Protein 6NEE (pdb70)

Foldseek 3Di:
DAQFEAEEEQDQDDDLVLLLVLLVLVQPDDFDQSYAAEYEDAPVCQVVSCVSHPCCVRYAYEHADAFLDPDDDDPPGHHLLVCLVVVRAEYEFDPVCCCPVVVQDLQRLQSRLLRNVVSNHAYAYEFAAEPVCVVVVNTLVRRLVSCCSNDVVRHQDCQRYAYEYEHPCQAPPLDADALVRVLVNLVSVLVSCCVRRHVVCSVHHAYAYEGNDWLVRLLSNCPRPRHRAYYYYPRSSVNVGSRSRSVSPD/DPPAQFEEEEEADPDDDLVLLLVLQVLVQPDDFDQSYQAEYEDAPVCQVVNCVSHDPCVRYAYEHADAFLDPDDDDPPGHHLLVCLVVVHAEYEFDPVCCCPVVVQDLQRLLSRVLRNVVSNHAYAYEFAEEPVCVVVVCGLVRRLVSCCSNDVPPHQDCQRYAYEYEHPCQAPPLDDDALVRVLVNLVSVLVSCCVRHHVVCSVHHAYAYEGNDWLVRQLSNCPRPRHRAYHYYPRSSVNVGSRSRSVSPD

CATH classification: 3.20.20.70

Radius of gyration: 24.34 Å; Cα contacts (8 Å, |Δi|>4): 1112; chains: 2; bounding box: 52×53×71 Å

B-factor: mean 27.32, std 9.92, range [9.4, 67.38]

Solvent-accessible surface area: 19463 Å² total; per-residue (Å²): 164,53,102,2,0,0,0,2,3,1,16,0,30,13,51,56,76,56,2,103,60,14,1,64,54,1,8,98,28,115,40,12,113,105,9,30,3,2,1,1,0,2,18,2,0,3,36,48,0,71,80,73,10,130,64,82,94,107,8,42,3,0,2,6,18,2,15,3,84,72,45,19,49,38,0,29,14,19,0,0,56,1,0,121,52,18,52,4,38,4,0,2,1,1,4,12,14,16,42,86,74,61,60,16,57,33,139,54,1,5,58,4,0,82,33,0,32,85,38,57,4,77,0,2,1,4,7,9,0,44,86,115,48,52,134,68,66,96,14,67,114,6,0,23,98,12,0,75,76,2,0,28,75,108,17,101,95,12,92,58,4,1,0,0,0,11,0,42,24,0,30,75,83,72,125,38,2,63,33,127,54,0,32,116,2,0,38,32,0,23,126,40,0,122,124,89,52,24,67,119,20,5,129,75,3,33,0,0,0,0,6,30,6,57,30,103,31,1,104,92,2,9,144,40,99,24,2,4,0,0,4,1,20,53,11,0,70,130,10,92,41,0,18,73,0,0,20,5,126,116,78,98,114,22,99,4,0,0,1,1,3,2,17,0,30,11,48,68,148,55,2,96,55,14,0,92,47,3,57,95,29,120,37,11,112,104,9,37,5,2,0,2,0,2,21,1,0,3,34,42,0,76,76,77,13,83,39,63,113,68,8,24,2,0,3,9,21,2,16,5,87,74,45,18,49,40,0,30,15,19,0,0,52,0,0,122,52,19,46,5,46,8,0,2,0,1,3,14,15,13,40,88,78,60,59,16,56,28,146,53,1,9,62,3,0,59,34,0,30,91,37,56,4,76,0,1,1,4,5,9,0,45,103,63,46,58,133,67,68,93,14,64,114,6,0,20,101,15,1,66,84,1,0,23,70,104,11,168,98,10,93,63,4,1,0,0,1,10,0,43,26,0,28,77,84,69,139,40,2,63,34,126,60,0,31,118,3,0,36,33,2,18,115,36,1,103,110,84,55,28,68,123,23,4,84,74,5,34,0,0,0,0,5,29,5,50,27,99,28,1,91,90,1,5,142,41,97,24,0,4,0,0,3,1,20,58,13,0,69,134,8,95,53,0,19,72,0,0,15,4,118,119

Nearest PDB structures (foldseek):
  6nee-assembly1_A  TM=1.004E+00  e=6.736E-57  synthetic construct
  4y96-assembly1_A  TM=9.651E-01  e=2.790E-34  Gemmata obscuriglobus
  1tmh-assembly2_D  TM=9.606E-01  e=1.604E-31  Escherichia coli
  7rpn-assembly1_A-2  TM=9.467E-01  e=3.596E-32  Bacteroides thetaiotaomicron
  4mva-assembly1_B  TM=9.434E-01  e=7.168E-30  Escherichia coli BW2952

Sequence (502 aa):
SRKFFVGGNWKMNGTLESIKALVETLNSAQLDPNTEVVVAPPAIYLLPFARSKLKKPKEIQVAAQNCYTKPNGAFTGEIISAEMLKDLGVPWVILGHSERRTIFGESDELIAEKVKYALDQGLKVIACIGETLEEREAGKKTMEVVARQILKAIADKIKDWSNVVIAYEPVWAIGTGKVATPEQAQEVHAALRKWLKENVSPEVAESTRIIYGGSVNAANCKELAKQPDIDGFLVGGASLKAPEFVDIINARQMASRKFFVGGNWKMNGTLESIKALVETLNSAQLDPNTEVVVAPPAIYLPFARSKLKKPKEIQVAAQNCYTKPNGAFTGEISAEMLKDLGVPWVILGHSERRTIFGESDELIAEKVKYALDQGLKVIACIGETLEEREAGKTMEVVARQILKAIADKIKDWSNVVIAYEPVWAIGTGKVATPEQAQEVHAALRKWLKENVSPEEVAESTRIIYGGSVNAANCKELAKQPDIDGFLVGGASLKAPEFVDIINARQ

Structure (mmCIF, N/CA/C/O backbone):
data_6NEE
#
_entry.id   6NEE
#
_cell.length_a   43.020
_cell.length_b   48.772
_cell.length_c   71.205
_cell.angle_alpha   91.28
_cell.angle_beta   100.14
_cell.angle_gamma   118.65
#
_symmetry.space_group_name_H-M   'P 1'
#
loop_
_entity.id
_entity.type
_entity.pdbx_description
1 polymer 'TRIOSEPHOSPHATE ISOMERASE'
2 non-polymer 'PHOSPHOGLYCOLOHYDROXAMIC ACID'
3 water water
#
loop_
_atom_site.group_PDB
_atom_site.id
_atom_site.type_symbol
_atom_site.label_atom_id
_atom_site.label_alt_id
_atom_site.label_comp_id
_atom_site.label_asym_id
_atom_site.label_entity_id
_atom_site.label_seq_id
_atom_site.pdbx_PDB_ins_code
_atom_site.Cartn_x
_atom_site.Cartn_y
_atom_site.Cartn_z
_atom_site.occupancy
_atom_site.B_iso_or_equiv
_atom_site.auth_seq_id
_atom_site.auth_comp_id
_atom_site.auth_asym_id
_atom_site.auth_atom_id
_atom_site.pdbx_PDB_model_num
ATOM 1 N N . SER A 1 3 ? -77.342 47.122 -1.207 1.00 37.37 2 SER A N 1
ATOM 2 C CA . SER A 1 3 ? -77.665 45.716 -1.476 1.00 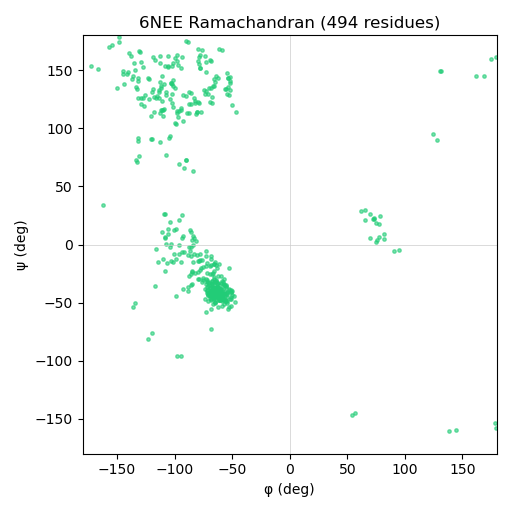36.79 2 SER A CA 1
ATOM 3 C C . SER A 1 3 ? -78.214 45.544 -2.907 1.00 32.27 2 SER A C 1
ATOM 4 O O . SER A 1 3 ? -78.963 44.605 -3.206 1.00 36.07 2 SER A O 1
ATOM 7 N N . ARG A 1 4 ? -77.821 46.465 -3.789 1.00 32.48 3 ARG A N 1
ATOM 8 C CA . ARG A 1 4 ? -78.024 46.282 -5.223 1.00 25.68 3 ARG A CA 1
ATOM 9 C C . ARG A 1 4 ? -77.112 45.174 -5.743 1.00 20.60 3 ARG A C 1
ATOM 10 O O . ARG A 1 4 ? -75.887 45.250 -5.595 1.00 24.23 3 ARG A O 1
ATOM 18 N N . LYS A 1 5 ? -77.697 44.142 -6.354 1.00 19.95 4 LYS A N 1
ATOM 19 C CA . LYS A 1 5 ? -76.885 43.072 -6.916 1.00 19.25 4 LYS A CA 1
ATOM 20 C C . LYS A 1 5 ? -76.064 43.575 -8.106 1.00 18.95 4 LYS A C 1
ATOM 21 O O . LYS A 1 5 ? -76.609 44.174 -9.041 1.00 18.76 4 LYS A O 1
ATOM 27 N N . PHE A 1 6 ? -74.753 43.331 -8.048 1.00 16.34 5 PHE A N 1
ATOM 28 C CA . PHE A 1 6 ? -73.829 43.634 -9.141 1.00 18.96 5 PHE A CA 1
ATOM 29 C C . PHE A 1 6 ? -74.312 43.002 -10.435 1.00 15.67 5 PHE A C 1
ATOM 30 O O . PHE A 1 6 ? -74.689 41.830 -10.460 1.00 17.12 5 PHE A O 1
ATOM 38 N N . PHE A 1 7 ? -74.263 43.772 -11.529 1.00 15.91 6 PHE A N 1
ATOM 39 C CA . PHE A 1 7 ? -74.907 43.399 -12.786 1.00 13.68 6 PHE A CA 1
ATOM 40 C C . PHE A 1 7 ? -73.922 43.581 -13.940 1.00 15.87 6 PHE A C 1
ATOM 41 O O . PHE A 1 7 ? -73.366 44.667 -14.121 1.00 12.61 6 PHE A O 1
ATOM 49 N N . VAL A 1 8 ? -73.713 42.537 -14.731 1.00 16.72 7 VAL A N 1
ATOM 50 C CA . VAL A 1 8 ? -72.829 42.660 -15.886 1.00 20.56 7 VAL A CA 1
ATOM 51 C C . VAL A 1 8 ? -73.551 42.139 -17.109 1.00 21.96 7 VAL A C 1
ATOM 52 O O . VAL A 1 8 ? -73.935 40.954 -17.160 1.00 15.28 7 VAL A O 1
ATOM 56 N N . GLY A 1 9 ? -73.712 43.008 -18.102 1.00 15.63 8 GLY A N 1
ATOM 57 C CA . GLY A 1 9 ? -74.365 42.645 -19.344 1.00 14.97 8 GLY A CA 1
ATOM 58 C C . GLY A 1 9 ? -73.372 42.607 -20.497 1.00 16.70 8 GLY A C 1
ATOM 59 O O . GLY A 1 9 ? -72.444 43.425 -20.556 1.00 19.15 8 GLY A O 1
ATOM 60 N N . GLY A 1 10 ? -73.593 41.669 -21.416 1.00 13.30 9 GLY A N 1
ATOM 61 C CA . GLY A 1 10 ? -72.768 41.591 -22.606 1.00 16.87 9 GLY A CA 1
ATOM 62 C C . GLY A 1 10 ? -73.558 41.933 -23.854 1.00 17.54 9 GLY A C 1
ATOM 63 O O . GLY A 1 10 ? -74.503 41.217 -24.199 1.00 17.50 9 GLY A O 1
ATOM 64 N N . ASN A 1 11 ? -73.240 43.044 -24.516 1.00 12.81 10 ASN A N 1
ATOM 65 C CA . ASN A 1 11 ? -73.961 43.436 -25.725 1.00 15.73 10 ASN A CA 1
ATOM 66 C C . ASN A 1 11 ? -73.134 42.990 -26.922 1.00 16.41 10 ASN A C 1
ATOM 67 O O . ASN A 1 11 ? -72.138 43.633 -27.258 1.00 15.07 10 ASN A O 1
ATOM 72 N N . TRP A 1 12 ? -73.549 41.896 -27.578 1.00 14.53 11 TRP A N 1
ATOM 73 C CA . TRP A 1 12 ? -72.750 41.359 -28.683 1.00 15.20 11 TRP A CA 1
ATOM 74 C C . TRP A 1 12 ? -72.896 42.179 -29.962 1.00 18.42 11 TRP A C 1
ATOM 75 O O . TRP A 1 12 ? -72.113 41.971 -30.901 1.00 17.93 11 TRP A O 1
ATOM 86 N N . LYS A 1 13 ? -73.889 43.065 -30.021 1.00 13.65 12 LYS A N 1
ATOM 87 C CA . LYS A 1 13 ? -74.154 43.947 -31.161 1.00 13.75 12 LYS A CA 1
ATOM 88 C C . LYS A 1 13 ? -74.346 43.069 -32.405 1.00 16.42 12 LYS A C 1
ATOM 89 O O . LYS A 1 13 ? -74.878 41.954 -32.323 1.00 16.04 12 LYS A O 1
ATOM 95 N N . MET A 1 14 ? -73.912 43.524 -33.577 1.00 16.49 13 MET A N 1
ATOM 96 C CA . MET A 1 14 ? -74.150 42.757 -34.798 1.00 14.21 13 MET A CA 1
ATOM 97 C C . MET A 1 14 ? -72.912 41.908 -35.103 1.00 16.39 13 MET A C 1
ATOM 98 O O . MET A 1 14 ? -72.183 42.125 -36.071 1.00 15.97 13 MET A O 1
ATOM 103 N N . ASN A 1 15 ? -72.700 40.901 -34.247 1.00 17.45 14 ASN A N 1
ATOM 104 C CA . ASN A 1 15 ? -71.539 40.022 -34.322 1.00 18.65 14 ASN A CA 1
ATOM 105 C C . ASN A 1 15 ? -71.918 38.610 -33.913 1.00 23.27 14 ASN A C 1
ATOM 106 O O . ASN A 1 15 ? -72.735 38.413 -33.009 1.00 18.46 14 ASN A O 1
ATOM 111 N N . GLY A 1 16 ? -71.265 37.634 -34.539 1.00 20.19 15 GLY A N 1
ATOM 112 C CA . GLY A 1 16 ? -71.410 36.242 -34.141 1.00 19.27 15 GLY A CA 1
ATOM 113 C C . GLY A 1 16 ? -71.711 35.330 -35.318 1.00 26.41 15 GLY A C 1
ATOM 114 O O . GLY A 1 16 ? -72.311 35.741 -36.317 1.00 21.02 15 GLY A O 1
ATOM 115 N N . THR A 1 17 ? -71.252 34.078 -35.209 1.00 21.64 16 THR A N 1
ATOM 116 C CA . THR A 1 17 ? -71.654 32.964 -36.058 1.00 21.91 16 THR A CA 1
ATOM 117 C C . THR A 1 17 ? -72.022 31.805 -35.143 1.00 22.90 16 THR A C 1
ATOM 118 O O . THR A 1 17 ? -71.720 31.811 -33.947 1.00 21.10 16 THR A O 1
ATOM 122 N N . LEU A 1 18 ? -72.688 30.791 -35.706 1.00 24.26 17 LEU A N 1
ATOM 123 C CA . LEU A 1 18 ? -72.989 29.602 -34.911 1.00 24.16 17 LEU A CA 1
ATOM 124 C C . LEU A 1 18 ? -71.735 29.079 -34.215 1.00 20.23 17 LEU A C 1
ATOM 125 O O . LEU A 1 18 ? -71.772 28.735 -33.032 1.00 22.99 17 LEU A O 1
ATOM 130 N N . GLU A 1 19 ? -70.603 29.087 -34.919 1.00 22.38 18 GLU A N 1
ATOM 131 C CA . GLU A 1 19 ? -69.370 28.536 -34.364 1.00 26.00 18 GLU A CA 1
ATOM 132 C C . GLU A 1 19 ? -68.789 29.454 -33.290 1.00 21.20 18 GLU A C 1
ATOM 133 O O . GLU A 1 19 ? -68.430 28.995 -32.198 1.00 23.34 18 GLU A O 1
ATOM 135 N N . SER A 1 20 ? -68.704 30.761 -33.563 1.00 20.50 19 SER A N 1
ATOM 136 C CA . SER A 1 20 ? -68.144 31.660 -32.554 1.00 21.22 19 SER A CA 1
ATOM 137 C C . SER A 1 20 ? -69.043 31.744 -31.327 1.00 19.69 19 SER A C 1
ATOM 138 O O . SER A 1 20 ? -68.545 31.823 -30.194 1.00 21.91 19 SER A O 1
ATOM 141 N N . ILE A 1 21 ? -70.364 31.723 -31.520 1.00 20.02 20 ILE A N 1
ATOM 142 C CA . ILE A 1 21 ? -71.263 31.808 -30.372 1.00 19.14 20 ILE A CA 1
ATOM 143 C C . ILE A 1 21 ? -71.185 30.540 -29.522 1.00 23.80 20 ILE A C 1
ATOM 144 O O . ILE A 1 21 ? -71.163 30.604 -28.282 1.00 19.93 20 ILE A O 1
ATOM 149 N N . LYS A 1 22 ? -71.145 29.368 -30.171 1.00 23.63 21 LYS A N 1
ATOM 150 C CA . LYS A 1 22 ? -70.973 28.119 -29.429 1.00 26.62 21 LYS A CA 1
ATOM 151 C C . LYS A 1 22 ? -69.723 28.180 -28.558 1.00 22.78 21 LYS A C 1
ATOM 152 O O . LYS A 1 22 ? -69.784 27.943 -27.350 1.00 24.50 21 LYS A O 1
ATOM 158 N N . ALA A 1 23 ? -68.592 28.577 -29.153 1.00 25.49 22 ALA A N 1
ATOM 159 C CA . ALA A 1 23 ? -67.333 28.691 -28.417 1.00 28.84 22 ALA A CA 1
ATOM 160 C C . ALA A 1 23 ? -67.438 29.678 -27.262 1.00 26.39 22 ALA A C 1
ATOM 161 O O . ALA A 1 23 ? -66.925 29.418 -26.167 1.00 23.86 22 ALA A O 1
ATOM 163 N N . LEU A 1 24 ? -68.078 30.831 -27.497 1.00 26.29 23 LEU A N 1
ATOM 164 C CA . LEU A 1 24 ? -68.233 31.826 -26.439 1.00 22.80 23 LEU A CA 1
ATOM 165 C C . LEU A 1 24 ? -69.052 31.259 -25.286 1.00 20.99 23 LEU A C 1
ATOM 166 O O . LEU A 1 24 ? -68.649 31.328 -24.115 1.00 19.05 23 LEU A O 1
ATOM 171 N N . VAL A 1 25 ? -70.236 30.738 -25.599 1.00 21.01 24 VAL A N 1
ATOM 172 C CA . VAL A 1 25 ? -71.115 30.207 -24.559 1.00 24.67 24 VAL A CA 1
ATOM 173 C C . VAL A 1 25 ? -70.437 29.058 -23.812 1.00 26.81 24 VAL A C 1
ATOM 174 O O . VAL A 1 25 ? -70.597 28.909 -22.594 1.00 28.40 24 VAL A O 1
ATOM 178 N N . GLU A 1 26 ? -69.639 28.249 -24.512 1.00 27.87 25 GLU A N 1
ATOM 179 C CA . GLU A 1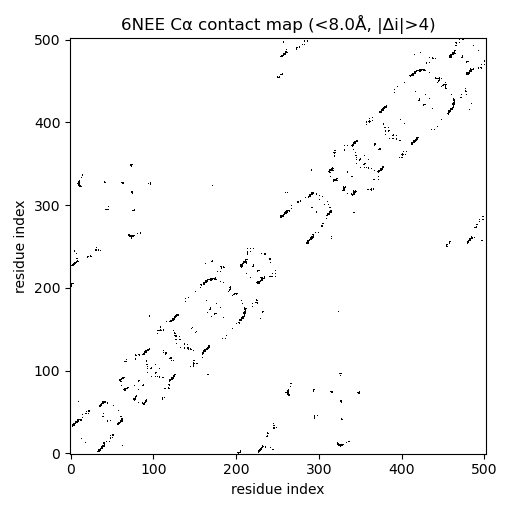 26 ? -69.016 27.109 -23.836 1.00 33.41 25 GLU A CA 1
ATOM 180 C C . GLU A 1 26 ? -67.995 27.576 -22.806 1.00 28.04 25 GLU A C 1
ATOM 181 O O . GLU A 1 26 ? -67.918 27.034 -21.698 1.00 29.95 25 GLU A O 1
ATOM 187 N N . THR A 1 27 ? -67.218 28.607 -23.144 1.00 24.13 26 THR A N 1
ATOM 188 C CA . THR A 1 27 ? -66.302 29.170 -22.159 1.00 27.12 26 THR A CA 1
ATOM 189 C C . THR A 1 27 ? -67.057 29.747 -20.969 1.00 25.06 26 THR A C 1
ATOM 190 O O . THR A 1 27 ? -66.652 29.553 -19.818 1.00 26.87 26 THR A O 1
ATOM 194 N N . LEU A 1 28 ? -68.172 30.447 -21.226 1.00 21.50 27 LEU A N 1
ATOM 195 C CA . LEU A 1 28 ? -69.009 30.928 -20.135 1.00 22.92 27 LEU A CA 1
ATOM 196 C C . LEU A 1 28 ? -69.497 29.772 -19.267 1.00 26.06 27 LEU A C 1
ATOM 197 O O . LEU A 1 28 ? -69.484 29.861 -18.032 1.00 21.36 27 LEU A O 1
ATOM 202 N N . ASN A 1 29 ? -69.946 28.685 -19.913 1.00 22.87 28 ASN A N 1
ATOM 203 C CA . ASN A 1 29 ? -70.405 27.487 -19.202 1.00 27.79 28 ASN A CA 1
ATOM 204 C C . ASN A 1 29 ? -69.351 26.932 -18.264 1.00 30.83 28 ASN A C 1
ATOM 205 O O . ASN A 1 29 ? -69.673 26.490 -17.153 1.00 33.44 28 ASN A O 1
ATOM 210 N N . SER A 1 30 ? -68.092 26.890 -18.713 1.00 26.43 29 SER A N 1
ATOM 211 C CA . SER A 1 30 ? -67.036 26.223 -17.958 1.00 30.55 29 SER A CA 1
ATOM 212 C C . SER A 1 30 ? -66.338 27.132 -16.950 1.00 30.04 29 SER A C 1
ATOM 213 O O . SER A 1 30 ? -65.565 26.632 -16.126 1.00 27.15 29 SER A O 1
ATOM 216 N N . ALA A 1 31 ? -66.598 28.437 -16.978 1.00 23.37 30 ALA A N 1
ATOM 217 C CA . ALA A 1 31 ? -65.859 29.372 -16.150 1.00 23.09 30 ALA A CA 1
ATOM 218 C C . ALA A 1 31 ? -66.355 29.369 -14.710 1.00 23.29 30 ALA A C 1
ATOM 219 O O . ALA A 1 31 ? -67.514 29.052 -14.420 1.00 26.88 30 ALA A O 1
ATOM 221 N N . GLN A 1 32 ? -65.461 29.768 -13.799 1.00 24.92 31 GLN A N 1
ATOM 222 C CA . GLN A 1 32 ? -65.860 30.125 -12.438 1.00 30.18 31 GLN A CA 1
ATOM 223 C C . GLN A 1 32 ? -66.395 31.556 -12.453 1.00 29.71 31 GLN A C 1
ATOM 224 O O . GLN A 1 32 ? -65.644 32.502 -12.712 1.00 31.14 31 GLN A O 1
ATOM 230 N N . LEU A 1 33 ? -67.680 31.724 -12.174 1.00 26.45 32 LEU A N 1
ATOM 231 C CA . LEU A 1 33 ? -68.316 33.036 -12.174 1.00 27.45 32 LEU A CA 1
ATOM 232 C C . LEU A 1 33 ? -68.736 33.391 -10.761 1.00 28.15 32 LEU A C 1
ATOM 233 O O . LEU A 1 33 ? -69.368 32.578 -10.073 1.00 24.70 32 LEU A O 1
ATOM 238 N N . ASP A 1 34 ? -68.378 34.598 -10.334 1.00 25.71 33 ASP A N 1
ATOM 239 C CA . ASP A 1 34 ? -68.866 35.171 -9.085 1.00 27.53 33 ASP A CA 1
ATOM 240 C C . ASP A 1 34 ? -70.384 34.983 -8.954 1.00 30.30 33 ASP A C 1
ATOM 241 O O . ASP A 1 34 ? -71.157 35.554 -9.734 1.00 23.15 33 ASP A O 1
ATOM 246 N N . PRO A 1 35 ? -70.853 34.188 -7.983 1.00 30.50 34 PRO A N 1
ATOM 247 C CA . PRO A 1 35 ? -72.301 33.964 -7.862 1.00 25.52 34 PRO A CA 1
ATOM 248 C C . PRO A 1 35 ? -73.077 35.208 -7.486 1.00 23.41 34 PRO A C 1
ATOM 249 O O . PRO A 1 35 ? -74.302 35.214 -7.655 1.00 29.40 34 PRO A O 1
ATOM 253 N N . ASN A 1 36 ? -72.418 36.248 -6.977 1.00 24.24 35 ASN A N 1
ATOM 254 C CA . ASN A 1 36 ? -73.073 37.508 -6.656 1.00 24.59 35 ASN A CA 1
ATOM 255 C C . ASN A 1 36 ? -73.227 38.437 -7.854 1.00 26.75 35 ASN A C 1
ATOM 256 O O . ASN A 1 36 ? -73.649 39.584 -7.665 1.00 23.19 35 ASN A O 1
ATOM 261 N N . THR A 1 37 ? -72.867 37.997 -9.061 1.00 23.11 36 THR A N 1
ATOM 262 C CA . THR A 1 37 ? -73.056 38.807 -10.262 1.00 22.72 36 THR A CA 1
ATOM 263 C C . THR A 1 37 ? -74.253 38.282 -11.050 1.00 21.86 36 THR A C 1
ATOM 264 O O . THR A 1 37 ? -74.319 37.086 -11.389 1.00 20.51 36 THR A O 1
ATOM 268 N N . GLU A 1 38 ? -75.194 39.180 -11.332 1.00 15.84 37 GLU A N 1
ATOM 269 C CA . GLU A 1 38 ? -76.272 38.915 -12.275 1.00 17.63 37 GLU A CA 1
ATOM 270 C C . GLU A 1 38 ? -75.727 39.094 -13.692 1.00 16.95 37 GLU A C 1
ATOM 271 O O . GLU A 1 38 ? -75.225 40.169 -14.028 1.00 16.51 37 GLU A O 1
ATOM 277 N N . VAL A 1 39 ? -75.828 38.057 -14.522 1.00 15.44 38 VAL A N 1
ATOM 278 C CA . VAL A 1 39 ? -75.166 38.027 -15.826 1.00 16.17 38 VAL A CA 1
ATOM 279 C C . VAL A 1 39 ? -76.207 37.926 -16.931 1.00 18.29 38 VAL A C 1
ATOM 280 O O . VAL A 1 39 ? -77.047 37.014 -16.924 1.00 17.98 38 VAL A O 1
ATOM 284 N N . VAL A 1 40 ? -76.130 38.844 -17.899 1.00 13.36 39 VAL A N 1
ATOM 285 C CA . VAL A 1 40 ? -77.018 38.857 -19.056 1.00 9.44 39 VAL A CA 1
ATOM 286 C C . VAL A 1 40 ? -76.185 39.038 -20.325 1.00 16.68 39 VAL A C 1
ATOM 287 O O . VAL A 1 40 ? -75.278 39.876 -20.362 1.00 18.63 39 VAL A O 1
ATOM 291 N N . VAL A 1 41 ? -76.469 38.238 -21.352 1.00 13.86 40 VAL A N 1
ATOM 292 C CA . VAL A 1 41 ? -75.832 38.390 -22.661 1.00 17.09 40 VAL A CA 1
ATOM 293 C C . VAL A 1 41 ? -76.907 38.607 -23.721 1.00 16.95 40 VAL A C 1
ATOM 294 O O . VAL A 1 41 ? -77.986 38.009 -23.653 1.00 14.46 40 VAL A O 1
ATOM 298 N N . ALA A 1 42 ? -76.612 39.472 -24.709 1.00 12.88 41 ALA A N 1
ATOM 299 C CA . ALA A 1 42 ? -77.598 39.920 -25.698 1.00 14.24 41 ALA A CA 1
ATOM 300 C C . ALA A 1 42 ? -77.137 39.545 -27.097 1.00 15.34 41 ALA A C 1
ATOM 301 O O . ALA A 1 42 ? -76.428 40.322 -27.747 1.00 16.33 41 ALA A O 1
ATOM 303 N N . PRO A 1 43 ? -77.506 38.367 -27.600 1.00 15.76 42 PRO A N 1
ATOM 304 C CA . PRO A 1 43 ? -77.142 37.982 -28.995 1.00 17.92 42 PRO A CA 1
ATOM 305 C C . PRO A 1 43 ? -77.972 38.744 -30.012 1.00 17.20 42 PRO A C 1
ATOM 306 O O . PRO A 1 43 ? -79.058 39.230 -29.672 1.00 16.73 42 PRO A O 1
ATOM 310 N N . PRO A 1 44 ? -77.543 38.800 -31.282 1.00 17.14 43 PRO A N 1
ATOM 311 C CA . PRO A 1 44 ? -78.484 39.165 -32.360 1.00 18.68 43 PRO A CA 1
ATOM 312 C C . PRO A 1 44 ? -79.733 38.297 -32.289 1.00 17.71 43 PRO A C 1
ATOM 313 O O . PRO A 1 44 ? -79.659 37.106 -31.962 1.00 20.90 43 PRO A O 1
ATOM 317 N N . ALA A 1 45 ? -80.884 38.898 -32.618 1.00 17.86 44 ALA A N 1
ATOM 318 C CA . ALA A 1 45 ? -82.167 38.220 -32.425 1.00 15.18 44 ALA A CA 1
ATOM 319 C C . ALA A 1 45 ? -82.200 36.853 -33.103 1.00 19.17 44 ALA A C 1
ATOM 320 O O . ALA A 1 45 ? -82.729 35.876 -32.538 1.00 20.05 44 ALA A O 1
ATOM 322 N N . ILE A 1 46 ? -81.672 36.769 -34.331 1.00 16.63 45 ILE A N 1
ATOM 323 C CA . ILE A 1 46 ? -81.702 35.519 -35.083 1.00 16.11 45 ILE A CA 1
ATOM 324 C C . ILE A 1 46 ? -80.876 34.426 -34.422 1.00 21.28 45 ILE A C 1
ATOM 325 O O . ILE A 1 46 ? -81.047 33.238 -34.745 1.00 24.51 45 ILE A O 1
ATOM 330 N N . TYR A 1 47 ? -80.009 34.786 -33.479 1.00 15.51 46 TYR A N 1
ATOM 331 C CA . TYR A 1 47 ? -79.198 33.827 -32.749 1.00 20.34 46 TYR A CA 1
ATOM 332 C C . TYR A 1 47 ? -79.648 33.630 -31.312 1.00 20.61 46 TYR A C 1
ATOM 333 O O . TYR A 1 47 ? -79.024 32.838 -30.600 1.00 23.48 46 TYR A O 1
ATOM 342 N N . LEU A 1 48 ? -80.704 34.326 -30.868 1.00 15.87 47 LEU A N 1
ATOM 343 C CA A LEU A 1 48 ? -81.126 34.228 -29.472 0.48 18.63 47 LEU A CA 1
ATOM 344 C CA B LEU A 1 48 ? -81.135 34.229 -29.476 0.52 18.58 47 LEU A CA 1
ATOM 345 C C . LEU A 1 48 ? -81.525 32.810 -29.081 1.00 22.88 47 LEU A C 1
ATOM 346 O O . LEU A 1 48 ? -81.064 32.333 -28.028 1.00 21.92 47 LEU A O 1
ATOM 355 N N . PRO A 1 49 ? -82.355 32.084 -29.849 1.00 23.16 48 PRO A N 1
ATOM 356 C CA . PRO A 1 49 ? -82.699 30.706 -29.428 1.00 26.67 48 PRO A CA 1
ATOM 357 C C . PRO A 1 49 ? -81.503 29.765 -29.378 1.00 24.20 48 PRO A C 1
ATOM 358 O O . PRO A 1 49 ? -81.385 28.992 -28.418 1.00 27.06 48 PRO A O 1
ATOM 362 N N . PHE A 1 50 ? -80.611 29.821 -30.375 1.00 25.84 49 PHE A N 1
ATOM 363 C CA . PHE A 1 50 ? -79.406 28.994 -30.371 1.00 26.13 49 PHE A CA 1
ATOM 364 C C . PHE A 1 50 ? -78.549 29.272 -29.143 1.00 24.96 49 PHE A C 1
ATOM 365 O O . PHE A 1 50 ? -78.206 28.349 -28.401 1.00 22.29 49 PHE A O 1
ATOM 373 N N . ALA A 1 51 ? -78.207 30.548 -28.900 1.00 21.64 50 ALA A N 1
ATOM 374 C CA . ALA A 1 51 ? -77.318 30.868 -27.786 1.00 23.22 50 ALA A CA 1
ATOM 375 C C . ALA A 1 51 ? -77.892 30.380 -26.465 1.00 21.66 50 ALA A C 1
ATOM 376 O O . ALA A 1 51 ? -77.177 29.784 -25.653 1.00 22.48 50 ALA A O 1
ATOM 378 N N . ARG A 1 52 ? -79.186 30.611 -26.235 1.00 19.63 51 ARG A N 1
ATOM 379 C CA . ARG A 1 52 ? -79.798 30.157 -24.994 1.00 22.36 51 ARG A CA 1
ATOM 380 C C . ARG A 1 52 ? -79.764 28.637 -24.885 1.00 23.77 51 ARG A C 1
ATOM 381 O O . ARG A 1 52 ? -79.553 28.082 -23.800 1.00 27.55 51 ARG A O 1
ATOM 389 N N . SER A 1 53 ? -79.984 27.953 -26.001 1.00 25.34 52 SER A N 1
ATOM 390 C CA . SER A 1 53 ? -79.970 26.493 -26.004 1.00 25.69 52 SER A CA 1
ATOM 391 C C . SER A 1 53 ? -78.612 25.926 -25.606 1.00 28.94 52 SER A C 1
ATOM 392 O O . SER A 1 53 ? -78.556 24.815 -25.067 1.00 33.70 52 SER A O 1
ATOM 395 N N . LYS A 1 54 ? -77.519 26.665 -25.837 1.00 25.80 53 LYS A N 1
ATOM 396 C CA . LYS A 1 54 ? -76.184 26.192 -25.495 1.00 28.67 53 LYS A CA 1
ATOM 397 C C . LYS A 1 54 ? -75.805 26.444 -24.039 1.00 29.76 53 LYS A C 1
ATOM 398 O O . LYS A 1 54 ? -74.836 25.848 -23.560 1.00 31.05 53 LYS A O 1
ATOM 404 N N . LEU A 1 55 ? -76.528 27.299 -23.325 1.00 27.66 54 LEU A N 1
ATOM 405 C CA . LEU A 1 55 ? -76.185 27.594 -21.937 1.00 28.50 54 LEU A CA 1
ATOM 406 C C . LEU A 1 55 ? -76.421 26.363 -21.060 1.00 42.04 54 LEU A C 1
ATOM 407 O O . LEU A 1 55 ? -77.535 25.830 -21.004 1.00 40.60 54 LEU A O 1
ATOM 412 N N . LYS A 1 56 ? -75.359 25.904 -20.394 1.00 42.47 55 LYS A N 1
ATOM 413 C CA . LYS A 1 56 ? -75.441 24.740 -19.523 1.00 38.80 55 LYS A CA 1
ATOM 414 C C . LYS A 1 56 ? -76.250 25.023 -18.271 1.00 45.08 55 LYS A C 1
ATOM 415 O O . LYS A 1 56 ? -76.824 24.097 -17.683 1.00 45.76 55 LYS A O 1
ATOM 421 N N . LYS A 1 57 ? -76.318 26.279 -17.857 1.00 39.40 56 LYS A N 1
ATOM 422 C CA . LYS A 1 57 ? -76.975 26.668 -16.613 1.00 47.48 56 LYS A CA 1
ATOM 423 C C . LYS A 1 57 ? -77.888 27.855 -16.895 1.00 46.71 56 LYS A C 1
ATOM 424 O O . LYS A 1 57 ? -77.619 28.987 -16.466 1.00 41.44 56 LYS A O 1
ATOM 430 N N . PRO A 1 58 ? -78.999 27.616 -17.607 1.00 47.67 57 PRO A N 1
ATOM 431 C CA . PRO A 1 58 ? -79.850 28.736 -18.049 1.00 45.18 57 PRO A CA 1
ATOM 432 C C . PRO A 1 58 ? -80.434 29.541 -16.901 1.00 45.96 57 PRO A C 1
ATOM 433 O O . PRO A 1 58 ? -80.891 30.671 -17.130 1.00 46.85 57 PRO A O 1
ATOM 437 N N . LYS A 1 59 ? -80.436 29.003 -15.677 1.00 42.49 58 LYS A N 1
ATOM 438 C CA . LYS A 1 59 ? -80.885 29.773 -14.524 1.00 41.21 58 LYS A CA 1
ATOM 439 C C . LYS A 1 59 ? -79.839 30.765 -14.035 1.00 38.90 58 LYS A C 1
ATOM 440 O O . LYS A 1 59 ? -80.178 31.646 -13.240 1.00 40.01 58 LYS A O 1
ATOM 442 N N . GLU A 1 60 ? -78.586 30.651 -14.496 1.00 40.18 59 GLU A N 1
ATOM 443 C CA . GLU A 1 60 ? -77.491 31.453 -13.969 1.00 35.85 59 GLU A CA 1
ATOM 444 C C . GLU A 1 60 ? -76.990 32.540 -14.909 1.00 31.95 59 GLU A C 1
ATOM 445 O O . GLU A 1 60 ? -76.369 33.494 -14.439 1.00 28.87 59 GLU A O 1
ATOM 451 N N . ILE A 1 61 ? -77.215 32.405 -16.208 1.00 27.48 60 ILE A N 1
ATOM 452 C CA . ILE A 1 61 ? -76.900 33.432 -17.197 1.00 22.98 60 ILE A CA 1
ATOM 453 C C . ILE A 1 61 ? -78.165 33.620 -18.008 1.00 22.75 60 ILE A C 1
ATOM 454 O O . ILE A 1 61 ? -78.704 32.642 -18.529 1.00 25.63 60 ILE A O 1
ATOM 459 N N . GLN A 1 62 ? -78.648 34.856 -18.111 1.00 16.73 61 GLN A N 1
ATOM 460 C CA . GLN A 1 62 ? -79.892 35.113 -18.831 1.00 16.34 61 GLN A CA 1
ATOM 461 C C . GLN A 1 62 ? -79.591 35.762 -20.176 1.00 17.60 61 GLN A C 1
ATOM 462 O O . GLN A 1 62 ? -78.494 36.279 -20.414 1.00 17.65 61 GLN A O 1
ATOM 468 N N . VAL A 1 63 ? -80.574 35.716 -21.063 1.00 16.02 62 VAL A N 1
ATOM 469 C CA . VAL A 1 63 ? -80.411 36.308 -22.384 1.00 16.36 62 VAL A CA 1
ATOM 470 C C . VAL A 1 63 ? -81.325 37.520 -22.537 1.00 18.89 62 VAL A C 1
ATOM 471 O O . VAL A 1 63 ? -82.373 37.665 -21.886 1.00 16.16 62 VAL A O 1
ATOM 475 N N . ALA A 1 64 ? -80.911 38.385 -23.450 1.00 18.09 63 ALA A N 1
ATOM 476 C CA . ALA A 1 64 ? -81.530 39.671 -23.715 1.00 16.15 63 ALA A CA 1
ATOM 477 C C . ALA A 1 64 ? -81.605 39.847 -25.219 1.00 16.03 63 ALA A C 1
ATOM 478 O O . ALA A 1 64 ? -80.690 39.449 -25.936 1.00 16.54 63 ALA A O 1
ATOM 480 N N . ALA A 1 65 ? -82.703 40.441 -25.686 1.00 15.11 64 ALA A N 1
ATOM 481 C CA . ALA A 1 65 ? -82.754 41.040 -27.012 1.00 13.55 64 ALA A CA 1
ATOM 482 C C . ALA A 1 65 ? -82.063 42.410 -27.010 1.00 13.00 64 ALA A C 1
ATOM 483 O O . ALA A 1 65 ? -81.988 43.093 -25.985 1.00 14.61 64 ALA A O 1
ATOM 485 N N . GLN A 1 66 ? -81.530 42.801 -28.174 1.00 12.58 65 GLN A N 1
ATOM 486 C CA . GLN A 1 66 ? -80.835 44.080 -28.298 1.00 16.55 65 GLN A CA 1
ATOM 487 C C . GLN A 1 66 ? -81.759 45.266 -28.596 1.00 15.80 65 GLN A C 1
ATOM 488 O O . GLN A 1 66 ? -81.269 46.406 -28.675 1.00 16.90 65 GLN A O 1
ATOM 494 N N . ASN A 1 67 ? -83.065 45.038 -28.762 1.00 15.45 66 ASN A N 1
ATOM 495 C CA . ASN A 1 67 ? -84.028 46.048 -29.191 1.00 13.61 66 ASN A CA 1
ATOM 496 C C . ASN A 1 67 ? -85.360 45.346 -29.380 1.00 17.28 66 ASN A C 1
ATOM 497 O O . ASN A 1 67 ? -85.413 44.124 -29.524 1.00 14.54 66 ASN A O 1
ATOM 502 N N . CYS A 1 68 ? -86.435 46.131 -29.354 1.00 17.26 67 CYS A N 1
ATOM 503 C CA . CYS A 1 68 ? -87.750 45.684 -29.783 1.00 15.76 67 CYS A CA 1
ATOM 504 C C . CYS A 1 68 ? -88.525 46.911 -30.227 1.00 17.10 67 CYS A C 1
ATOM 505 O O . CYS A 1 68 ? -88.100 48.045 -30.010 1.00 16.82 67 CYS A O 1
ATOM 508 N N . TYR A 1 69 ? -89.689 46.690 -30.808 1.00 18.42 68 TYR A N 1
ATOM 509 C CA . TYR A 1 69 ? -90.454 47.816 -31.321 1.00 15.02 68 TYR A CA 1
ATOM 510 C C . TYR A 1 69 ? -91.396 48.358 -30.231 1.00 17.22 68 TYR A C 1
ATOM 511 O O . TYR A 1 69 ? -91.510 47.802 -29.135 1.00 17.17 68 TYR A O 1
ATOM 520 N N . THR A 1 70 ? -92.084 49.459 -30.545 1.00 17.38 69 THR A N 1
ATOM 521 C CA . THR A 1 70 ? -92.957 50.143 -29.590 1.00 18.08 69 THR A CA 1
ATOM 522 C C . THR A 1 70 ? -94.322 49.488 -29.418 1.00 20.72 69 THR A C 1
ATOM 523 O O . THR A 1 70 ? -94.986 49.757 -28.410 1.00 21.60 69 THR A O 1
ATOM 527 N N . LYS A 1 71 ? -94.790 48.717 -30.405 1.00 20.60 70 LYS A N 1
ATOM 528 C CA . LYS A 1 71 ? -96.201 48.373 -30.563 1.00 18.49 70 LYS A CA 1
ATOM 529 C C . LYS A 1 71 ? -96.448 46.875 -30.431 1.00 21.72 70 LYS A C 1
ATOM 530 O O . LYS A 1 71 ? -95.528 46.061 -30.609 1.00 17.48 70 LYS A O 1
ATOM 536 N N . PRO A 1 72 ? -97.692 46.480 -30.121 1.00 21.52 71 PRO A N 1
ATOM 537 C CA . PRO A 1 72 ? -98.109 45.076 -30.263 1.00 21.97 71 PRO A CA 1
ATOM 538 C C . PRO A 1 72 ? -97.954 44.595 -31.698 1.00 21.49 71 PRO A C 1
ATOM 539 O O . PRO A 1 72 ? -97.774 45.381 -32.627 1.00 18.21 71 PRO A O 1
ATOM 543 N N . ASN A 1 73 ? -98.051 43.276 -31.876 1.00 16.89 72 ASN A N 1
ATOM 544 C CA . ASN A 1 73 ? -97.813 42.675 -33.187 1.00 17.20 72 ASN A CA 1
ATOM 545 C C . ASN A 1 73 ? -98.635 43.345 -34.288 1.00 24.11 72 ASN A C 1
ATOM 546 O O . ASN A 1 73 ? -99.812 43.678 -34.094 1.00 20.61 72 ASN A O 1
ATOM 551 N N . GLY A 1 74 ? -98.008 43.554 -35.448 1.00 17.02 73 GLY A N 1
ATOM 552 C CA . GLY A 1 74 ? -98.712 44.182 -36.555 1.00 18.24 73 GLY A CA 1
ATOM 553 C C . GLY A 1 74 ? -97.822 44.362 -37.772 1.00 21.08 73 GLY A C 1
ATOM 554 O O . GLY A 1 74 ? -96.845 43.631 -37.950 1.00 18.27 73 GLY A O 1
ATOM 555 N N . ALA A 1 75 ? -98.161 45.371 -38.596 1.00 20.09 74 ALA A N 1
ATOM 556 C CA . ALA A 1 75 ? -97.555 45.504 -39.932 1.00 20.35 74 ALA A CA 1
ATOM 557 C C . ALA A 1 75 ? -96.286 46.365 -39.874 1.00 20.48 74 ALA A C 1
ATOM 558 O O . ALA A 1 75 ? -96.229 47.515 -40.327 1.00 18.99 74 ALA A O 1
ATOM 560 N N . PHE A 1 76 ? -95.233 45.771 -39.307 1.00 17.30 75 PHE A N 1
ATOM 561 C CA . PHE A 1 76 ? -93.961 46.465 -39.102 1.00 15.57 75 PHE A CA 1
ATOM 562 C C . PHE A 1 76 ? -92.834 45.545 -39.566 1.00 18.34 75 PHE A C 1
ATOM 563 O O . PHE A 1 76 ? -92.114 44.970 -38.743 1.00 16.53 75 PHE A O 1
ATOM 571 N N . THR A 1 77 ? -92.724 45.392 -40.894 1.00 18.62 76 THR A N 1
ATOM 572 C CA . THR A 1 77 ? -91.747 44.484 -41.480 1.00 18.20 76 THR A CA 1
ATOM 573 C C . THR A 1 77 ? -90.377 44.791 -40.896 1.00 18.76 76 THR A C 1
ATOM 574 O O . THR A 1 77 ? -89.985 45.963 -40.789 1.00 17.63 76 THR A O 1
ATOM 578 N N . GLY A 1 78 ? -89.671 43.737 -40.490 1.00 16.93 77 GLY A N 1
ATOM 579 C CA . GLY A 1 78 ? -88.326 43.864 -39.971 1.00 17.46 77 GLY A CA 1
ATOM 580 C C . GLY A 1 78 ? -88.195 44.057 -38.472 1.00 16.43 77 GLY A C 1
ATOM 581 O O . GLY A 1 78 ? -87.067 44.040 -37.970 1.00 18.78 77 GLY A O 1
ATOM 582 N N . GLU A 1 79 ? -89.295 44.212 -37.744 1.00 14.22 78 GLU A N 1
ATOM 583 C CA . GLU A 1 79 ? -89.269 44.468 -36.306 1.00 12.93 78 GLU A CA 1
ATOM 584 C C . GLU A 1 79 ? -89.574 43.211 -35.501 1.00 16.83 78 GLU A C 1
ATOM 585 O O . GLU A 1 79 ? -90.234 42.288 -35.978 1.00 17.88 78 GLU A O 1
ATOM 591 N N . ILE A 1 80 ? -89.102 43.217 -34.254 1.00 16.21 79 ILE A N 1
ATOM 592 C CA A ILE A 1 80 ? -89.425 42.206 -33.245 0.79 16.09 79 ILE A CA 1
ATOM 593 C CA B ILE A 1 80 ? -89.435 42.209 -33.257 0.21 16.25 79 ILE A CA 1
ATOM 594 C C . ILE A 1 80 ? -90.200 42.892 -32.134 1.00 17.76 79 ILE A C 1
ATOM 595 O O . ILE A 1 80 ? -89.831 43.989 -31.693 1.00 16.26 79 ILE A O 1
ATOM 604 N N . SER A 1 81 ? -91.263 42.248 -31.660 1.00 15.02 80 SER A N 1
ATOM 605 C CA . SER A 1 81 ? -92.071 42.858 -30.622 1.00 18.44 80 SER A CA 1
ATOM 606 C C . SER A 1 81 ? -91.762 42.327 -29.220 1.00 15.37 80 SER A C 1
ATOM 607 O O . SER A 1 81 ? -91.189 41.245 -29.032 1.00 16.62 80 SER A O 1
ATOM 610 N N . ALA A 1 82 ? -92.158 43.125 -28.225 1.00 13.79 81 ALA A N 1
ATOM 611 C CA . ALA A 1 82 ? -92.040 42.688 -26.837 1.00 18.67 81 ALA A CA 1
ATOM 612 C C . ALA A 1 82 ? -92.934 41.484 -26.546 1.00 18.78 81 ALA A C 1
ATOM 613 O O . ALA A 1 82 ? -92.583 40.653 -25.695 1.00 13.88 81 ALA A O 1
ATOM 615 N N . GLU A 1 83 ? -94.090 41.385 -27.221 1.00 16.41 82 GLU A N 1
ATOM 616 C CA . GLU A 1 83 ? -94.947 40.201 -27.085 1.00 20.70 82 GLU A CA 1
ATOM 617 C C . GLU A 1 83 ? -94.215 38.943 -27.493 1.00 14.28 82 GLU A C 1
ATOM 618 O O . GLU A 1 83 ? -94.476 37.866 -26.948 1.00 13.92 82 GLU A O 1
ATOM 624 N N . MET A 1 84 ? -93.442 39.029 -28.587 1.00 18.26 83 MET A N 1
ATOM 625 C CA . MET A 1 84 ? -92.665 37.884 -29.069 1.00 15.44 83 MET A CA 1
ATOM 626 C C . MET A 1 84 ? -91.593 37.499 -28.072 1.00 19.09 83 MET A C 1
ATOM 627 O O . MET A 1 84 ? -91.296 36.314 -27.878 1.00 15.64 83 MET A O 1
ATOM 632 N N . LEU A 1 85 ? -90.939 38.498 -27.484 1.00 17.85 84 LEU A N 1
ATOM 633 C CA . LEU A 1 85 ? -89.968 38.190 -26.447 1.00 16.64 84 LEU A CA 1
ATOM 634 C C . LEU A 1 85 ? -90.639 37.443 -25.305 1.00 16.06 84 LEU A C 1
ATOM 635 O O . LEU A 1 85 ? -90.099 36.459 -24.791 1.00 17.32 84 LEU A O 1
ATOM 640 N N . LYS A 1 86 ? -91.812 37.909 -24.892 1.00 17.12 85 LYS A N 1
ATOM 641 C CA . LYS A 1 86 ? -92.544 37.227 -23.828 1.00 16.90 85 LYS A CA 1
ATOM 642 C C . LYS A 1 86 ? -92.908 35.812 -24.240 1.00 20.95 85 LYS A C 1
ATOM 643 O O . LYS A 1 86 ? -92.764 34.873 -23.442 1.00 19.82 85 LYS A O 1
ATOM 649 N N . ASP A 1 87 ? -93.384 35.640 -25.486 1.00 16.46 86 ASP A N 1
ATOM 650 C CA . ASP A 1 87 ? -93.757 34.308 -25.976 1.00 20.66 86 ASP A CA 1
ATOM 651 C C . ASP A 1 87 ? -92.580 33.351 -25.938 1.00 23.78 86 ASP A C 1
ATOM 652 O O . ASP A 1 87 ? -92.746 32.167 -25.641 1.00 23.05 86 ASP A O 1
ATOM 657 N N . LEU A 1 88 ? -91.385 33.837 -26.268 1.00 19.69 87 LEU A N 1
ATOM 658 C CA . LEU A 1 88 ? -90.172 33.031 -26.258 1.00 18.34 87 LEU A CA 1
ATOM 659 C C . LEU A 1 88 ? -89.525 32.946 -24.883 1.00 17.93 87 LEU A C 1
ATOM 660 O O . LEU A 1 88 ? -88.501 32.269 -24.733 1.00 20.53 87 LEU A O 1
ATOM 665 N N . GLY A 1 89 ? -90.105 33.595 -23.879 1.00 15.56 88 GLY A N 1
ATOM 666 C CA . GLY A 1 89 ? -89.523 33.581 -22.548 1.00 20.79 88 GLY A CA 1
ATOM 667 C C . GLY A 1 89 ? -88.174 34.263 -22.441 1.00 23.11 88 GLY A C 1
ATOM 668 O O . GLY A 1 89 ? -87.350 33.861 -21.606 1.00 16.13 88 GLY A O 1
ATOM 669 N N . VAL A 1 90 ? -87.911 35.270 -23.280 1.00 16.00 89 VAL A N 1
ATOM 670 C CA . VAL A 1 90 ? -86.667 36.044 -23.208 1.00 19.34 89 VAL A CA 1
ATOM 671 C C . VAL A 1 90 ? -86.871 37.089 -22.118 1.00 17.71 89 VAL A C 1
ATOM 672 O O . VAL A 1 90 ? -87.839 37.863 -22.193 1.00 16.90 89 VAL A O 1
ATOM 676 N N . PRO A 1 91 ? -86.033 37.120 -21.075 1.00 13.04 90 PRO A N 1
ATOM 677 C CA . PRO A 1 91 ? -86.376 37.918 -19.900 1.00 14.52 90 PRO A CA 1
ATOM 678 C C . PRO A 1 91 ? -85.993 39.376 -20.006 1.00 14.10 90 PRO A C 1
ATOM 679 O O . PRO A 1 91 ? -86.580 40.183 -19.282 1.00 12.49 90 PRO A O 1
ATOM 683 N N . TRP A 1 92 ? -85.028 39.729 -20.856 1.00 12.84 91 TRP A N 1
ATOM 684 C CA . TRP A 1 92 ? -84.409 41.055 -20.834 1.00 14.70 91 TRP A CA 1
ATOM 685 C C . TRP A 1 92 ? -84.416 41.676 -22.223 1.00 14.68 91 TRP A C 1
ATOM 686 O O . TRP A 1 92 ? -84.421 40.971 -23.237 1.00 11.91 91 TRP A O 1
ATOM 697 N N . VAL A 1 93 ? -84.334 43.020 -22.258 1.00 10.85 92 VAL A N 1
ATOM 698 C CA . VAL A 1 93 ? -84.204 43.743 -23.525 1.00 11.14 92 VAL A CA 1
ATOM 699 C C . VAL A 1 93 ? -83.421 45.033 -23.280 1.00 11.62 92 VAL A C 1
ATOM 700 O O . VAL A 1 93 ? -83.640 45.717 -22.280 1.00 11.11 92 VAL A O 1
ATOM 704 N N . ILE A 1 94 ? -82.459 45.323 -24.164 1.00 13.12 93 ILE A N 1
ATOM 705 C CA . ILE A 1 94 ? -81.752 46.605 -24.173 1.00 11.87 93 ILE A CA 1
ATOM 706 C C . ILE A 1 94 ? -82.572 47.605 -24.991 1.00 9.88 93 ILE A C 1
ATOM 707 O O . ILE A 1 94 ? -82.951 47.317 -26.132 1.00 11.59 93 ILE A O 1
ATOM 712 N N . LEU A 1 95 ? -82.811 48.796 -24.434 1.00 10.31 94 LEU A N 1
ATOM 713 C CA . LEU A 1 95 ? -83.557 49.845 -25.111 1.00 9.40 94 LEU A CA 1
ATOM 714 C C . LEU A 1 95 ? -82.804 51.169 -25.021 1.00 12.85 94 LEU A C 1
ATOM 715 O O . LEU A 1 95 ? -82.184 51.474 -23.999 1.00 11.50 94 LEU A O 1
ATOM 720 N N . GLY A 1 96 ? -82.874 51.946 -26.103 1.00 13.21 95 GLY A N 1
ATOM 721 C CA . GLY A 1 96 ? -82.250 53.257 -26.169 1.00 12.29 95 GLY A CA 1
ATOM 722 C C . GLY A 1 96 ? -80.742 53.251 -26.334 1.00 14.07 95 GLY A C 1
ATOM 723 O O . GLY A 1 96 ? -80.093 54.262 -26.039 1.00 16.81 95 GLY A O 1
ATOM 724 N N . HIS A 1 97 ? -80.167 52.141 -26.778 1.00 12.96 96 HIS A N 1
ATOM 725 C CA . HIS A 1 97 ? -78.728 52.102 -27.013 1.00 15.68 96 HIS A CA 1
ATOM 726 C C . HIS A 1 97 ? -78.284 53.235 -27.941 1.00 15.91 96 HIS A C 1
ATOM 727 O O . HIS A 1 97 ? -78.986 53.612 -28.884 1.00 14.72 96 HIS A O 1
ATOM 734 N N . SER A 1 98 ? -77.098 53.770 -27.660 1.00 13.94 97 SER A N 1
ATOM 735 C CA . SER A 1 98 ? -76.606 54.931 -28.411 1.00 13.13 97 SER A CA 1
ATOM 736 C C . SER A 1 98 ? -76.633 54.698 -29.917 1.00 16.69 97 SER A C 1
ATOM 737 O O . SER A 1 98 ? -76.976 55.613 -30.679 1.00 19.28 97 SER A O 1
ATOM 740 N N . GLU A 1 99 ? -76.285 53.483 -30.375 1.00 14.36 98 GLU A N 1
ATOM 741 C CA . GLU A 1 99 ? -76.288 53.202 -31.816 1.00 17.70 98 GLU A CA 1
ATOM 742 C C . GLU A 1 99 ? -77.687 53.311 -32.432 1.00 17.51 98 GLU A C 1
ATOM 743 O O . GLU A 1 99 ? -77.821 53.730 -33.584 1.00 16.73 98 GLU A O 1
ATOM 749 N N . ARG A 1 100 ? -78.738 52.908 -31.703 1.00 15.70 99 ARG A N 1
ATOM 750 C CA . ARG A 1 100 ? -80.091 53.150 -32.210 1.00 17.14 99 ARG A CA 1
ATOM 751 C C . ARG A 1 100 ? -80.388 54.643 -32.296 1.00 14.48 99 ARG A C 1
ATOM 752 O O . ARG A 1 100 ? -81.119 55.089 -33.184 1.00 16.78 99 ARG A O 1
ATOM 760 N N . ARG A 1 101 ? -79.923 55.399 -31.315 1.00 14.16 100 ARG A N 1
ATOM 761 C CA . ARG A 1 101 ? -80.176 56.835 -31.295 1.00 18.37 100 ARG A CA 1
ATOM 762 C C . ARG A 1 101 ? -79.425 57.520 -32.430 1.00 19.49 100 ARG A C 1
ATOM 763 O O . ARG A 1 101 ? -80.004 58.304 -33.182 1.00 22.62 100 ARG A O 1
ATOM 771 N N . THR A 1 102 ? -78.141 57.213 -32.586 1.00 18.23 101 THR A N 1
ATOM 772 C CA . THR A 1 102 ? -77.327 57.970 -33.536 1.00 19.84 101 THR A CA 1
ATOM 773 C C . THR A 1 102 ? -77.411 57.431 -34.959 1.00 28.33 101 THR A C 1
ATOM 774 O O . THR A 1 102 ? -77.312 58.206 -35.923 1.00 28.84 101 THR A O 1
ATOM 778 N N . ILE A 1 103 ? -77.532 56.119 -35.128 1.00 19.48 102 ILE A N 1
ATOM 779 C CA . ILE A 1 103 ? -77.522 55.559 -36.472 1.00 19.76 102 ILE A CA 1
ATOM 780 C C . ILE A 1 103 ? -78.934 55.421 -37.008 1.00 23.56 102 ILE A C 1
ATOM 781 O O . ILE A 1 103 ? -79.183 55.649 -38.195 1.00 23.27 102 ILE A O 1
ATOM 786 N N . PHE A 1 104 ? -79.878 55.038 -36.149 1.00 18.60 103 PHE A N 1
ATOM 787 C CA . PHE A 1 104 ? -81.231 54.786 -36.606 1.00 20.87 103 PHE A CA 1
ATOM 788 C C . PHE A 1 104 ? -82.228 55.837 -36.159 1.00 20.15 103 PHE A C 1
ATOM 789 O O . PHE A 1 104 ? -83.426 55.676 -36.405 1.00 24.64 103 PHE A O 1
ATOM 797 N N . GLY A 1 105 ? -81.774 56.919 -35.534 1.00 21.62 104 GLY A N 1
ATOM 798 C CA . GLY A 1 105 ? -82.654 58.048 -35.285 1.00 18.43 104 GLY A CA 1
ATOM 799 C C . GLY A 1 105 ? -83.698 57.854 -34.216 1.00 23.10 104 GLY A C 1
ATOM 800 O O . GLY A 1 105 ? -84.715 58.565 -34.225 1.00 18.87 104 GLY A O 1
ATOM 801 N N . GLU A 1 106 ? -83.498 56.906 -33.290 1.00 19.23 105 GLU A N 1
ATOM 802 C CA . GLU A 1 106 ? -84.525 56.686 -32.277 1.00 19.96 105 GLU A CA 1
ATOM 803 C C . GLU A 1 106 ? -84.509 57.828 -31.268 1.00 17.94 105 GLU A C 1
ATOM 804 O O . GLU A 1 106 ? -83.456 58.196 -30.738 1.00 20.08 105 GLU A O 1
ATOM 810 N N . SER A 1 107 ? -85.682 58.392 -31.021 1.00 21.00 106 SER A N 1
ATOM 811 C CA . SER A 1 107 ? -85.858 59.560 -30.171 1.00 20.24 106 SER A CA 1
ATOM 812 C C . SER A 1 107 ? -86.179 59.156 -28.738 1.00 21.80 106 SER A C 1
ATOM 813 O O . SER A 1 107 ? -86.611 58.031 -28.473 1.00 16.55 106 SER A O 1
ATOM 816 N N . ASP A 1 108 ? -85.980 60.113 -27.813 1.00 18.79 107 ASP A N 1
ATOM 817 C CA . ASP A 1 108 ? -86.416 59.936 -26.426 1.00 23.74 107 ASP A CA 1
ATOM 818 C C . ASP A 1 108 ? -87.871 59.489 -26.352 1.00 21.18 107 ASP A C 1
ATOM 819 O O . ASP A 1 108 ? -88.226 58.620 -25.544 1.00 20.83 107 ASP A O 1
ATOM 824 N N . GLU A 1 109 ? -88.725 60.056 -27.205 1.00 22.43 108 GLU A N 1
ATOM 825 C CA . GLU A 1 109 ? -90.144 59.734 -27.137 1.00 24.87 108 GLU A CA 1
ATOM 826 C C . GLU A 1 109 ? -90.421 58.301 -27.595 1.00 24.28 108 GLU A C 1
ATOM 827 O O . GLU A 1 109 ? -91.236 57.595 -26.982 1.00 21.65 108 GLU A O 1
ATOM 833 N N . LEU A 1 110 ? -89.757 57.859 -28.670 1.00 20.85 109 LEU A N 1
ATOM 834 C CA . LEU A 1 110 ? -89.920 56.487 -29.140 1.00 17.45 109 LEU A CA 1
ATOM 835 C C . LEU A 1 110 ? -89.394 55.499 -28.104 1.00 20.13 109 LEU A C 1
ATOM 836 O O . LEU A 1 110 ? -90.026 54.465 -27.831 1.00 17.96 109 LEU A O 1
ATOM 841 N N . ILE A 1 111 ? -88.245 55.823 -27.507 1.00 17.40 110 ILE A N 1
ATOM 842 C CA . ILE A 1 111 ? -87.648 54.983 -26.476 1.00 17.66 110 ILE A CA 1
ATOM 843 C C . ILE A 1 111 ? -88.558 54.895 -25.250 1.00 20.94 110 ILE A C 1
ATOM 844 O O . ILE A 1 111 ? -88.797 53.798 -24.716 1.00 14.73 110 ILE A O 1
ATOM 849 N N . ALA A 1 112 ? -89.137 56.032 -24.819 1.00 18.17 111 ALA A N 1
ATOM 850 C CA . ALA A 1 112 ? -90.103 55.997 -23.712 1.00 17.84 111 ALA A CA 1
ATOM 851 C C . ALA A 1 112 ? -91.239 55.011 -23.972 1.00 17.78 111 ALA A C 1
ATOM 852 O O . ALA A 1 112 ? -91.684 54.294 -23.059 1.00 19.06 111 ALA A O 1
ATOM 854 N N . GLU A 1 113 ? -91.754 54.985 -25.198 1.00 15.85 112 GLU A N 1
ATOM 855 C CA . GLU A 1 113 ? -92.859 54.071 -25.471 1.00 17.04 112 GLU A CA 1
ATOM 856 C C . GLU A 1 113 ? -92.389 52.614 -25.478 1.00 16.87 112 GLU A C 1
ATOM 857 O O . GLU A 1 113 ? -93.105 51.730 -24.997 1.00 15.79 112 GLU A O 1
ATOM 863 N N . LYS A 1 114 ? -91.171 52.347 -25.970 1.00 16.73 113 LYS A N 1
ATOM 864 C CA . LYS A 1 114 ? -90.639 50.981 -25.937 1.00 17.24 113 LYS A CA 1
ATOM 865 C C . LYS A 1 114 ? -90.468 50.494 -24.504 1.00 15.27 113 LYS A C 1
ATOM 866 O O . LYS A 1 114 ? -90.824 49.360 -24.178 1.00 16.28 113 LYS A O 1
ATOM 872 N N . VAL A 1 115 ? -89.946 51.352 -23.625 1.00 15.51 114 VAL A N 1
ATOM 873 C CA . VAL A 1 115 ? -89.716 50.961 -22.232 1.00 13.59 114 VAL A CA 1
ATOM 874 C C . VAL A 1 115 ? -91.035 50.585 -21.561 1.00 16.38 114 VAL A C 1
ATOM 875 O O . VAL A 1 115 ? -91.157 49.528 -20.931 1.00 16.06 114 VAL A O 1
ATOM 879 N N . LYS A 1 116 ? -92.052 51.421 -21.732 1.00 14.27 115 LYS A N 1
ATOM 880 C CA . LYS A 1 116 ? -93.328 51.163 -21.070 1.00 17.36 115 LYS A CA 1
ATOM 881 C C . LYS A 1 116 ? -93.960 49.877 -21.600 1.00 16.17 115 LYS A C 1
ATOM 882 O O . LYS A 1 116 ? -94.384 49.016 -20.823 1.00 16.01 115 LYS A O 1
ATOM 888 N N . TYR A 1 117 ? -93.971 49.695 -22.922 1.00 16.53 116 TYR A N 1
ATOM 889 C CA . TYR A 1 117 ? -94.569 48.491 -23.482 1.00 18.88 116 TYR A CA 1
ATOM 890 C C . TYR A 1 117 ? -93.797 47.227 -23.081 1.00 18.33 116 TYR A C 1
ATOM 891 O O . TYR A 1 117 ? -94.416 46.209 -22.735 1.00 14.45 116 TYR A O 1
ATOM 900 N N . ALA A 1 118 ? -92.454 47.269 -23.128 1.00 15.51 117 ALA A N 1
ATOM 901 C CA . ALA A 1 118 ? -91.644 46.125 -22.698 1.00 15.83 117 ALA A CA 1
ATOM 902 C C . ALA A 1 118 ? -91.929 45.758 -21.242 1.00 16.65 117 ALA A C 1
ATOM 903 O O . ALA A 1 118 ? -92.159 44.586 -20.918 1.00 14.89 117 ALA A O 1
ATOM 905 N N . LEU A 1 119 ? -91.922 46.750 -20.344 1.00 14.03 118 LEU A N 1
ATOM 906 C CA . LEU A 1 119 ? -92.228 46.457 -18.946 1.00 15.70 118 LEU A CA 1
ATOM 907 C C . LEU A 1 119 ? -93.635 45.891 -18.791 1.00 16.79 118 LEU A C 1
ATOM 908 O O . LEU A 1 119 ? -93.857 44.986 -17.971 1.00 17.15 118 LEU A O 1
ATOM 913 N N . ASP A 1 120 ? -94.601 46.414 -19.564 1.00 16.09 119 ASP A N 1
ATOM 914 C CA . ASP A 1 120 ? -95.971 45.889 -19.475 1.00 22.63 119 ASP A CA 1
ATOM 915 C C . ASP A 1 120 ? -96.066 44.448 -19.981 1.00 21.87 119 ASP A C 1
ATOM 916 O O . ASP A 1 120 ? -96.983 43.706 -19.590 1.00 22.73 119 ASP A O 1
ATOM 921 N N . GLN A 1 121 ? -95.147 44.023 -20.842 1.00 17.31 120 GLN A N 1
ATOM 922 C CA . GLN A 1 121 ? -95.090 42.627 -21.268 1.00 18.07 120 GLN A CA 1
ATOM 923 C C . GLN A 1 121 ? -94.264 41.733 -20.323 1.00 19.91 120 GLN A C 1
ATOM 924 O O . GLN A 1 121 ? -93.937 40.600 -20.688 1.00 22.05 120 GLN A O 1
ATOM 930 N N . GLY A 1 122 ? -93.917 42.211 -19.128 1.00 17.40 121 GLY A N 1
ATOM 931 C CA . GLY A 1 122 ? -93.167 41.388 -18.180 1.00 17.05 121 GLY A CA 1
ATOM 932 C C . GLY A 1 122 ? -91.670 41.332 -18.401 1.00 19.33 121 GLY A C 1
ATOM 933 O O . GLY A 1 122 ? -90.976 40.593 -17.685 1.00 17.32 121 GLY A O 1
ATOM 934 N N . LEU A 1 123 ? -91.144 42.095 -19.362 1.00 16.22 122 LEU A N 1
ATOM 935 C CA . LEU A 1 123 ? -89.708 42.085 -19.591 1.00 13.99 122 LEU A CA 1
ATOM 936 C C . LEU A 1 123 ? -88.995 42.938 -18.555 1.00 14.78 122 LEU A C 1
ATOM 937 O O . LEU A 1 123 ? -89.595 43.775 -17.869 1.00 14.73 122 LEU A O 1
ATOM 942 N N . LYS A 1 124 ? -87.695 42.686 -18.447 1.00 13.45 123 LYS A N 1
ATOM 943 C CA . LYS A 1 124 ? -86.752 43.489 -17.692 1.00 14.00 123 LYS A CA 1
ATOM 944 C C . LYS A 1 124 ? -85.963 44.315 -18.706 1.00 13.64 123 LYS A C 1
ATOM 945 O O . LYS A 1 124 ? -85.639 43.818 -19.785 1.00 12.02 123 LYS A O 1
ATOM 951 N N . VAL A 1 125 ? -85.704 45.580 -18.385 1.00 17.67 124 VAL A N 1
ATOM 952 C CA . VAL A 1 125 ? -85.178 46.535 -19.363 1.00 13.71 124 VAL A CA 1
ATOM 953 C C . VAL A 1 125 ? -83.828 47.057 -18.893 1.00 14.79 124 VAL A C 1
ATOM 954 O O . VAL A 1 125 ? -83.701 47.518 -17.754 1.00 15.84 124 VAL A O 1
ATOM 958 N N . ILE A 1 126 ? -82.842 47.042 -19.791 1.00 13.81 125 ILE A N 1
ATOM 959 C CA . ILE A 1 126 ? -81.624 47.829 -19.633 1.00 11.72 125 ILE A CA 1
ATOM 960 C C . ILE A 1 126 ? -81.828 49.092 -20.454 1.00 13.51 125 ILE A C 1
ATOM 961 O O . ILE A 1 126 ? -81.803 49.036 -21.690 1.00 13.14 125 ILE A O 1
ATOM 966 N N . ALA A 1 127 ? -81.982 50.234 -19.785 1.00 15.00 126 ALA A N 1
ATOM 967 C CA . ALA A 1 127 ? -82.290 51.497 -20.459 1.00 12.19 126 ALA A CA 1
ATOM 968 C C . ALA A 1 127 ? -81.028 52.344 -20.548 1.00 12.92 126 ALA A C 1
ATOM 969 O O . ALA A 1 127 ? -80.431 52.670 -19.517 1.00 15.08 126 ALA A O 1
ATOM 971 N N . CYS A 1 128 ? -80.632 52.704 -21.771 1.00 10.82 127 CYS A N 1
ATOM 972 C CA . CYS A 1 128 ? -79.320 53.298 -22.025 1.00 12.38 127 CYS A CA 1
ATOM 973 C C . CYS A 1 128 ? -79.440 54.807 -22.200 1.00 14.91 127 CYS A C 1
ATOM 974 O O . CYS A 1 128 ? -80.370 55.288 -22.870 1.00 14.11 127 CYS A O 1
ATOM 977 N N . ILE A 1 129 ? -78.518 55.539 -21.573 1.00 14.64 128 ILE A N 1
ATOM 978 C CA . ILE A 1 129 ? -78.446 57.006 -21.661 1.00 12.76 128 ILE A CA 1
ATOM 979 C C . ILE A 1 129 ? -76.977 57.391 -21.766 1.00 15.53 128 ILE A C 1
ATOM 980 O O . ILE A 1 129 ? -76.085 56.594 -21.480 1.00 14.57 128 ILE A O 1
ATOM 985 N N . GLY A 1 130 ? -76.719 58.644 -22.170 1.00 17.29 129 GLY A N 1
ATOM 986 C CA . GLY A 1 130 ? -75.328 59.059 -22.287 1.00 14.40 129 GLY A CA 1
ATOM 987 C C . GLY A 1 130 ? -75.144 60.297 -23.156 1.00 17.25 129 GLY A C 1
ATOM 988 O O . GLY A 1 130 ? -75.871 60.478 -24.142 1.00 17.82 129 GLY A O 1
ATOM 989 N N . GLU A 1 131 ? -74.176 61.143 -22.801 1.00 18.61 130 GLU A N 1
ATOM 990 C CA . GLU A 1 131 ? -73.925 62.385 -23.527 1.00 17.40 130 GLU A CA 1
ATOM 991 C C . GLU A 1 131 ? -72.845 62.186 -24.585 1.00 17.43 130 GLU A C 1
ATOM 992 O O . GLU A 1 131 ? -71.979 61.311 -24.459 1.00 18.36 130 GLU A O 1
ATOM 998 N N . THR A 1 132 ? -72.921 62.998 -25.653 1.00 20.60 131 THR A N 1
ATOM 999 C CA . THR A 1 132 ? -71.921 62.998 -26.707 1.00 19.58 131 THR A CA 1
ATOM 1000 C C . THR A 1 132 ? -70.659 63.729 -26.253 1.00 20.38 131 THR A C 1
ATOM 1001 O O . THR A 1 132 ? -70.640 64.444 -25.249 1.00 18.84 131 THR A O 1
ATOM 1005 N N . LEU A 1 133 ? -69.605 63.558 -27.047 1.00 21.16 132 LEU A N 1
ATOM 1006 C CA . LEU A 1 133 ? -68.345 64.255 -26.806 1.00 25.61 132 LEU A CA 1
ATOM 1007 C C . LEU A 1 133 ? -68.550 65.767 -26.725 1.00 21.67 132 LEU A C 1
ATOM 1008 O O . LEU A 1 133 ? -68.047 66.418 -25.803 1.00 22.65 132 LEU A O 1
ATOM 1013 N N . GLU A 1 134 ? -69.327 66.331 -27.662 1.00 23.69 133 GLU A N 1
ATOM 1014 C CA . GLU A 1 134 ? -69.537 67.781 -27.703 1.00 27.76 133 GLU A CA 1
ATOM 1015 C C . GLU A 1 134 ? -70.361 68.262 -26.523 1.00 28.08 133 GLU A C 1
ATOM 1016 O O . GLU A 1 134 ? -70.091 69.334 -25.960 1.00 23.88 133 GLU A O 1
ATOM 1022 N N . GLU A 1 135 ? -71.394 67.499 -26.158 1.00 21.30 134 GLU A N 1
ATOM 1023 C CA . GLU A 1 135 ? -72.154 67.800 -24.954 1.00 20.42 134 GLU A CA 1
ATOM 1024 C C . GLU A 1 135 ? -71.266 67.749 -23.720 1.00 22.85 134 GLU A C 1
ATOM 1025 O O . GLU A 1 135 ? -71.398 68.584 -22.815 1.00 23.91 134 GLU A O 1
ATOM 1031 N N . ARG A 1 136 ? -70.361 66.768 -23.662 1.00 18.18 135 ARG A N 1
ATOM 1032 C CA . ARG A 1 136 ? -69.455 66.662 -22.526 1.00 20.65 135 ARG A CA 1
ATOM 1033 C C . ARG A 1 136 ? -68.511 67.862 -22.477 1.00 25.35 135 ARG A C 1
ATOM 1034 O O . ARG A 1 136 ? -68.390 68.524 -21.442 1.00 22.73 135 ARG A O 1
ATOM 1042 N N . GLU A 1 137 ? -67.878 68.186 -23.603 1.00 25.66 136 GLU A N 1
ATOM 1043 C CA . GLU A 1 137 ? -66.920 69.295 -23.605 1.00 26.68 136 GLU A CA 1
ATOM 1044 C C . GLU A 1 137 ? -67.591 70.634 -23.299 1.00 24.55 136 GLU A C 1
ATOM 1045 O O . GLU A 1 137 ? -66.977 71.496 -22.662 1.00 27.54 136 GLU A O 1
ATOM 1051 N N . ALA A 1 138 ? -68.857 70.811 -23.686 1.00 27.77 137 ALA A N 1
ATOM 1052 C CA . ALA A 1 138 ? -69.589 72.046 -23.435 1.00 23.64 137 ALA A CA 1
ATOM 1053 C C . ALA A 1 138 ? -70.226 72.097 -22.052 1.00 26.69 137 ALA A C 1
ATOM 1054 O O . ALA A 1 138 ? -70.998 73.026 -21.778 1.00 26.94 137 ALA A O 1
ATOM 1056 N N . GLY A 1 139 ? -69.939 71.119 -21.184 1.00 25.39 138 GLY A N 1
ATOM 1057 C CA . GLY A 1 139 ? -70.509 71.076 -19.846 1.00 22.42 138 GLY A CA 1
ATOM 1058 C C . GLY A 1 139 ? -71.977 70.702 -19.721 1.00 24.06 138 GLY A C 1
ATOM 1059 O O . GLY A 1 139 ? -72.589 71.036 -18.711 1.00 26.00 138 GLY A O 1
ATOM 1060 N N . LYS A 1 140 ? -72.577 70.020 -20.704 1.00 23.45 139 LYS A N 1
ATOM 1061 C CA A LYS A 1 140 ? -74.006 69.720 -20.661 0.42 26.10 139 LYS A CA 1
ATOM 1062 C CA B LYS A 1 140 ? -74.004 69.716 -20.678 0.58 26.10 139 LYS A CA 1
ATOM 1063 C C . LYS A 1 140 ? -74.310 68.302 -20.172 1.00 24.45 139 LYS A C 1
ATOM 1064 O O . LYS A 1 140 ? -75.456 67.856 -20.280 1.00 20.06 139 LYS A O 1
ATOM 1075 N N . THR A 1 141 ? -73.317 67.588 -19.628 1.00 22.91 140 THR A N 1
ATOM 1076 C CA . THR A 1 141 ? -73.513 66.170 -19.313 1.00 19.06 140 THR A CA 1
ATOM 1077 C C . THR A 1 141 ? -74.740 65.942 -18.440 1.00 19.93 140 THR A C 1
ATOM 1078 O O . THR A 1 141 ? -75.626 65.163 -18.799 1.00 22.90 140 THR A O 1
ATOM 1082 N N . MET A 1 142 ? -74.816 66.605 -17.283 1.00 22.21 141 MET A N 1
ATOM 1083 C CA . MET A 1 142 ? -75.929 66.294 -16.385 1.00 22.35 141 MET A CA 1
ATOM 1084 C C . MET A 1 142 ? -77.253 66.800 -16.928 1.00 24.89 141 MET A C 1
ATOM 1085 O O . MET A 1 142 ? -78.294 66.177 -16.691 1.00 27.49 141 MET A O 1
ATOM 1090 N N . GLU A 1 143 ? -77.245 67.916 -17.657 1.00 26.13 142 GLU A N 1
ATOM 1091 C CA . GLU A 1 143 ? -78.460 68.346 -18.336 1.00 24.38 142 GLU A CA 1
ATOM 1092 C C . GLU A 1 143 ? -78.946 67.262 -19.296 1.00 23.82 142 GLU A C 1
ATOM 1093 O O . GLU A 1 143 ? -80.122 66.875 -19.275 1.00 24.71 142 GLU A O 1
ATOM 1099 N N . VAL A 1 144 ? -78.030 66.695 -20.081 1.00 21.03 143 VAL A N 1
ATOM 1100 C CA . VAL A 1 144 ? -78.414 65.694 -21.071 1.00 21.46 143 VAL A CA 1
ATOM 1101 C C . VAL A 1 144 ? -78.920 64.413 -20.393 1.00 24.33 143 VAL A C 1
ATOM 1102 O O . VAL A 1 144 ? -80.009 63.921 -20.706 1.00 22.11 143 VAL A O 1
ATOM 1106 N N . VAL A 1 145 ? -78.152 63.858 -19.452 1.00 20.33 144 VAL A N 1
ATOM 1107 C CA . VAL A 1 145 ? -78.528 62.534 -18.957 1.00 24.89 144 VAL A CA 1
ATOM 1108 C C . VAL A 1 145 ? -79.723 62.623 -18.014 1.00 23.19 144 VAL A C 1
ATOM 1109 O O . VAL A 1 145 ? -80.518 61.674 -17.930 1.00 20.84 144 VAL A O 1
ATOM 1113 N N . ALA A 1 146 ? -79.897 63.753 -17.309 1.00 22.51 145 ALA A N 1
ATOM 1114 C CA . ALA A 1 146 ? -81.124 63.931 -16.522 1.00 22.21 145 ALA A CA 1
ATOM 1115 C C . ALA A 1 146 ? -82.361 63.998 -17.413 1.00 24.30 145 ALA A C 1
ATOM 1116 O O . ALA A 1 146 ? -83.413 63.435 -17.073 1.00 22.05 145 ALA A O 1
ATOM 1118 N N . ARG A 1 147 ? -82.266 64.699 -18.547 1.00 23.73 146 ARG A N 1
ATOM 1119 C CA . ARG A 1 147 ? -83.398 64.748 -19.468 1.00 25.55 146 ARG A CA 1
ATOM 1120 C C . ARG A 1 147 ? -83.701 63.366 -20.049 1.00 21.27 146 ARG A C 1
ATOM 1121 O O . ARG A 1 147 ? -84.869 62.998 -20.218 1.00 19.62 146 ARG A O 1
ATOM 1129 N N . GLN A 1 148 ? -82.660 62.601 -20.378 1.00 22.07 147 GLN A N 1
ATOM 1130 C CA . GLN A 1 148 ? -82.864 61.281 -20.974 1.00 23.12 147 GLN A CA 1
ATOM 1131 C C . GLN A 1 148 ? -83.585 60.340 -20.019 1.00 17.48 147 GLN A C 1
ATOM 1132 O O . GLN A 1 148 ? -84.482 59.603 -20.447 1.00 20.01 147 GLN A O 1
ATOM 1138 N N . ILE A 1 149 ? -83.210 60.348 -18.731 1.00 19.30 148 ILE A N 1
ATOM 1139 C CA . ILE A 1 149 ? -83.883 59.483 -17.756 1.00 17.34 148 ILE A CA 1
ATOM 1140 C C . ILE A 1 149 ? -85.313 59.947 -17.540 1.00 21.24 148 ILE A C 1
ATOM 1141 O O . ILE A 1 149 ? -86.237 59.128 -17.429 1.00 18.45 148 ILE A O 1
ATOM 1146 N N . LEU A 1 150 ? -85.513 61.266 -17.409 1.00 20.78 149 LEU A N 1
ATOM 1147 C CA . LEU A 1 150 ? -86.868 61.778 -17.259 1.00 17.03 149 LEU A CA 1
ATOM 1148 C C . LEU A 1 150 ? -87.746 61.305 -18.408 1.00 19.80 149 LEU A C 1
ATOM 1149 O O . LEU A 1 150 ? -88.839 60.768 -18.190 1.00 24.43 149 LEU A O 1
ATOM 1154 N N . LYS A 1 151 ? -87.259 61.457 -19.643 1.00 21.43 150 LYS A N 1
ATOM 1155 C CA . LYS A 1 151 ? -88.061 61.104 -20.816 1.00 24.00 150 LYS A CA 1
ATOM 1156 C C . LYS A 1 151 ? -88.263 59.591 -20.955 1.00 28.55 150 LYS A C 1
ATOM 1157 O O . LYS A 1 151 ? -89.371 59.139 -21.278 1.00 34.43 150 LYS A O 1
ATOM 1163 N N . ALA A 1 152 ? -87.220 58.789 -20.714 1.00 27.35 151 ALA A N 1
ATOM 1164 C CA . ALA A 1 152 ? -87.279 57.363 -21.049 1.00 22.81 151 ALA A CA 1
ATOM 1165 C C . ALA A 1 152 ? -87.977 56.513 -19.992 1.00 28.84 151 ALA A C 1
ATOM 1166 O O . ALA A 1 152 ? -88.465 55.418 -20.314 1.00 27.24 151 ALA A O 1
ATOM 1168 N N . ILE A 1 153 ? -88.002 56.962 -18.737 1.00 23.34 152 ILE A N 1
ATOM 1169 C CA . ILE A 1 153 ? -88.487 56.130 -17.643 1.00 23.23 152 ILE A CA 1
ATOM 1170 C C . ILE A 1 153 ? -89.407 56.933 -16.715 1.00 27.14 152 ILE A C 1
ATOM 1171 O O . ILE A 1 153 ? -90.536 56.516 -16.439 1.00 29.82 152 ILE A O 1
ATOM 1176 N N . ALA A 1 154 ? -88.945 58.084 -16.208 1.00 24.72 153 ALA A N 1
ATOM 1177 C CA . ALA A 1 154 ? -89.685 58.719 -15.112 1.00 28.37 153 ALA A CA 1
ATOM 1178 C C . ALA A 1 154 ? -91.059 59.234 -15.549 1.00 29.99 153 ALA A C 1
ATOM 1179 O O . ALA A 1 154 ? -91.973 59.345 -14.717 1.00 28.25 153 ALA A O 1
ATOM 1181 N N . ASP A 1 155 ? -91.231 59.541 -16.840 1.00 33.47 154 ASP A N 1
ATOM 1182 C CA . ASP A 1 155 ? -92.514 60.046 -17.338 1.00 28.30 154 ASP A CA 1
ATOM 1183 C C . ASP A 1 155 ? -93.632 59.004 -17.210 1.00 33.64 154 ASP A C 1
ATOM 1184 O O . ASP A 1 155 ? -94.753 59.328 -16.798 1.00 31.42 154 ASP A O 1
ATOM 1189 N N . LYS A 1 156 ? -93.355 57.751 -17.595 1.00 31.98 155 LYS A N 1
ATOM 1190 C CA . LYS A 1 156 ? -94.394 56.746 -17.800 1.00 28.84 155 LYS A CA 1
ATOM 1191 C C . LYS A 1 156 ? -94.348 55.582 -16.822 1.00 29.87 155 LYS A C 1
ATOM 1192 O O . LYS A 1 156 ? -95.330 54.835 -16.725 1.00 30.75 155 LYS A O 1
ATOM 1198 N N . ILE A 1 157 ? -93.253 55.407 -16.095 1.00 28.51 156 ILE A N 1
ATOM 1199 C CA . ILE A 1 157 ? -93.003 54.196 -15.322 1.00 28.77 156 ILE A CA 1
ATOM 1200 C C . ILE A 1 157 ? -93.293 54.499 -13.863 1.00 31.41 156 ILE A C 1
ATOM 1201 O O . ILE A 1 157 ? -92.807 55.501 -13.321 1.00 33.34 156 ILE A O 1
ATOM 1206 N N . LYS A 1 158 ? -94.092 53.647 -13.229 1.00 28.02 157 LYS A N 1
ATOM 1207 C CA . LYS A 1 158 ? -94.285 53.748 -11.793 1.00 31.37 157 LYS A CA 1
ATOM 1208 C C . LYS A 1 158 ? -93.419 52.752 -11.038 1.00 27.15 157 LYS A C 1
ATOM 1209 O O . LYS A 1 158 ? -92.786 53.110 -10.036 1.00 31.05 157 LYS A O 1
ATOM 1211 N N . ASP A 1 159 ? -93.369 51.511 -11.513 1.00 26.84 158 ASP A N 1
ATOM 1212 C CA . ASP A 1 159 ? -92.608 50.443 -10.879 1.00 27.02 158 ASP A CA 1
ATOM 1213 C C . ASP A 1 159 ? -91.269 50.300 -11.602 1.00 26.62 158 ASP A C 1
ATOM 1214 O O . ASP A 1 159 ? -91.225 49.881 -12.766 1.00 24.57 158 ASP A O 1
ATOM 1219 N N . TRP A 1 160 ? -90.183 50.626 -10.897 1.00 20.75 159 TRP A N 1
ATOM 1220 C CA . TRP A 1 160 ? -88.827 50.540 -11.414 1.00 23.25 159 TRP A CA 1
ATOM 1221 C C . TRP A 1 160 ? -88.155 49.209 -11.106 1.00 22.98 159 TRP A C 1
ATOM 1222 O O . TRP A 1 160 ? -86.949 49.075 -11.343 1.00 18.37 159 TRP A O 1
ATOM 1233 N N . SER A 1 161 ? -88.897 48.233 -10.560 1.00 21.45 160 SER A N 1
ATOM 1234 C CA . SER A 1 161 ? -88.265 47.002 -10.072 1.00 19.96 160 SER A CA 1
ATOM 1235 C C . SER A 1 161 ? -87.438 46.319 -11.150 1.00 18.92 160 SER A C 1
ATOM 1236 O O . SER A 1 161 ? -86.391 45.712 -10.869 1.00 21.00 160 SER A O 1
ATOM 1239 N N . ASN A 1 162 ? -87.906 46.375 -12.388 1.00 14.02 161 ASN A N 1
ATOM 1240 C CA . ASN A 1 162 ? -87.319 45.591 -13.457 1.00 18.11 161 ASN A CA 1
ATOM 1241 C C . ASN A 1 162 ? -86.540 46.455 -14.439 1.00 17.33 161 ASN A C 1
ATOM 1242 O O . ASN A 1 162 ? -86.385 46.081 -15.602 1.00 16.30 161 ASN A O 1
ATOM 1247 N N . VAL A 1 163 ? -86.045 47.602 -13.968 1.00 15.45 162 VAL A N 1
ATOM 1248 C CA . VAL A 1 163 ? -85.270 48.548 -14.767 1.00 14.66 162 VAL A CA 1
ATOM 1249 C C . VAL A 1 163 ? -83.832 48.563 -14.264 1.00 15.84 162 VAL A C 1
ATOM 1250 O O . VAL A 1 163 ? -83.591 48.634 -13.050 1.00 16.28 162 VAL A O 1
ATOM 1254 N N . VAL A 1 164 ? -82.892 48.512 -15.196 1.00 12.70 163 VAL A N 1
ATOM 1255 C CA . VAL A 1 164 ? -81.485 48.827 -14.945 1.00 11.19 163 VAL A CA 1
ATOM 1256 C C . VAL A 1 164 ? -81.128 50.021 -15.827 1.00 12.83 163 VAL A C 1
ATOM 1257 O O . VAL A 1 164 ? -81.460 50.038 -17.018 1.00 15.02 163 VAL A O 1
ATOM 1261 N N . ILE A 1 165 ? -80.463 51.006 -15.250 1.00 15.40 164 ILE A N 1
ATOM 1262 C CA . ILE A 1 165 ? -79.971 52.152 -16.014 1.00 15.86 164 ILE A CA 1
ATOM 1263 C C . ILE A 1 165 ? -78.533 51.893 -16.459 1.00 13.12 164 ILE A C 1
ATOM 1264 O O . ILE A 1 165 ? -77.669 51.562 -15.635 1.00 16.71 164 ILE A O 1
ATOM 1269 N N . ALA A 1 166 ? -78.264 52.063 -17.774 1.00 13.18 165 ALA A N 1
ATOM 1270 C CA . ALA A 1 166 ? -76.909 51.969 -18.331 1.00 11.19 165 ALA A CA 1
ATOM 1271 C C . ALA A 1 166 ? -76.452 53.363 -18.754 1.00 14.69 165 ALA A C 1
ATOM 1272 O O . ALA A 1 166 ? -76.990 53.940 -19.702 1.00 14.62 165 ALA A O 1
ATOM 1274 N N . TYR A 1 167 ? -75.478 53.907 -18.038 1.00 15.29 166 TYR A N 1
ATOM 1275 C CA . TYR A 1 167 ? -74.823 55.154 -18.447 1.00 13.21 166 TYR A CA 1
ATOM 1276 C C . TYR A 1 167 ? -73.636 54.821 -19.350 1.00 14.50 166 TYR A C 1
ATOM 1277 O O . TYR A 1 167 ? -72.637 54.256 -18.892 1.00 14.92 166 TYR A O 1
ATOM 1286 N N . GLU A 1 168 ? -73.729 55.197 -20.628 1.00 13.45 167 GLU A N 1
ATOM 1287 C CA . GLU A 1 168 ? -72.678 54.940 -21.615 1.00 13.93 167 GLU A CA 1
ATOM 1288 C C . GLU A 1 168 ? -72.385 56.221 -22.381 1.00 16.10 167 GLU A C 1
ATOM 1289 O O . GLU A 1 168 ? -72.999 56.491 -23.420 1.00 18.63 167 GLU A O 1
ATOM 1295 N N . PRO A 1 169 ? -71.463 57.037 -21.895 1.00 19.51 168 PRO A N 1
ATOM 1296 C CA . PRO A 1 169 ? -71.078 58.241 -22.645 1.00 17.97 168 PRO A CA 1
ATOM 1297 C C . PRO A 1 169 ? -70.702 57.866 -24.077 1.00 16.34 168 PRO A C 1
ATOM 1298 O O . PRO A 1 169 ? -69.931 56.931 -24.314 1.00 17.64 168 PRO A O 1
ATOM 1302 N N . VAL A 1 170 ? -71.311 58.559 -25.040 1.00 16.46 169 VAL A N 1
ATOM 1303 C CA . VAL A 1 170 ? -71.134 58.166 -26.441 1.00 17.04 169 VAL A CA 1
ATOM 1304 C C . VAL A 1 170 ? -69.658 58.186 -26.822 1.00 18.35 169 VAL A C 1
ATOM 1305 O O . VAL A 1 170 ? -69.193 57.333 -27.588 1.00 18.96 169 VAL A O 1
ATOM 1309 N N . TRP A 1 171 ? -68.880 59.092 -26.225 1.00 17.27 170 TRP A N 1
ATOM 1310 C CA . TRP A 1 171 ? -67.462 59.226 -26.570 1.00 20.81 170 TRP A CA 1
ATOM 1311 C C . TRP A 1 171 ? -66.599 58.076 -26.051 1.00 22.46 170 TRP A C 1
ATOM 1312 O O . TRP A 1 171 ? -65.421 57.985 -26.430 1.00 17.31 170 TRP A O 1
ATOM 1323 N N . ALA A 1 172 ? -67.148 57.209 -25.196 1.00 16.05 171 ALA A N 1
ATOM 1324 C CA . ALA A 1 172 ? -66.454 56.042 -24.674 1.00 15.95 171 ALA A CA 1
ATOM 1325 C C . ALA A 1 172 ? -66.840 54.729 -25.374 1.00 19.54 171 ALA A C 1
ATOM 1326 O O . ALA A 1 172 ? -66.194 53.694 -25.127 1.00 13.86 171 ALA A O 1
ATOM 1328 N N . ILE A 1 173 ? -67.855 54.742 -26.242 1.00 16.42 172 ILE A N 1
ATOM 1329 C CA . ILE A 1 173 ? -68.354 53.515 -26.879 1.00 17.41 172 ILE A CA 1
ATOM 1330 C C . ILE A 1 173 ? -67.471 53.125 -28.070 1.00 20.45 172 ILE A C 1
ATOM 1331 O O . ILE A 1 173 ? -67.492 53.781 -29.113 1.00 18.81 172 ILE A O 1
ATOM 1336 N N . GLY A 1 174 ? -66.750 52.005 -27.950 1.00 20.43 173 GLY A N 1
ATOM 1337 C CA . GLY A 1 174 ? -65.956 51.505 -29.057 1.00 17.10 173 GLY A CA 1
ATOM 1338 C C . GLY A 1 174 ? -64.744 52.343 -29.409 1.00 23.62 173 GLY A C 1
ATOM 1339 O O . GLY A 1 174 ? -64.069 52.038 -30.400 1.00 22.23 173 GLY A O 1
ATOM 1340 N N . THR A 1 175 ? -64.436 53.374 -28.628 1.00 18.15 174 THR A N 1
ATOM 1341 C CA . THR A 1 175 ? -63.390 54.322 -28.981 1.00 24.53 174 THR A CA 1
ATOM 1342 C C . THR A 1 175 ? -62.055 54.012 -28.329 1.00 24.42 174 THR A C 1
ATOM 1343 O O . THR A 1 175 ? -61.069 54.688 -28.640 1.00 27.94 174 THR A O 1
ATOM 1347 N N . GLY A 1 176 ? -62.001 53.053 -27.409 1.00 21.51 175 GLY A N 1
ATOM 1348 C CA . GLY A 1 176 ? -60.787 52.896 -26.629 1.00 23.84 175 GLY A CA 1
ATOM 1349 C C . GLY A 1 176 ? -60.590 53.927 -25.543 1.00 26.65 175 GLY A C 1
ATOM 1350 O O . GLY A 1 176 ? -59.568 53.880 -24.853 1.00 31.34 175 GLY A O 1
ATOM 1351 N N . LYS A 1 177 ? -61.550 54.830 -25.336 1.00 20.30 176 LYS A N 1
ATOM 1352 C CA . LYS A 1 177 ? -61.444 55.892 -24.346 1.00 21.47 176 LYS A CA 1
ATOM 1353 C C . LYS A 1 177 ? -62.473 55.661 -23.226 1.00 23.03 176 LYS A C 1
ATOM 1354 O O . LYS A 1 177 ? -63.580 56.198 -23.266 1.00 24.33 176 LYS A O 1
ATOM 1360 N N . VAL A 1 178 ? -62.081 54.899 -22.199 1.00 21.60 177 VAL A N 1
ATOM 1361 C CA . VAL A 1 178 ? -62.964 54.649 -21.051 1.00 20.66 177 VAL A CA 1
ATOM 1362 C C . VAL A 1 178 ? -63.099 55.898 -20.175 1.00 23.09 177 VAL A C 1
ATOM 1363 O O . VAL A 1 178 ? -62.165 56.706 -20.050 1.00 22.08 177 VAL A O 1
ATOM 1367 N N . ALA A 1 179 ? -64.270 56.069 -19.549 1.00 15.50 178 ALA A N 1
ATOM 1368 C CA . ALA A 1 179 ? -64.364 57.048 -18.467 1.00 20.95 178 ALA A CA 1
ATOM 1369 C C . ALA A 1 179 ? -63.443 56.665 -17.309 1.00 19.87 178 ALA A C 1
ATOM 1370 O O . ALA A 1 179 ? -63.264 55.483 -16.995 1.00 21.13 178 ALA A O 1
ATOM 1372 N N . THR A 1 180 ? -62.834 57.674 -16.676 1.00 24.54 179 THR A N 1
ATOM 1373 C CA . THR A 1 180 ? -62.099 57.403 -15.461 1.00 23.51 179 THR A CA 1
ATOM 1374 C C . THR A 1 180 ? -63.086 57.029 -14.355 1.00 23.95 179 THR A C 1
ATOM 1375 O O . THR A 1 180 ? -64.281 57.360 -14.427 1.00 20.13 179 THR A O 1
ATOM 1379 N N . PRO A 1 181 ? -62.612 56.334 -13.317 1.00 20.67 180 PRO A N 1
ATOM 1380 C CA . PRO A 1 181 ? -63.519 56.020 -12.200 1.00 20.68 180 PRO A CA 1
ATOM 1381 C C . PRO A 1 181 ? -64.133 57.260 -11.590 1.00 24.76 180 PRO A C 1
ATOM 1382 O O . PRO A 1 181 ? -65.314 57.241 -11.222 1.00 24.37 180 PRO A O 1
ATOM 1386 N N . GLU A 1 182 ? -63.384 58.371 -11.548 1.00 24.30 181 GLU A N 1
ATOM 1387 C CA . GLU A 1 182 ? -63.920 59.603 -10.988 1.00 25.52 181 GLU A CA 1
ATOM 1388 C C . GLU A 1 182 ? -64.956 60.224 -11.917 1.00 18.81 181 GLU A C 1
ATOM 1389 O O . GLU A 1 182 ? -65.978 60.744 -11.458 1.00 20.05 181 GLU A O 1
ATOM 1395 N N . GLN A 1 183 ? -64.715 60.177 -13.227 1.00 21.17 182 GLN A N 1
ATOM 1396 C CA . GLN A 1 183 ? -65.720 60.653 -14.176 1.00 19.42 182 GLN A CA 1
ATOM 1397 C C . GLN A 1 183 ? -67.012 59.858 -14.073 1.00 19.96 182 GLN A C 1
ATOM 1398 O O . GLN A 1 183 ? -68.110 60.431 -14.065 1.00 19.47 182 GLN A O 1
ATOM 1404 N N . ALA A 1 184 ? -66.900 58.524 -14.037 1.00 19.55 183 ALA A N 1
ATOM 1405 C CA . ALA A 1 184 ? -68.098 57.694 -14.028 1.00 17.83 183 ALA A CA 1
ATOM 1406 C C . ALA A 1 184 ? -68.828 57.804 -12.696 1.00 19.58 183 ALA A C 1
ATOM 1407 O O . ALA A 1 184 ? -70.062 57.923 -12.664 1.00 20.10 183 ALA A O 1
ATOM 1409 N N . GLN A 1 185 ? -68.089 57.766 -11.582 1.00 18.83 184 GLN A N 1
ATOM 1410 C CA . GLN A 1 185 ? -68.728 57.896 -10.272 1.00 22.21 184 GLN A CA 1
ATOM 1411 C C . GLN A 1 185 ? -69.468 59.221 -10.148 1.00 22.15 184 GLN A C 1
ATOM 1412 O O . GLN A 1 185 ? -70.578 59.281 -9.601 1.00 21.85 184 GLN A O 1
ATOM 1418 N N . GLU A 1 186 ? -68.879 60.293 -10.670 1.00 23.10 185 GLU A N 1
ATOM 1419 C CA . GLU A 1 186 ? -69.532 61.593 -10.615 1.00 23.16 185 GLU A CA 1
ATOM 1420 C C . GLU A 1 186 ? -70.918 61.537 -11.255 1.00 24.33 185 GLU A C 1
ATOM 1421 O O . GLU A 1 186 ? -71.911 61.994 -10.666 1.00 22.01 185 GLU A O 1
ATOM 1427 N N . VAL A 1 187 ? -71.012 60.942 -12.449 1.00 21.97 186 VAL A N 1
ATOM 1428 C CA . VAL A 1 187 ? -72.298 60.885 -13.139 1.00 19.36 186 VAL A CA 1
ATOM 1429 C C . VAL A 1 187 ? -73.259 59.961 -12.401 1.00 20.60 186 VAL A C 1
ATOM 1430 O O . VAL A 1 187 ? -74.438 60.291 -12.210 1.00 19.39 186 VAL A O 1
ATOM 1434 N N . HIS A 1 188 ? -72.787 58.770 -12.015 1.00 19.04 187 HIS A N 1
ATOM 1435 C CA . HIS A 1 188 ? -73.676 57.823 -11.334 1.00 21.18 187 HIS A CA 1
ATOM 1436 C C . HIS A 1 188 ? -74.246 58.414 -10.044 1.00 20.23 187 HIS A C 1
ATOM 1437 O O . HIS A 1 188 ? -75.443 58.257 -9.744 1.00 20.10 187 HIS A O 1
ATOM 1444 N N . ALA A 1 189 ? -73.399 59.076 -9.251 1.00 21.01 188 ALA A N 1
ATOM 1445 C CA . 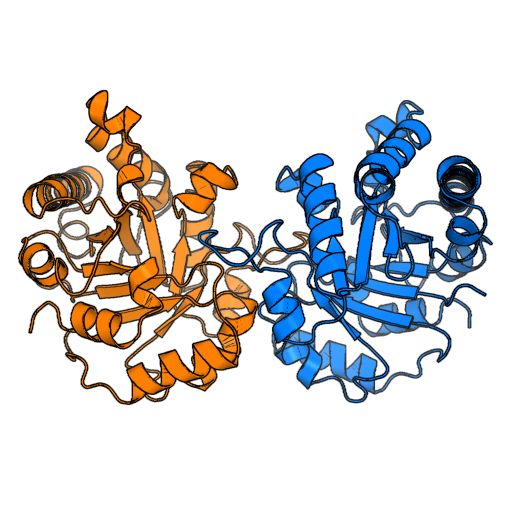ALA A 1 189 ? -73.879 59.704 -8.024 1.00 25.09 188 ALA A CA 1
ATOM 1446 C C . ALA A 1 189 ? -74.907 60.794 -8.323 1.00 24.20 188 ALA A C 1
ATOM 1447 O O . ALA A 1 189 ? -75.930 60.902 -7.634 1.00 23.19 188 ALA A O 1
ATOM 1449 N N . ALA A 1 190 ? -74.661 61.604 -9.354 1.00 25.17 189 ALA A N 1
ATOM 1450 C CA . ALA A 1 190 ? -75.636 62.630 -9.706 1.00 25.97 189 ALA A CA 1
ATOM 1451 C C . ALA A 1 190 ? -76.925 62.014 -10.230 1.00 24.89 189 ALA A C 1
ATOM 1452 O O . ALA A 1 190 ? -78.015 62.537 -9.969 1.00 25.30 189 ALA A O 1
ATOM 1454 N N . LEU A 1 191 ? -76.827 60.895 -10.959 1.00 23.09 190 LEU A N 1
ATOM 1455 C CA . LEU A 1 191 ? -78.036 60.204 -11.398 1.00 24.29 190 LEU A CA 1
ATOM 1456 C C . LEU A 1 191 ? -78.827 59.658 -10.218 1.00 25.59 190 LEU A C 1
ATOM 1457 O O . LEU A 1 191 ? -80.066 59.734 -10.201 1.00 27.22 190 LEU A O 1
ATOM 1462 N N . ARG A 1 192 ? -78.143 59.058 -9.234 1.00 25.35 191 ARG A N 1
ATOM 1463 C CA . ARG A 1 192 ? -78.881 58.510 -8.099 1.00 23.63 191 ARG A CA 1
ATOM 1464 C C . ARG A 1 192 ? -79.552 59.626 -7.295 1.00 24.78 191 ARG A C 1
ATOM 1465 O O . ARG A 1 192 ? -80.696 59.478 -6.841 1.00 26.94 191 ARG A O 1
ATOM 1473 N N . LYS A 1 193 ? -78.874 60.770 -7.158 1.00 30.19 192 LYS A N 1
ATOM 1474 C CA . LYS A 1 193 ? -79.470 61.929 -6.496 1.00 23.48 192 LYS A CA 1
ATOM 1475 C C . LYS A 1 193 ? -80.685 62.435 -7.261 1.00 26.56 192 LYS A C 1
ATOM 1476 O O . LYS A 1 193 ? -81.716 62.764 -6.657 1.00 27.64 192 LYS A O 1
ATOM 1482 N N . TRP A 1 194 ? -80.596 62.481 -8.594 1.00 25.06 193 TRP A N 1
ATOM 1483 C CA . TRP A 1 194 ? -81.774 62.825 -9.389 1.00 30.35 193 TRP A CA 1
ATOM 1484 C C . TRP A 1 194 ? -82.936 61.882 -9.092 1.00 32.00 193 TRP A C 1
ATOM 1485 O O . TRP A 1 194 ? -84.072 62.326 -8.866 1.00 26.56 193 TRP A O 1
ATOM 1496 N N . LEU A 1 195 ? -82.669 60.572 -9.092 1.00 29.63 194 LEU A N 1
ATOM 1497 C CA . LEU A 1 195 ? -83.701 59.592 -8.763 1.00 29.99 194 LEU A CA 1
ATOM 1498 C C . LEU A 1 195 ? -84.267 59.830 -7.368 1.00 30.15 194 LEU A C 1
ATOM 1499 O O . LEU A 1 195 ? -85.489 59.803 -7.174 1.00 28.80 194 LEU A O 1
ATOM 1504 N N . LYS A 1 196 ? -83.385 60.044 -6.380 1.00 28.38 195 LYS A N 1
ATOM 1505 C CA . LYS A 1 196 ? -83.834 60.232 -5.004 1.00 30.02 195 LYS A CA 1
ATOM 1506 C C . LYS A 1 196 ? -84.796 61.409 -4.887 1.00 33.61 195 LYS A C 1
ATOM 1507 O O . LYS A 1 196 ? -85.823 61.314 -4.205 1.00 28.09 195 LYS A O 1
ATOM 1513 N N . GLU A 1 197 ? -84.490 62.520 -5.564 1.00 31.53 196 GLU A N 1
ATOM 1514 C CA . GLU A 1 197 ? -85.267 63.745 -5.410 1.00 36.45 196 GLU A CA 1
ATOM 1515 C C . GLU A 1 197 ? -86.455 63.810 -6.359 1.00 40.44 196 GLU A C 1
ATOM 1516 O O . GLU A 1 197 ? -87.468 64.435 -6.026 1.00 40.02 196 GLU A O 1
ATOM 1522 N N . ASN A 1 198 ? -86.386 63.139 -7.509 1.00 34.53 197 ASN A N 1
ATOM 1523 C CA . ASN A 1 198 ? -87.440 63.260 -8.510 1.00 34.84 197 ASN A CA 1
ATOM 1524 C C . ASN A 1 198 ? -88.340 62.041 -8.604 1.00 35.70 197 ASN A C 1
ATOM 1525 O O . ASN A 1 198 ? -89.415 62.135 -9.204 1.00 38.57 197 ASN A O 1
ATOM 1530 N N . VAL A 1 199 ? -87.934 60.900 -8.054 1.00 32.99 198 VAL A N 1
ATOM 1531 C CA . VAL A 1 199 ? -88.772 59.711 -8.112 1.00 27.21 198 VAL A CA 1
ATOM 1532 C C . VAL A 1 199 ? -89.072 59.320 -6.671 1.00 33.79 198 VAL A C 1
ATOM 1533 O O . VAL A 1 199 ? -90.166 59.600 -6.168 1.00 31.17 198 VAL A O 1
ATOM 1537 N N . SER A 1 200 ? -88.100 58.719 -5.991 1.00 31.97 199 SER A N 1
ATOM 1538 C CA . SER A 1 200 ? -88.239 58.345 -4.588 1.00 30.55 199 SER A CA 1
ATOM 1539 C C . SER A 1 200 ? -86.887 57.846 -4.084 1.00 36.95 199 SER A C 1
ATOM 1540 O O . SER A 1 200 ? -86.057 57.385 -4.881 1.00 31.38 199 SER A O 1
ATOM 1543 N N . PRO A 1 201 ? -86.633 57.956 -2.774 1.00 33.84 200 PRO A N 1
ATOM 1544 C CA . PRO A 1 201 ? -85.409 57.358 -2.230 1.00 34.21 200 PRO A CA 1
ATOM 1545 C C . PRO A 1 201 ? -85.376 55.845 -2.351 1.00 30.56 200 PRO A C 1
ATOM 1546 O O . PRO A 1 201 ? -84.281 55.283 -2.493 1.00 30.31 200 PRO A O 1
ATOM 1550 N N . GLU A 1 202 ? -86.530 55.170 -2.312 1.00 28.89 201 GLU A N 1
ATOM 1551 C CA . GLU A 1 202 ? -86.531 53.718 -2.485 1.00 32.58 201 GLU A CA 1
ATOM 1552 C C . GLU A 1 202 ? -86.059 53.332 -3.884 1.00 29.13 201 GLU A C 1
ATOM 1553 O O . GLU A 1 202 ? -85.290 52.373 -4.051 1.00 29.02 201 GLU A O 1
ATOM 1559 N N . VAL A 1 203 ? -86.525 54.052 -4.903 1.00 28.16 202 VAL A N 1
ATOM 1560 C CA . VAL A 1 203 ? -86.080 53.769 -6.268 1.00 30.46 202 VAL A CA 1
ATOM 1561 C C . VAL A 1 203 ? -84.595 54.102 -6.426 1.00 27.82 202 VAL A C 1
ATOM 1562 O O . VAL A 1 203 ? -83.849 53.380 -7.099 1.00 23.86 202 VAL A O 1
ATOM 1566 N N . ALA A 1 204 ? -84.137 55.197 -5.817 1.00 22.16 203 ALA A N 1
ATOM 1567 C CA . ALA A 1 204 ? -82.717 55.525 -5.923 1.00 25.93 203 ALA A CA 1
ATOM 1568 C C . ALA A 1 204 ? -81.852 54.461 -5.253 1.00 29.37 203 ALA A C 1
ATOM 1569 O O . ALA A 1 204 ? -80.793 54.079 -5.782 1.00 24.71 203 ALA A O 1
ATOM 1571 N N . GLU A 1 205 ? -82.284 53.971 -4.090 1.00 29.86 204 GLU A N 1
ATOM 1572 C CA . GLU A 1 205 ? -81.502 52.975 -3.363 1.00 31.66 204 GLU A CA 1
ATOM 1573 C C . GLU A 1 205 ? -81.440 51.630 -4.085 1.00 31.05 204 GLU A C 1
ATOM 1574 O O . GLU A 1 205 ? -80.438 50.917 -3.952 1.00 27.89 204 GLU A O 1
ATOM 1580 N N . SER A 1 206 ? -82.497 51.237 -4.816 1.00 27.68 205 SER A N 1
ATOM 1581 C CA . SER A 1 206 ? -82.563 49.883 -5.358 1.00 26.47 205 SER A CA 1
ATOM 1582 C C . SER A 1 206 ? -82.242 49.784 -6.855 1.00 23.64 205 SER A C 1
ATOM 1583 O O . SER A 1 206 ? -82.014 48.672 -7.350 1.00 21.79 205 SER A O 1
ATOM 1586 N N . THR A 1 207 ? -82.218 50.892 -7.590 1.00 19.50 206 THR A N 1
ATOM 1587 C CA . THR A 1 207 ? -82.015 50.810 -9.031 1.00 19.56 206 THR A CA 1
ATOM 1588 C C . THR A 1 207 ? -80.524 50.679 -9.328 1.00 18.11 206 THR A C 1
ATOM 1589 O O . THR A 1 207 ? -79.720 51.518 -8.906 1.00 17.85 206 THR A O 1
ATOM 1593 N N . ARG A 1 208 ? -80.156 49.615 -10.034 1.00 16.73 207 ARG A N 1
ATOM 1594 C CA . ARG A 1 208 ? -78.783 49.477 -10.507 1.00 16.85 207 ARG A CA 1
ATOM 1595 C C . ARG A 1 208 ? -78.503 50.521 -11.579 1.00 19.24 207 ARG A C 1
ATOM 1596 O O . ARG A 1 208 ? -79.317 50.723 -12.495 1.00 15.44 207 ARG A O 1
ATOM 1604 N N . ILE A 1 209 ? -77.343 51.171 -11.468 1.00 16.15 208 ILE A N 1
ATOM 1605 C CA . ILE A 1 209 ? -76.833 52.077 -12.492 1.00 14.09 208 ILE A CA 1
ATOM 1606 C C . ILE A 1 209 ? -75.483 51.516 -12.932 1.00 13.52 208 ILE A C 1
ATOM 1607 O O . ILE A 1 209 ? -74.515 51.517 -12.154 1.00 16.13 208 ILE A O 1
ATOM 1612 N N . ILE A 1 210 ? -75.421 51.003 -14.160 1.00 13.81 209 ILE A N 1
ATOM 1613 C CA . ILE A 1 210 ? -74.215 50.342 -14.656 1.00 12.84 209 ILE A CA 1
ATOM 1614 C C . ILE A 1 210 ? -73.526 51.266 -15.655 1.00 12.76 209 ILE A C 1
ATOM 1615 O O . ILE A 1 210 ? -74.152 52.150 -16.256 1.00 13.33 209 ILE A O 1
ATOM 1620 N N . TYR A 1 211 ? -72.216 51.091 -15.784 1.00 12.91 210 TYR A N 1
ATOM 1621 C CA . TYR A 1 211 ? -71.390 51.902 -16.680 1.00 14.22 210 TYR A CA 1
ATOM 1622 C C . TYR A 1 211 ? -71.045 51.133 -17.954 1.00 15.43 210 TYR A C 1
ATOM 1623 O O . TYR A 1 211 ? -70.723 49.940 -17.909 1.00 13.75 210 TYR A O 1
ATOM 1632 N N . GLY A 1 212 ? -71.096 51.805 -19.092 1.00 11.73 211 GLY A N 1
ATOM 1633 C CA . GLY A 1 212 ? -70.629 51.202 -20.327 1.00 12.60 211 GLY A CA 1
ATOM 1634 C C . GLY A 1 212 ? -69.782 52.166 -21.135 1.00 15.11 211 GLY A C 1
ATOM 1635 O O . GLY A 1 212 ? -69.919 53.386 -21.029 1.00 15.65 211 GLY A O 1
ATOM 1636 N N . GLY A 1 213 ? -68.924 51.593 -21.982 1.00 15.65 212 GLY A N 1
ATOM 1637 C CA . GLY A 1 213 ? -68.076 52.374 -22.865 1.00 15.74 212 GLY A CA 1
ATOM 1638 C C . GLY A 1 213 ? -66.623 51.999 -22.661 1.00 13.55 212 GLY A C 1
ATOM 1639 O O . GLY A 1 213 ? -65.993 52.497 -21.735 1.00 16.90 212 GLY A O 1
ATOM 1640 N N . SER A 1 214 ? -66.117 51.076 -23.485 1.00 15.97 213 SER A N 1
ATOM 1641 C CA . SER A 1 214 ? -64.723 50.599 -23.437 1.00 17.28 213 SER A CA 1
ATOM 1642 C C . SER A 1 214 ? -64.351 49.914 -22.113 1.00 19.44 213 SER A C 1
ATOM 1643 O O . SER A 1 214 ? -63.175 49.891 -21.721 1.00 18.57 213 SER A O 1
ATOM 1646 N N . VAL A 1 215 ? -65.315 49.297 -21.422 1.00 14.05 214 VAL A N 1
ATOM 1647 C CA . VAL A 1 215 ? -64.966 48.469 -20.269 1.00 16.85 214 VAL A CA 1
ATOM 1648 C C . VAL A 1 215 ? -64.189 47.243 -20.739 1.00 18.07 214 VAL A C 1
ATOM 1649 O O . VAL A 1 215 ? -64.542 46.603 -21.742 1.00 15.87 214 VAL A O 1
ATOM 1653 N N . ASN A 1 216 ? -63.125 46.904 -20.020 1.00 16.62 215 ASN A N 1
ATOM 1654 C CA . ASN A 1 216 ? -62.372 45.704 -20.352 1.00 20.10 215 ASN A CA 1
ATOM 1655 C C . ASN A 1 216 ? -61.800 45.121 -19.071 1.00 17.36 215 ASN A C 1
ATOM 1656 O O . ASN A 1 216 ? -61.925 45.706 -17.998 1.00 20.90 215 ASN A O 1
ATOM 1661 N N . ALA A 1 217 ? -61.094 43.991 -19.198 1.00 20.19 216 ALA A N 1
ATOM 1662 C CA . ALA A 1 217 ? -60.613 43.313 -17.996 1.00 21.28 216 ALA A CA 1
ATOM 1663 C C . ALA A 1 217 ? -59.638 44.182 -17.206 1.00 21.45 216 ALA A C 1
ATOM 1664 O O . ALA A 1 217 ? -59.618 44.113 -15.972 1.00 19.32 216 ALA A O 1
ATOM 1666 N N . ALA A 1 218 ? -58.844 45.023 -17.883 1.00 17.39 217 ALA A N 1
ATOM 1667 C CA . ALA A 1 218 ? -57.831 45.804 -17.186 1.00 21.71 217 ALA A CA 1
ATOM 1668 C C . ALA A 1 218 ? -58.332 47.128 -16.604 1.00 20.42 217 ALA A C 1
ATOM 1669 O O . ALA A 1 218 ? -57.595 47.760 -15.845 1.00 20.07 217 ALA A O 1
ATOM 1671 N N . ASN A 1 219 ? -59.543 47.588 -16.907 1.00 18.89 218 ASN A N 1
ATOM 1672 C CA . ASN A 1 219 ? -60.045 48.787 -16.238 1.00 15.65 218 ASN A CA 1
ATOM 1673 C C . ASN A 1 219 ? -61.274 48.525 -15.366 1.00 17.30 218 ASN A C 1
ATOM 1674 O O . ASN A 1 219 ? -61.719 49.435 -14.658 1.00 18.33 218 ASN A O 1
ATOM 1679 N N . CYS A 1 220 ? -61.802 47.303 -15.351 1.00 15.26 219 CYS A N 1
ATOM 1680 C CA . CYS A 1 220 ? -63.086 47.092 -14.680 1.00 19.04 219 CYS A CA 1
ATOM 1681 C C . CYS A 1 220 ? -62.956 47.089 -13.157 1.00 20.15 219 CYS A C 1
ATOM 1682 O O . CYS A 1 220 ? -63.914 47.451 -12.462 1.00 17.68 219 CYS A O 1
ATOM 1685 N N . LYS A 1 221 ? -61.808 46.652 -12.617 1.00 16.60 220 LYS A N 1
ATOM 1686 C CA . LYS A 1 221 ? -61.691 46.526 -11.164 1.00 22.85 220 LYS A CA 1
ATOM 1687 C C . LYS A 1 221 ? -61.754 47.887 -10.474 1.00 22.78 220 LYS A C 1
ATOM 1688 O O . LYS A 1 221 ? -62.455 48.049 -9.469 1.00 21.42 220 LYS A O 1
ATOM 1694 N N . GLU A 1 222 ? -61.036 48.884 -10.998 1.00 21.00 221 GLU A N 1
ATOM 1695 C CA . GLU A 1 222 ? -61.107 50.214 -10.389 1.00 21.88 221 GLU A CA 1
ATOM 1696 C C . GLU A 1 222 ? -62.483 50.860 -10.565 1.00 22.70 221 GLU A C 1
ATOM 1697 O O . GLU A 1 222 ? -62.926 51.616 -9.696 1.00 19.41 221 GLU A O 1
ATOM 1703 N N . LEU A 1 223 ? -63.158 50.609 -11.688 1.00 20.14 222 LEU A N 1
ATOM 1704 C CA . LEU A 1 223 ? -64.516 51.118 -11.854 1.00 16.72 222 LEU A CA 1
ATOM 1705 C C . LEU A 1 223 ? -65.476 50.487 -10.850 1.00 18.80 222 LEU A C 1
ATOM 1706 O O . LEU A 1 223 ? -66.323 51.178 -10.275 1.00 20.61 222 LEU A O 1
ATOM 1711 N N . ALA A 1 224 ? -65.361 49.176 -10.624 1.00 18.53 223 ALA A N 1
ATOM 1712 C CA . ALA A 1 224 ? -66.324 48.493 -9.761 1.00 22.83 223 ALA A CA 1
ATOM 1713 C C . ALA A 1 224 ? -66.184 48.892 -8.298 1.00 24.60 223 ALA A C 1
ATOM 1714 O O . ALA A 1 224 ? -67.114 48.664 -7.518 1.00 26.18 223 ALA A O 1
ATOM 1716 N N . LYS A 1 225 ? -65.051 49.466 -7.900 1.00 23.84 224 LYS A N 1
ATOM 1717 C CA . LYS A 1 225 ? -64.918 49.954 -6.530 1.00 25.65 224 LYS A CA 1
ATOM 1718 C C . LYS A 1 225 ? -65.737 51.210 -6.268 1.00 30.70 224 LYS A C 1
ATOM 1719 O O . LYS A 1 225 ? -65.952 51.555 -5.105 1.00 29.30 224 LYS A O 1
ATOM 1725 N N . GLN A 1 226 ? -66.201 51.901 -7.307 1.00 25.49 225 GLN A N 1
ATOM 1726 C CA . GLN A 1 226 ? -66.933 53.146 -7.077 1.00 24.58 225 GLN A CA 1
ATOM 1727 C C . GLN A 1 226 ? -68.303 52.865 -6.456 1.00 23.92 225 GLN A C 1
ATOM 1728 O O . GLN A 1 226 ? -69.034 51.982 -6.930 1.00 20.11 225 GLN A O 1
ATOM 1734 N N . PRO A 1 227 ? -68.692 53.626 -5.418 1.00 25.50 226 PRO A N 1
ATOM 1735 C CA . PRO A 1 227 ? -69.878 53.254 -4.617 1.00 24.66 226 PRO A CA 1
ATOM 1736 C C . PRO A 1 227 ? -71.192 53.318 -5.365 1.00 23.96 226 PRO A C 1
ATOM 1737 O O . PRO A 1 227 ? -72.155 52.684 -4.929 1.00 27.24 226 PRO A O 1
ATOM 1741 N N . ASP A 1 228 ? -71.292 54.094 -6.437 1.00 21.14 227 ASP A N 1
ATOM 1742 C CA . ASP A 1 228 ? -72.545 54.187 -7.174 1.00 23.36 227 ASP A CA 1
ATOM 1743 C C . ASP A 1 228 ? -72.514 53.488 -8.530 1.00 21.74 227 ASP A C 1
ATOM 1744 O O . ASP A 1 228 ? -73.472 53.613 -9.293 1.00 20.37 227 ASP A O 1
ATOM 1749 N N . ILE A 1 229 ? -71.433 52.790 -8.864 1.00 18.91 228 ILE A N 1
ATOM 1750 C CA . ILE A 1 229 ? -71.371 51.990 -10.081 1.00 15.38 228 ILE A CA 1
ATOM 1751 C C . ILE A 1 229 ? -71.772 50.574 -9.698 1.00 18.40 228 ILE A C 1
ATOM 1752 O O . ILE A 1 229 ? -71.100 49.933 -8.878 1.00 21.85 228 ILE A O 1
ATOM 1757 N N . ASP A 1 230 ? -72.881 50.089 -10.270 1.00 16.35 229 ASP A N 1
ATOM 1758 C CA . ASP A 1 230 ? -73.423 48.775 -9.937 1.00 17.92 229 ASP A CA 1
ATOM 1759 C C . ASP A 1 230 ? -73.062 47.678 -10.927 1.00 17.08 229 ASP A C 1
ATOM 1760 O O . ASP A 1 230 ? -73.680 46.619 -10.882 1.00 16.29 229 ASP A O 1
ATOM 1765 N N . GLY A 1 231 ? -72.109 47.894 -11.830 1.00 16.01 230 GLY A N 1
ATOM 1766 C CA . GLY A 1 231 ? -71.806 46.899 -12.837 1.00 12.30 230 GLY A CA 1
ATOM 1767 C C . GLY A 1 231 ? -71.582 47.567 -14.187 1.00 13.92 230 GLY A C 1
ATOM 1768 O O . GLY A 1 231 ? -71.353 48.774 -14.259 1.00 13.21 230 GLY A O 1
ATOM 1769 N N . PHE A 1 232 ? -71.694 46.787 -15.261 1.00 12.11 231 PHE A N 1
ATOM 1770 C CA . PHE A 1 232 ? -71.220 47.200 -16.570 1.00 13.60 231 PHE A CA 1
ATOM 1771 C C . PHE A 1 232 ? -72.108 46.691 -17.684 1.00 15.85 231 PHE A C 1
ATOM 1772 O O . PHE A 1 232 ? -72.675 45.598 -17.609 1.00 15.35 231 PHE A O 1
ATOM 1780 N N . LEU A 1 233 ? -72.169 47.483 -18.756 1.00 14.94 232 LEU A N 1
ATOM 1781 C CA . LEU A 1 233 ? -72.638 47.028 -20.056 1.00 14.54 232 LEU A CA 1
ATOM 1782 C C . LEU A 1 233 ? -71.422 46.977 -20.961 1.00 17.63 232 LEU A C 1
ATOM 1783 O O . LEU A 1 233 ? -70.770 48.012 -21.206 1.00 17.99 232 LEU A O 1
ATOM 1788 N N . VAL A 1 234 ? -71.094 45.777 -21.420 1.00 12.90 233 VAL A N 1
ATOM 1789 C CA . VAL A 1 234 ? -69.838 45.494 -22.107 1.00 14.06 233 VAL A CA 1
ATOM 1790 C C . VAL A 1 234 ? -70.133 45.198 -23.584 1.00 18.68 233 VAL A C 1
ATOM 1791 O O . VAL A 1 234 ? -70.908 44.287 -23.904 1.00 18.07 233 VAL A O 1
ATOM 1795 N N . GLY A 1 235 ? -69.509 45.951 -24.488 1.00 17.84 234 GLY A N 1
ATOM 1796 C CA . GLY A 1 235 ? -69.628 45.738 -25.915 1.00 18.05 234 GLY A CA 1
ATOM 1797 C C . GLY A 1 235 ? -68.488 44.872 -26.413 1.00 19.67 234 GLY A C 1
ATOM 1798 O O . GLY A 1 235 ? -68.554 43.630 -26.341 1.00 17.96 234 GLY A O 1
ATOM 1799 N N . GLY A 1 236 ? -67.416 45.496 -26.922 1.00 18.06 235 GLY A N 1
ATOM 1800 C CA . GLY A 1 236 ? -66.338 44.739 -27.563 1.00 19.59 235 GLY A CA 1
ATOM 1801 C C . GLY A 1 236 ? -65.781 43.597 -26.726 1.00 20.48 235 GLY A C 1
ATOM 1802 O O . GLY A 1 236 ? -65.590 42.483 -27.223 1.00 19.03 235 GLY A O 1
ATOM 1803 N N . ALA A 1 237 ? -65.492 43.857 -25.444 1.00 17.79 236 ALA A N 1
ATOM 1804 C CA . ALA A 1 237 ? -64.927 42.814 -24.580 1.00 19.79 236 ALA A CA 1
ATOM 1805 C C . ALA A 1 237 ? -65.884 41.653 -24.311 1.00 22.29 236 ALA A C 1
ATOM 1806 O O . ALA A 1 237 ? -65.441 40.579 -23.858 1.00 18.69 236 ALA A O 1
ATOM 1808 N N . SER A 1 238 ? -67.187 41.825 -24.561 1.00 18.03 237 SER A N 1
ATOM 1809 C CA . SER A 1 238 ? -68.097 40.707 -24.333 1.00 15.68 237 SER A CA 1
ATOM 1810 C C . SER A 1 238 ? -67.957 39.606 -25.379 1.00 17.69 237 SER A C 1
ATOM 1811 O O . SER A 1 238 ? -68.417 38.480 -25.139 1.00 20.03 237 SER A O 1
ATOM 1814 N N . LEU A 1 239 ? -67.361 39.909 -26.526 1.00 18.70 238 LEU A N 1
ATOM 1815 C CA . LEU A 1 239 ? -67.086 38.931 -27.570 1.00 20.06 238 LEU A CA 1
ATOM 1816 C C . LEU A 1 239 ? -65.845 38.099 -27.264 1.00 23.05 238 LEU A C 1
ATOM 1817 O O . LEU A 1 239 ? -65.628 37.060 -27.903 1.00 22.55 238 LEU A O 1
ATOM 1822 N N . LYS A 1 240 ? -65.037 38.536 -26.311 1.00 18.79 239 LYS A N 1
ATOM 1823 C CA . LYS A 1 240 ? -63.828 37.824 -25.894 1.00 24.94 239 LYS A CA 1
ATOM 1824 C C . LYS A 1 240 ? -64.151 37.153 -24.563 1.00 20.96 239 LYS A C 1
ATOM 1825 O O . LYS A 1 240 ? -64.004 37.746 -23.497 1.00 20.54 239 LYS A O 1
ATOM 1831 N N . ALA A 1 241 ? -64.583 35.894 -24.632 1.00 23.44 240 ALA A N 1
ATOM 1832 C CA . ALA A 1 241 ? -65.099 35.197 -23.451 1.00 24.31 240 ALA A CA 1
ATOM 1833 C C . ALA A 1 241 ? -64.229 35.321 -22.205 1.00 28.06 240 ALA A C 1
ATOM 1834 O O . ALA A 1 241 ? -64.775 35.664 -21.143 1.00 23.15 240 ALA A O 1
ATOM 1836 N N . PRO A 1 242 ? -62.910 35.075 -22.245 1.00 25.69 241 PRO A N 1
ATOM 1837 C CA . PRO A 1 242 ? -62.121 35.167 -21.004 1.00 29.19 241 PRO A CA 1
ATOM 1838 C C . PRO A 1 242 ? -62.115 36.562 -20.423 1.00 22.50 241 PRO A C 1
ATOM 1839 O O . PRO A 1 242 ? -62.058 36.742 -19.201 1.00 21.30 241 PRO A O 1
ATOM 1843 N N . GLU A 1 243 ? -62.166 37.571 -21.279 1.00 24.65 242 GLU A N 1
ATOM 1844 C CA . GLU A 1 243 ? -62.221 38.923 -20.771 1.00 18.77 242 GLU A CA 1
ATOM 1845 C C . GLU A 1 243 ? -63.592 39.219 -20.160 1.00 20.88 242 GLU A C 1
ATOM 1846 O O . GLU A 1 243 ? -63.686 39.897 -19.125 1.00 19.01 242 GLU A O 1
ATOM 1852 N N . PHE A 1 244 ? -64.661 38.677 -20.759 1.00 19.00 243 PHE A N 1
ATOM 1853 C CA . PHE A 1 244 ? -65.997 38.881 -20.201 1.00 15.99 243 PHE A CA 1
ATOM 1854 C C . PHE A 1 244 ? -66.108 38.230 -18.829 1.00 19.65 243 PHE A C 1
ATOM 1855 O O . PHE A 1 244 ? -66.728 38.779 -17.909 1.00 16.09 243 PHE A O 1
ATOM 1863 N N . VAL A 1 245 ? -65.477 37.067 -18.673 1.00 19.53 244 VAL A N 1
ATOM 1864 C CA . VAL A 1 245 ? -65.424 36.373 -17.380 1.00 19.10 244 VAL A CA 1
ATOM 1865 C C . VAL A 1 245 ? -64.739 37.239 -16.322 1.00 17.10 244 VAL A C 1
ATOM 1866 O O . VAL A 1 245 ? -65.217 37.360 -15.190 1.00 16.98 244 VAL A O 1
ATOM 1870 N N . ASP A 1 246 ? -63.607 37.855 -16.671 1.00 19.05 245 ASP A N 1
ATOM 1871 C CA . ASP A 1 246 ? -62.920 38.734 -15.718 1.00 22.63 245 ASP A CA 1
ATOM 1872 C C . ASP A 1 246 ? -63.807 39.917 -15.308 1.00 19.16 245 ASP A C 1
ATOM 1873 O O . ASP A 1 246 ? -63.808 40.348 -14.144 1.00 17.25 245 ASP A O 1
ATOM 1878 N N . ILE A 1 247 ? -64.582 40.443 -16.246 1.00 14.86 246 ILE A N 1
ATOM 1879 C CA . ILE A 1 247 ? -65.431 41.581 -15.921 1.00 15.20 246 ILE A CA 1
ATOM 1880 C C . ILE A 1 247 ? -66.580 41.130 -15.013 1.00 19.18 246 ILE A C 1
ATOM 1881 O O . ILE A 1 247 ? -66.897 41.798 -14.024 1.00 18.47 246 ILE A O 1
ATOM 1886 N N . ILE A 1 248 ? -67.184 39.965 -15.302 1.00 17.10 247 ILE A N 1
ATOM 1887 C CA . ILE A 1 248 ? -68.147 39.360 -14.365 1.00 16.18 247 ILE A CA 1
ATOM 1888 C C . ILE A 1 248 ? -67.547 39.280 -12.962 1.00 22.80 247 ILE A C 1
ATOM 1889 O O . ILE A 1 248 ? -68.226 39.525 -11.955 1.00 17.64 247 ILE A O 1
ATOM 1894 N N . ASN A 1 249 ? -66.253 38.956 -12.880 1.00 20.62 248 ASN A N 1
ATOM 1895 C CA . ASN A 1 249 ? -65.542 38.809 -11.617 1.00 22.23 248 ASN A CA 1
ATOM 1896 C C . ASN A 1 249 ? -64.835 40.084 -11.171 1.00 22.08 248 ASN A C 1
ATOM 1897 O O . ASN A 1 249 ? -63.873 39.997 -10.401 1.00 21.59 248 ASN A O 1
ATOM 1902 N N . ALA A 1 250 ? -65.312 41.262 -11.602 1.00 19.23 249 ALA A N 1
ATOM 1903 C CA . ALA A 1 250 ? -64.614 42.514 -11.304 1.00 19.33 249 ALA A CA 1
ATOM 1904 C C . ALA A 1 250 ? -64.474 42.793 -9.802 1.00 26.61 249 ALA A C 1
ATOM 1905 O O . ALA A 1 250 ? -63.573 43.541 -9.395 1.00 26.21 249 ALA A O 1
ATOM 1907 N N . ARG A 1 251 ? -65.378 42.274 -8.973 1.00 20.31 250 ARG A N 1
ATOM 1908 C CA . ARG A 1 251 ? -65.319 42.549 -7.540 1.00 21.34 250 ARG A CA 1
ATOM 1909 C C . ARG A 1 251 ? -64.562 41.482 -6.762 1.00 31.25 250 ARG A C 1
ATOM 1910 O O . ARG A 1 251 ? -64.363 41.638 -5.549 1.00 27.80 250 ARG A O 1
ATOM 1918 N N . GLN A 1 252 ? -64.166 40.402 -7.418 1.00 29.46 251 GLN A N 1
ATOM 1919 C CA . GLN A 1 252 ? -63.396 39.363 -6.780 1.00 32.70 251 GLN A CA 1
ATOM 1920 C C . GLN A 1 252 ? -61.926 39.783 -6.701 1.00 37.34 251 GLN A C 1
ATOM 1921 O O . GLN A 1 252 ? -61.469 40.759 -7.317 1.00 35.52 251 GLN A O 1
ATOM 1928 N N . MET B 1 1 ? -90.644 37.738 -72.058 1.00 54.24 0 MET B N 1
ATOM 1929 C CA . MET B 1 1 ? -90.852 36.371 -72.531 1.00 51.94 0 MET B CA 1
ATOM 1930 C C . MET B 1 1 ? -91.702 35.554 -71.542 1.00 62.76 0 MET B C 1
ATOM 1931 O O . MET B 1 1 ? -92.684 36.067 -70.995 1.00 63.20 0 MET B O 1
ATOM 1933 N N . ALA B 1 2 ? -91.331 34.291 -71.303 1.00 59.67 1 ALA B N 1
ATOM 1934 C CA . ALA B 1 2 ? -92.205 33.411 -70.531 1.00 59.56 1 ALA B CA 1
ATOM 1935 C C . ALA B 1 2 ? -91.503 32.177 -69.965 1.00 54.52 1 ALA B C 1
ATOM 1936 O O . ALA B 1 2 ? -92.118 31.110 -69.859 1.00 57.61 1 ALA B O 1
ATOM 1938 N N . SER B 1 3 ? -90.226 32.295 -69.595 1.00 49.62 2 SER B N 1
ATOM 1939 C CA . SER B 1 3 ? -89.553 31.245 -68.836 1.00 48.63 2 SER B CA 1
ATOM 1940 C C . SER B 1 3 ? -89.386 31.611 -67.359 1.00 54.06 2 SER B C 1
ATOM 1941 O O . SER B 1 3 ? -88.557 31.009 -66.666 1.00 53.87 2 SER B O 1
ATOM 1944 N N . ARG B 1 4 ? -90.167 32.576 -66.865 1.00 45.20 3 ARG B N 1
ATOM 1945 C CA . ARG B 1 4 ? -90.069 33.060 -65.490 1.00 39.67 3 ARG B CA 1
ATOM 1946 C C . ARG B 1 4 ? -90.949 32.208 -64.581 1.00 40.69 3 ARG B C 1
ATOM 1947 O O . ARG B 1 4 ? -92.168 32.141 -64.776 1.00 38.13 3 ARG B O 1
ATOM 1955 N N . LYS B 1 5 ? -90.344 31.571 -63.581 1.00 33.54 4 LYS B N 1
ATOM 1956 C CA . LYS B 1 5 ? -91.089 30.676 -62.704 1.00 36.53 4 LYS B CA 1
ATOM 1957 C C . LYS B 1 5 ? -91.969 31.465 -61.740 1.00 33.61 4 LYS B C 1
ATOM 1958 O O . LYS B 1 5 ? -91.505 32.412 -61.102 1.00 34.38 4 LYS B O 1
ATOM 1964 N N . PHE B 1 6 ? -93.233 31.057 -61.624 1.00 29.92 5 PHE B N 1
ATOM 1965 C CA . PHE B 1 6 ? -94.172 31.702 -60.710 1.00 34.30 5 PHE B CA 1
ATOM 1966 C C . PHE B 1 6 ? -93.631 31.714 -59.282 1.00 29.55 5 PHE B C 1
ATOM 1967 O O . PHE B 1 6 ? -93.166 30.688 -58.772 1.00 32.59 5 PHE B O 1
ATOM 1975 N N . PHE B 1 7 ? -93.722 32.874 -58.624 1.00 32.73 6 PHE B N 1
ATOM 1976 C CA . PHE B 1 7 ? -93.082 33.109 -57.329 1.00 26.89 6 PHE B CA 1
ATOM 1977 C C . PHE B 1 7 ? -94.115 33.634 -56.337 1.00 24.96 6 PHE B C 1
ATOM 1978 O O . PHE B 1 7 ? -94.774 34.635 -56.612 1.00 23.16 6 PHE B O 1
ATOM 1986 N N . VAL B 1 8 ? -94.247 32.974 -55.182 1.00 24.96 7 VAL B N 1
ATOM 1987 C CA . VAL B 1 8 ? -95.137 33.444 -54.120 1.00 22.28 7 VAL B CA 1
ATOM 1988 C C . VAL B 1 8 ? -94.369 33.559 -52.807 1.00 25.12 7 VAL B C 1
ATOM 1989 O O . VAL B 1 8 ? -93.879 32.555 -52.276 1.00 26.34 7 VAL B O 1
ATOM 1993 N N . GLY B 1 9 ? -94.309 34.766 -52.264 1.00 25.07 8 GLY B N 1
ATOM 1994 C CA . GLY B 1 9 ? -93.653 35.014 -50.987 1.00 23.14 8 GLY B CA 1
ATOM 1995 C C . GLY B 1 9 ? -94.664 35.420 -49.932 1.00 25.53 8 GLY B C 1
ATOM 1996 O O . GLY B 1 9 ? -95.609 36.173 -50.219 1.00 25.88 8 GLY B O 1
ATOM 1997 N N . GLY B 1 10 ? -94.474 34.908 -48.720 1.00 20.42 9 GLY B N 1
ATOM 1998 C CA . GLY B 1 10 ? -95.311 35.324 -47.609 1.00 24.04 9 GLY B CA 1
ATOM 1999 C C . GLY B 1 10 ? -94.541 36.147 -46.591 1.00 24.34 9 GLY B C 1
ATOM 2000 O O . GLY B 1 10 ? -93.594 35.639 -45.970 1.00 23.05 9 GLY B O 1
ATOM 2001 N N . ASN B 1 11 ? -94.918 37.419 -46.417 1.00 19.75 10 ASN B N 1
ATOM 2002 C CA . ASN B 1 11 ? -94.251 38.321 -45.459 1.00 22.81 10 ASN B CA 1
ATOM 2003 C C . ASN B 1 11 ? -95.098 38.393 -44.191 1.00 19.18 10 ASN B C 1
ATOM 2004 O O . ASN B 1 11 ? -96.138 39.057 -44.163 1.00 18.82 10 ASN B O 1
ATOM 2009 N N . TRP B 1 12 ? -94.646 37.715 -43.130 1.00 19.93 11 TRP B N 1
ATOM 2010 C CA . TRP B 1 12 ? -95.454 37.646 -41.914 1.00 23.24 11 TRP B CA 1
ATOM 2011 C C . TRP B 1 12 ? -95.382 38.924 -41.081 1.00 21.72 11 TRP B C 1
ATOM 2012 O O . TRP B 1 12 ? -96.125 39.042 -40.092 1.00 17.36 11 TRP B O 1
ATOM 2023 N N . LYS B 1 13 ? -94.501 39.856 -41.444 1.00 20.21 12 LYS B N 1
ATOM 2024 C CA . LYS B 1 13 ? -94.292 41.117 -40.732 1.00 18.72 12 LYS B CA 1
ATOM 2025 C C . LYS B 1 13 ? -94.002 40.811 -39.261 1.00 18.87 12 LYS B C 1
ATOM 2026 O O . LYS B 1 13 ? -93.441 39.758 -38.933 1.00 20.08 12 LYS B O 1
ATOM 2032 N N . MET B 1 14 ? -94.440 41.689 -38.363 1.00 15.03 13 MET B N 1
ATOM 2033 C CA . MET B 1 14 ? -94.200 41.512 -36.933 1.00 17.54 13 MET B CA 1
ATOM 2034 C C . MET B 1 14 ? -95.364 40.751 -36.289 1.00 17.79 13 MET B C 1
ATOM 2035 O O . MET B 1 14 ? -96.111 41.275 -35.457 1.00 15.04 13 MET B O 1
ATOM 2040 N N . ASN B 1 15 ? -95.501 39.491 -36.697 1.00 18.82 14 ASN B N 1
ATOM 2041 C CA . ASN B 1 15 ? -96.570 38.628 -36.214 1.00 19.27 14 ASN B CA 1
ATOM 2042 C C . ASN B 1 15 ? -96.047 37.226 -36.008 1.00 16.15 14 ASN B C 1
ATOM 2043 O O . ASN B 1 15 ? -95.178 36.753 -36.748 1.00 21.10 14 ASN B O 1
ATOM 2048 N N . GLY B 1 16 ? -96.594 36.562 -35.009 1.00 20.26 15 GLY B N 1
ATOM 2049 C CA . GLY B 1 16 ? -96.336 35.148 -34.799 1.00 21.72 15 GLY B CA 1
ATOM 2050 C C . GLY B 1 16 ? -95.966 34.793 -33.376 1.00 22.12 15 GLY B C 1
ATOM 2051 O O . GLY B 1 16 ? -95.411 35.603 -32.627 1.00 21.16 15 GLY B O 1
ATOM 2052 N N . THR B 1 17 ? -96.329 33.570 -32.980 1.00 21.10 16 THR B N 1
ATOM 2053 C CA . THR B 1 17 ? -95.929 32.916 -31.749 1.00 18.52 16 THR B CA 1
ATOM 2054 C C . THR B 1 17 ? -95.444 31.518 -32.100 1.00 20.39 16 THR B C 1
ATOM 2055 O O . THR B 1 17 ? -95.668 31.026 -33.209 1.00 18.90 16 THR B O 1
ATOM 2059 N N . LEU B 1 18 ? -94.779 30.866 -31.142 1.00 19.73 17 LEU B N 1
ATOM 2060 C CA . LEU B 1 18 ? -94.401 29.471 -31.350 1.00 23.79 17 LEU B CA 1
ATOM 2061 C C . LEU B 1 18 ? -95.619 28.655 -31.787 1.00 21.47 17 LEU B C 1
ATOM 2062 O O . LEU B 1 18 ? -95.577 27.941 -32.795 1.00 22.63 17 LEU B O 1
ATOM 2067 N N . GLU B 1 19 ? -96.740 28.837 -31.081 1.00 26.12 18 GLU B N 1
ATOM 2068 C CA . GLU B 1 19 ? -97.960 28.093 -31.375 1.00 26.52 18 GLU B CA 1
ATOM 2069 C C . GLU B 1 19 ? -98.506 28.438 -32.757 1.00 28.01 18 GLU B C 1
ATOM 2070 O O . GLU B 1 19 ? -98.784 27.544 -33.570 1.00 25.21 18 GLU B O 1
ATOM 2076 N N . SER B 1 20 ? -98.635 29.734 -33.064 1.00 20.97 19 SER B N 1
ATOM 2077 C CA . SER B 1 20 ? -99.252 30.097 -34.340 1.00 20.77 19 SER B CA 1
ATOM 2078 C C . SER B 1 20 ? -98.357 29.737 -35.533 1.00 24.54 19 SER B C 1
ATOM 2079 O O . SER B 1 20 ? -98.864 29.318 -36.585 1.00 21.66 19 SER B O 1
ATOM 2082 N N . ILE B 1 21 ? -97.026 29.849 -35.387 1.00 20.48 20 ILE B N 1
ATOM 2083 C CA . ILE B 1 21 ? -96.147 29.531 -36.515 1.00 19.91 20 ILE B CA 1
ATOM 2084 C C . ILE B 1 21 ? -96.072 28.016 -36.739 1.00 27.66 20 ILE B C 1
ATOM 2085 O O . ILE B 1 21 ? -96.043 27.545 -37.890 1.00 25.29 20 ILE B O 1
ATOM 2090 N N . LYS B 1 22 ? -96.042 27.232 -35.652 1.00 25.42 21 LYS B N 1
ATOM 2091 C CA . LYS B 1 22 ? -96.157 25.773 -35.769 1.00 29.66 21 LYS B CA 1
ATOM 2092 C C . LYS B 1 22 ? -97.360 25.387 -36.616 1.00 27.92 21 LYS B C 1
ATOM 2093 O O . LYS B 1 22 ? -97.234 24.638 -37.589 1.00 31.69 21 LYS B O 1
ATOM 2099 N N . ALA B 1 23 ? -98.533 25.919 -36.262 1.00 29.68 22 ALA B N 1
ATOM 2100 C CA . ALA B 1 23 ? -99.768 25.625 -36.983 1.00 33.37 22 ALA B CA 1
ATOM 2101 C C . ALA B 1 23 ? -99.647 25.978 -38.462 1.00 36.77 22 ALA B C 1
ATOM 2102 O O . ALA B 1 23 ? -99.948 25.155 -39.338 1.00 29.58 22 ALA B O 1
ATOM 2104 N N . LEU B 1 24 ? -99.206 27.207 -38.760 1.00 26.76 23 LEU B N 1
ATOM 2105 C CA . LEU B 1 24 ? -99.182 27.664 -40.146 1.00 25.93 23 LEU B CA 1
ATOM 2106 C C . LEU B 1 24 ? -98.230 26.819 -40.990 1.00 28.09 23 LEU B C 1
ATOM 2107 O O . LEU B 1 24 ? -98.563 26.426 -42.115 1.00 32.53 23 LEU B O 1
ATOM 2112 N N . VAL B 1 25 ? -97.057 26.486 -40.452 1.00 27.12 24 VAL B N 1
ATOM 2113 C CA . VAL B 1 25 ? -96.108 25.659 -41.199 1.00 26.86 24 VAL B CA 1
ATOM 2114 C C . VAL B 1 25 ? -96.648 24.240 -41.386 1.00 32.62 24 VAL B C 1
ATOM 2115 O O . VAL B 1 25 ? -96.507 23.646 -42.460 1.00 34.16 24 VAL B O 1
ATOM 2119 N N . GLU B 1 26 ? -97.260 23.670 -40.345 1.00 34.47 25 GLU B N 1
ATOM 2120 C CA . GLU B 1 26 ? -97.796 22.315 -40.464 1.00 33.88 25 GLU B CA 1
ATOM 2121 C C . GLU B 1 26 ? -98.848 22.241 -41.562 1.00 32.01 25 GLU B C 1
ATOM 2122 O O . GLU B 1 26 ? -98.915 21.255 -42.303 1.00 37.71 25 GLU B O 1
ATOM 2128 N N . THR B 1 27 ? -99.671 23.278 -41.687 1.00 34.84 26 THR B N 1
ATOM 2129 C CA . THR B 1 27 ? -100.647 23.324 -42.768 1.00 33.26 26 THR B CA 1
ATOM 2130 C C . THR B 1 27 ? -99.964 23.353 -44.128 1.00 41.58 26 THR B C 1
ATOM 2131 O O . THR B 1 27 ? -100.364 22.632 -45.053 1.00 36.24 26 THR B O 1
ATOM 2135 N N . LEU B 1 28 ? -98.925 24.184 -44.275 1.00 31.59 27 LEU B N 1
ATOM 2136 C CA . LEU B 1 28 ? -98.205 24.224 -45.542 1.00 36.09 27 LEU B CA 1
ATOM 2137 C C . LEU B 1 28 ? -97.524 22.893 -45.825 1.00 39.07 27 LEU B C 1
ATOM 2138 O O . LEU B 1 28 ? -97.464 22.455 -46.980 1.00 42.79 27 LEU B O 1
ATOM 2143 N N . ASN B 1 29 ? -97.007 22.234 -44.780 1.00 34.55 28 ASN B N 1
ATOM 2144 C CA . ASN B 1 29 ? -96.412 20.911 -44.951 1.00 37.30 28 ASN B CA 1
ATOM 2145 C C . ASN B 1 29 ? -97.442 19.913 -45.474 1.00 38.80 28 ASN B C 1
ATOM 2146 O O . ASN B 1 29 ? -97.134 19.085 -46.340 1.00 44.04 28 ASN B O 1
ATOM 2151 N N . SER B 1 30 ? -98.670 19.981 -44.948 1.00 38.75 29 SER B N 1
ATOM 2152 C CA . SER B 1 30 ? -99.755 19.077 -45.324 1.00 45.28 29 SER B CA 1
ATOM 2153 C C . SER B 1 30 ? -100.307 19.337 -46.719 1.00 46.26 29 SER B C 1
ATOM 2154 O O . SER B 1 30 ? -100.769 18.392 -47.371 1.00 46.57 29 SER B O 1
ATOM 2157 N N . ALA B 1 31 ? -100.279 20.581 -47.181 1.00 38.41 30 ALA B N 1
ATOM 2158 C CA . ALA B 1 31 ? -101.056 20.974 -48.340 1.00 36.81 30 ALA B CA 1
ATOM 2159 C C . ALA B 1 31 ? -100.470 20.412 -49.623 1.00 42.59 30 ALA B C 1
ATOM 2160 O O . ALA B 1 31 ? -99.283 20.072 -49.707 1.00 40.05 30 ALA B O 1
ATOM 2162 N N . GLN B 1 32 ? -101.334 20.318 -50.629 1.00 43.23 31 GLN B N 1
ATOM 2163 C CA . GLN B 1 32 ? -100.926 20.019 -51.994 1.00 47.37 31 GLN B CA 1
ATOM 2164 C C . GLN B 1 32 ? -100.594 21.348 -52.666 1.00 44.77 31 GLN B C 1
ATOM 2165 O O . GLN B 1 32 ? -101.476 22.192 -52.860 1.00 45.84 31 GLN B O 1
ATOM 2171 N N . LEU B 1 33 ? -99.320 21.558 -52.995 1.00 41.31 32 LEU B N 1
ATOM 2172 C CA . LEU B 1 33 ? -98.864 22.819 -53.568 1.00 45.49 32 LEU B CA 1
ATOM 2173 C C . LEU B 1 33 ? -98.414 22.593 -55.005 1.00 43.95 32 LEU B C 1
ATOM 2174 O O . LEU B 1 33 ? -97.674 21.640 -55.286 1.00 42.30 32 LEU B O 1
ATOM 2179 N N . ASP B 1 34 ? -98.873 23.460 -55.907 1.00 45.28 33 ASP B N 1
ATOM 2180 C CA . ASP B 1 34 ? -98.424 23.458 -57.290 1.00 38.82 33 ASP B CA 1
ATOM 2181 C C . ASP B 1 34 ? -96.895 23.442 -57.345 1.00 45.97 33 ASP B C 1
ATOM 2182 O O . ASP B 1 34 ? -96.251 24.369 -56.824 1.00 44.40 33 ASP B O 1
ATOM 2187 N N . PRO B 1 35 ? -96.283 22.424 -57.961 1.00 44.93 34 PRO B N 1
ATOM 2188 C CA . PRO B 1 35 ? -94.814 22.371 -58.015 1.00 41.12 34 PRO B CA 1
ATOM 2189 C C . PRO B 1 35 ? -94.187 23.373 -58.973 1.00 42.18 34 PRO B C 1
ATOM 2190 O O . PRO B 1 35 ? -92.953 23.481 -58.995 1.00 40.71 34 PRO B O 1
ATOM 2194 N N . ASN B 1 36 ? -94.981 24.114 -59.752 1.00 39.28 35 ASN B N 1
ATOM 2195 C CA . ASN B 1 36 ? -94.467 25.187 -60.600 1.00 43.00 35 ASN B CA 1
ATOM 2196 C C . ASN B 1 36 ? -94.320 26.513 -59.866 1.00 39.27 35 ASN B C 1
ATOM 2197 O O . ASN B 1 36 ? -94.001 27.521 -60.506 1.00 36.24 35 ASN B O 1
ATOM 2202 N N . THR B 1 37 ? -94.575 26.544 -58.561 1.00 36.28 36 THR B N 1
ATOM 2203 C CA . THR B 1 37 ? -94.534 27.770 -57.771 1.00 39.01 36 THR B CA 1
ATOM 2204 C C . THR B 1 37 ? -93.301 27.739 -56.878 1.00 36.11 36 THR B C 1
ATOM 2205 O O . THR B 1 37 ? -93.064 26.752 -56.174 1.00 33.44 36 THR B O 1
ATOM 2209 N N . GLU B 1 38 ? -92.507 28.808 -56.929 1.00 35.87 37 GLU B N 1
ATOM 2210 C CA . GLU B 1 38 ? -91.422 29.018 -55.981 1.00 32.40 37 GLU B CA 1
ATOM 2211 C C . GLU B 1 38 ? -92.006 29.699 -54.745 1.00 27.35 37 GLU B C 1
ATOM 2212 O O . GLU B 1 38 ? -92.585 30.781 -54.856 1.00 27.51 37 GLU B O 1
ATOM 2218 N N . VAL B 1 39 ? -91.872 29.071 -53.575 1.00 28.09 38 VAL B N 1
ATOM 2219 C CA . VAL B 1 39 ? -92.540 29.525 -52.355 1.00 28.48 38 VAL B CA 1
ATOM 2220 C C . VAL B 1 39 ? -91.503 29.972 -51.326 1.00 26.48 38 VAL B C 1
ATOM 2221 O O . VAL B 1 39 ? -90.591 29.207 -50.986 1.00 28.42 38 VAL B O 1
ATOM 2225 N N . VAL B 1 40 ? -91.663 31.185 -50.797 1.00 25.54 39 VAL B N 1
ATOM 2226 C CA . VAL B 1 40 ? -90.763 31.714 -49.769 1.00 21.68 39 VAL B CA 1
ATOM 2227 C C . VAL B 1 40 ? -91.600 32.334 -48.655 1.00 25.02 39 VAL B C 1
ATOM 2228 O O . VAL B 1 40 ? -92.571 33.052 -48.921 1.00 25.79 39 VAL B O 1
ATOM 2232 N N . VAL B 1 41 ? -91.244 32.049 -47.406 1.00 23.92 40 VAL B N 1
ATOM 2233 C CA . VAL B 1 41 ? -91.935 32.658 -46.278 1.00 21.97 40 VAL B CA 1
ATOM 2234 C C . VAL B 1 41 ? -90.905 33.388 -45.427 1.00 21.43 40 VAL B C 1
ATOM 2235 O O . VAL B 1 41 ? -89.774 32.922 -45.265 1.00 22.84 40 VAL B O 1
ATOM 2239 N N . ALA B 1 42 ? -91.307 34.539 -44.878 1.00 19.18 41 ALA B N 1
ATOM 2240 C CA . ALA B 1 42 ? -90.407 35.444 -44.152 1.00 22.86 41 ALA B CA 1
ATOM 2241 C C . ALA B 1 42 ? -90.868 35.624 -42.711 1.00 20.94 41 ALA B C 1
ATOM 2242 O O . ALA B 1 42 ? -91.667 36.528 -42.418 1.00 18.75 41 ALA B O 1
ATOM 2244 N N . PRO B 1 43 ? -90.393 34.805 -41.776 1.00 21.84 42 PRO B N 1
ATOM 2245 C CA . PRO B 1 43 ? -90.792 34.990 -40.356 1.00 21.75 42 PRO B CA 1
ATOM 2246 C C . PRO B 1 43 ? -90.021 36.134 -39.724 1.00 20.59 42 PRO B C 1
ATOM 2247 O O . PRO B 1 43 ? -88.997 36.558 -40.272 1.00 20.87 42 PRO B O 1
ATOM 2251 N N . PRO B 1 44 ? -90.485 36.666 -38.586 1.00 18.11 43 PRO B N 1
ATOM 2252 C CA . PRO B 1 44 ? -89.643 37.586 -37.817 1.00 16.64 43 PRO B CA 1
ATOM 2253 C C . PRO B 1 44 ? -88.323 36.892 -37.529 1.00 22.18 43 PRO B C 1
ATOM 2254 O O . PRO B 1 44 ? -88.275 35.664 -37.384 1.00 19.24 43 PRO B O 1
ATOM 2258 N N . ALA B 1 45 ? -87.246 37.686 -37.462 1.00 19.41 44 ALA B N 1
ATOM 2259 C CA . ALA B 1 45 ? -85.903 37.106 -37.373 1.00 18.64 44 ALA B CA 1
ATOM 2260 C C . ALA B 1 45 ? -85.781 36.123 -36.211 1.00 18.51 44 ALA B C 1
ATOM 2261 O O . ALA B 1 45 ? -85.156 35.073 -36.351 1.00 18.92 44 ALA B O 1
ATOM 2263 N N . ILE B 1 46 ? -86.367 36.448 -35.055 1.00 17.99 45 ILE B N 1
ATOM 2264 C CA . ILE B 1 46 ? -86.185 35.615 -33.868 1.00 15.68 45 ILE B CA 1
ATOM 2265 C C . ILE B 1 46 ? -86.881 34.244 -34.005 1.00 19.95 45 ILE B C 1
ATOM 2266 O O . ILE B 1 46 ? -86.542 33.307 -33.271 1.00 17.27 45 ILE B O 1
ATOM 2271 N N . TYR B 1 47 ? -87.831 34.093 -34.943 1.00 18.52 46 TYR B N 1
ATOM 2272 C CA . TYR B 1 47 ? -88.496 32.813 -35.207 1.00 18.62 46 TYR B CA 1
ATOM 2273 C C . TYR B 1 47 ? -87.981 32.120 -36.459 1.00 24.92 46 TYR B C 1
ATOM 2274 O O . TYR B 1 47 ? -88.495 31.045 -36.818 1.00 21.69 46 TYR B O 1
ATOM 2283 N N . LEU B 1 48 ? -87.014 32.732 -37.146 1.00 20.17 47 LEU B N 1
ATOM 2284 C CA . LEU B 1 48 ? -86.459 32.152 -38.367 1.00 21.14 47 LEU B CA 1
ATOM 2285 C C . LEU B 1 48 ? -85.911 30.742 -38.155 1.00 24.37 47 LEU B C 1
ATOM 2286 O O . LEU B 1 48 ? -86.276 29.851 -38.943 1.00 25.73 47 LEU B O 1
ATOM 2291 N N . PRO B 1 49 ? -85.075 30.456 -37.130 1.00 27.26 48 PRO B N 1
ATOM 2292 C CA . PRO B 1 49 ? -84.608 29.061 -36.940 1.00 29.26 48 PRO B CA 1
ATOM 2293 C C . PRO B 1 49 ? -85.729 28.090 -36.639 1.00 27.42 48 PRO B C 1
ATOM 2294 O O . PRO B 1 49 ? -85.709 26.958 -37.138 1.00 28.50 48 PRO B O 1
ATOM 2298 N N . PHE B 1 50 ? -86.700 28.501 -35.816 1.00 26.34 49 PHE B N 1
ATOM 2299 C CA . PHE B 1 50 ? -87.800 27.614 -35.461 1.00 25.02 49 PHE B CA 1
ATOM 2300 C C . PHE B 1 50 ? -88.634 27.278 -36.689 1.00 32.03 49 PHE B C 1
ATOM 2301 O O . PHE B 1 50 ? -88.922 26.103 -36.969 1.00 28.88 49 PHE B O 1
ATOM 2309 N N . ALA B 1 51 ? -89.037 28.308 -37.432 1.00 24.13 50 ALA B N 1
ATOM 2310 C CA . ALA B 1 51 ? -89.831 28.092 -38.635 1.00 27.74 50 ALA B CA 1
ATOM 2311 C C . ALA B 1 51 ? -89.118 27.163 -39.612 1.00 30.59 50 ALA B C 1
ATOM 2312 O O . ALA B 1 51 ? -89.735 26.247 -40.171 1.00 32.80 50 ALA B O 1
ATOM 2314 N N . ARG B 1 52 ? -87.821 27.371 -39.836 1.00 26.50 51 ARG B N 1
ATOM 2315 C CA . ARG B 1 52 ? -87.160 26.495 -40.796 1.00 40.51 51 ARG B CA 1
ATOM 2316 C C . ARG B 1 52 ? -87.067 25.066 -40.278 1.00 40.90 51 ARG B C 1
ATOM 2317 O O . ARG B 1 52 ? -87.095 24.119 -41.073 1.00 41.63 51 ARG B O 1
ATOM 2325 N N . SER B 1 53 ? -86.958 24.897 -38.958 1.00 37.87 52 SER B N 1
ATOM 2326 C CA . SER B 1 53 ? -86.879 23.561 -38.378 1.00 32.93 52 SER B CA 1
ATOM 2327 C C . SER B 1 53 ? -88.166 22.774 -38.579 1.00 36.43 52 SER B C 1
ATOM 2328 O O . SER B 1 53 ? -88.134 21.540 -38.624 1.00 41.01 52 SER B O 1
ATOM 2331 N N . LYS B 1 54 ? -89.304 23.451 -38.694 1.00 33.96 53 LYS B N 1
ATOM 2332 C CA . LYS B 1 54 ? -90.568 22.759 -38.860 1.00 36.84 53 LYS B CA 1
ATOM 2333 C C . LYS B 1 54 ? -90.942 22.549 -40.324 1.00 39.41 53 LYS B C 1
ATOM 2334 O O . LYS B 1 54 ? -91.914 21.838 -40.603 1.00 39.17 53 LYS B O 1
ATOM 2340 N N . LEU B 1 55 ? -90.178 23.116 -41.256 1.00 39.47 54 LEU B N 1
ATOM 2341 C CA . LEU B 1 55 ? -90.443 22.965 -42.684 1.00 39.82 54 LEU B CA 1
ATOM 2342 C C . LEU B 1 55 ? -89.987 21.581 -43.148 1.00 48.98 54 LEU B C 1
ATOM 2343 O O . LEU B 1 55 ? -88.784 21.288 -43.156 1.00 53.73 54 LEU B O 1
ATOM 2348 N N . LYS B 1 56 ? -90.947 20.744 -43.562 1.00 46.79 55 LYS B N 1
ATOM 2349 C CA . LYS B 1 56 ? -90.641 19.376 -43.984 1.00 51.81 55 LYS B CA 1
ATOM 2350 C C . LYS B 1 56 ? -89.947 19.352 -45.343 1.00 55.99 55 LYS B C 1
ATOM 2351 O O . LYS B 1 56 ? -88.834 18.830 -45.477 1.00 62.16 55 LYS B O 1
ATOM 2353 N N . LYS B 1 57 ? -90.594 19.900 -46.369 1.00 56.81 56 LYS B N 1
ATOM 2354 C CA . LYS B 1 57 ? -90.007 19.974 -47.687 1.00 53.79 56 LYS B CA 1
ATOM 2355 C C . LYS B 1 57 ? -89.107 21.186 -47.828 1.00 62.73 56 LYS B C 1
ATOM 2356 O O . LYS B 1 57 ? -89.351 22.080 -48.650 1.00 58.04 56 LYS B O 1
ATOM 2357 N N . PRO B 1 58 ? -88.017 21.226 -47.021 1.00 64.15 57 PRO B N 1
ATOM 2358 C CA . PRO B 1 58 ? -87.153 22.420 -46.982 1.00 61.10 57 PRO B CA 1
ATOM 2359 C C . PRO B 1 58 ? -86.659 22.865 -48.353 1.00 62.24 57 PRO B C 1
ATOM 2360 O O . PRO B 1 58 ? -86.268 24.025 -48.532 1.00 58.71 57 PRO B O 1
ATOM 2362 N N . LYS B 1 59 ? -86.687 21.956 -49.333 1.00 60.53 58 LYS B N 1
ATOM 2363 C CA . LYS B 1 59 ? -86.411 22.337 -50.713 1.00 64.06 58 LYS B CA 1
ATOM 2364 C C . LYS B 1 59 ? -87.609 23.011 -51.377 1.00 60.96 58 LYS B C 1
ATOM 2365 O O . LYS B 1 59 ? -87.423 23.859 -52.259 1.00 62.92 58 LYS B O 1
ATOM 2367 N N . GLU B 1 60 ? -88.835 22.665 -50.957 1.00 61.65 59 GLU B N 1
ATOM 2368 C CA . GLU B 1 60 ? -90.049 23.123 -51.634 1.00 49.88 59 GLU B CA 1
ATOM 2369 C C .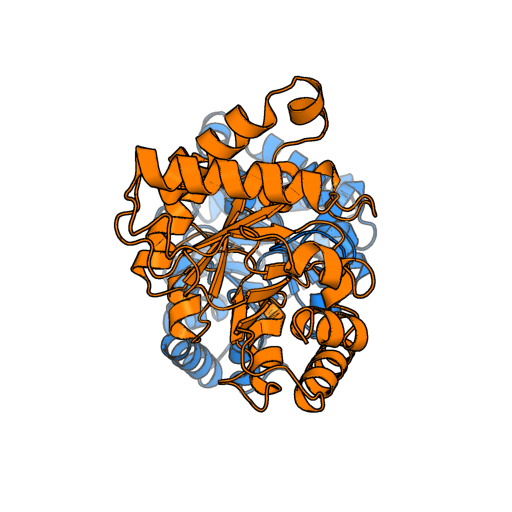 GLU B 1 60 ? -90.504 24.503 -51.149 1.00 48.04 59 GLU B C 1
ATOM 2370 O O . GLU B 1 60 ? -91.060 25.287 -51.931 1.00 38.48 59 GLU B O 1
ATOM 2372 N N . ILE B 1 61 ? -90.301 24.812 -49.868 1.00 40.74 60 ILE B N 1
ATOM 2373 C CA . ILE B 1 61 ? -90.601 26.130 -49.313 1.00 35.94 60 ILE B CA 1
ATOM 2374 C C . ILE B 1 61 ? -89.345 26.657 -48.632 1.00 35.78 60 ILE B C 1
ATOM 2375 O O . ILE B 1 61 ? -88.733 25.954 -47.817 1.00 35.51 60 ILE B O 1
ATOM 2380 N N . GLN B 1 62 ? -88.950 27.879 -48.970 1.00 32.61 61 GLN B N 1
ATOM 2381 C CA . GLN B 1 62 ? -87.738 28.460 -48.409 1.00 32.85 61 GLN B CA 1
ATOM 2382 C C . GLN B 1 62 ? -88.071 29.637 -47.503 1.00 26.71 61 GLN B C 1
ATOM 2383 O O . GLN B 1 62 ? -89.158 30.208 -47.570 1.00 23.89 61 GLN B O 1
ATOM 2385 N N . VAL B 1 63 ? -87.099 30.003 -46.662 1.00 28.80 62 VAL B N 1
ATOM 2386 C CA . VAL B 1 63 ? -87.284 31.055 -45.669 1.00 24.73 62 VAL B CA 1
ATOM 2387 C C . VAL B 1 63 ? -86.495 32.294 -46.072 1.00 25.83 62 VAL B C 1
ATOM 2388 O O . VAL B 1 63 ? -85.461 32.221 -46.747 1.00 20.59 62 VAL B O 1
ATOM 2392 N N . ALA B 1 64 ? -86.987 33.441 -45.607 1.00 24.12 63 ALA B N 1
ATOM 2393 C CA . ALA B 1 64 ? -86.430 34.751 -45.888 1.00 25.69 63 ALA B CA 1
ATOM 2394 C C . ALA B 1 64 ? -86.379 35.580 -44.609 1.00 24.98 63 ALA B C 1
ATOM 2395 O O . ALA B 1 64 ? -87.262 35.485 -43.754 1.00 19.37 63 ALA B O 1
ATOM 2397 N N . ALA B 1 65 ? -85.347 36.409 -44.496 1.00 22.29 64 ALA B N 1
ATOM 2398 C CA . ALA B 1 65 ? -85.362 37.514 -43.546 1.00 26.91 64 ALA B CA 1
ATOM 2399 C C . ALA B 1 65 ? -86.198 38.673 -44.084 1.00 20.32 64 ALA B C 1
ATOM 2400 O O . ALA B 1 65 ? -86.309 38.868 -45.296 1.00 20.51 64 ALA B O 1
ATOM 2402 N N . GLN B 1 66 ? -86.785 39.458 -43.166 1.00 20.27 65 GLN B N 1
ATOM 2403 C CA . GLN B 1 66 ? -87.581 40.621 -43.569 1.00 18.88 65 GLN B CA 1
ATOM 2404 C C . GLN B 1 66 ? -86.761 41.890 -43.743 1.00 18.72 65 GLN B C 1
ATOM 2405 O O . GLN B 1 66 ? -87.336 42.909 -44.142 1.00 19.18 65 GLN B O 1
ATOM 2411 N N . ASN B 1 67 ? -85.453 41.842 -43.475 1.00 18.94 66 ASN B N 1
ATOM 2412 C CA . ASN B 1 67 ? -84.545 42.994 -43.492 1.00 18.04 66 ASN B CA 1
ATOM 2413 C C . ASN B 1 67 ? -83.160 42.485 -43.112 1.00 19.08 66 ASN B C 1
ATOM 2414 O O . ASN B 1 67 ? -83.018 41.388 -42.563 1.00 15.67 66 ASN B O 1
ATOM 2419 N N . CYS B 1 68 ? -82.143 43.280 -43.450 1.00 18.58 67 CYS B N 1
ATOM 2420 C CA . CYS B 1 68 ? -80.793 43.131 -42.909 1.00 21.37 67 CYS B CA 1
ATOM 2421 C C . CYS B 1 68 ? -80.112 44.480 -43.040 1.00 19.88 67 CYS B C 1
ATOM 2422 O O . CYS B 1 68 ? -80.634 45.384 -43.693 1.00 17.22 67 CYS B O 1
ATOM 2425 N N . TYR B 1 69 ? -78.940 44.608 -42.421 1.00 18.71 68 TYR B N 1
ATOM 2426 C CA . TYR B 1 69 ? -78.241 45.891 -42.428 1.00 20.56 68 TYR B CA 1
ATOM 2427 C C . TYR B 1 69 ? -77.324 46.006 -43.656 1.00 20.66 68 TYR B C 1
ATOM 2428 O O . TYR B 1 69 ? -77.147 45.055 -44.416 1.00 20.97 68 TYR B O 1
ATOM 2437 N N . THR B 1 70 ? -76.722 47.193 -43.837 1.00 21.08 69 THR B N 1
ATOM 2438 C CA . THR B 1 70 ? -75.891 47.486 -45.010 1.00 23.89 69 THR B CA 1
ATOM 2439 C C . THR B 1 70 ? -74.489 46.889 -44.943 1.00 27.19 69 THR B C 1
ATOM 2440 O O . THR B 1 70 ? -73.846 46.754 -45.993 1.00 25.51 69 THR B O 1
ATOM 2444 N N . LYS B 1 71 ? -73.983 46.578 -43.753 1.00 23.70 70 LYS B N 1
ATOM 2445 C CA . LYS B 1 71 ? -72.554 46.429 -43.518 1.00 20.66 70 LYS B CA 1
ATOM 2446 C C . LYS B 1 71 ? -72.200 45.031 -43.047 1.00 24.41 70 LYS B C 1
ATOM 2447 O O . LYS B 1 71 ? -73.065 44.284 -42.566 1.00 20.03 70 LYS B O 1
ATOM 2453 N N . PRO B 1 72 ? -70.924 44.652 -43.156 1.00 21.66 71 PRO B N 1
ATOM 2454 C CA . PRO B 1 72 ? -70.433 43.469 -42.440 1.00 22.95 71 PRO B CA 1
ATOM 2455 C C . PRO B 1 72 ? -70.573 43.647 -40.931 1.00 20.17 71 PRO B C 1
ATOM 2456 O O . PRO B 1 72 ? -70.853 44.731 -40.422 1.00 17.93 71 PRO B O 1
ATOM 2460 N N . ASN B 1 73 ? -70.391 42.544 -40.209 1.00 22.57 72 ASN B N 1
ATOM 2461 C CA . ASN B 1 73 ? -70.602 42.542 -38.763 1.00 20.55 72 ASN B CA 1
ATOM 2462 C C . ASN B 1 73 ? -69.832 43.667 -38.065 1.00 24.23 72 ASN B C 1
ATOM 2463 O O . ASN B 1 73 ? -68.685 43.976 -38.407 1.00 21.80 72 ASN B O 1
ATOM 2468 N N . GLY B 1 74 ? -70.474 44.272 -37.073 1.00 19.02 73 GLY B N 1
ATOM 2469 C CA . GLY B 1 74 ? -69.875 45.385 -36.365 1.00 21.32 73 GLY B CA 1
ATOM 2470 C C . GLY B 1 74 ? -70.807 45.910 -35.293 1.00 20.65 73 GLY B C 1
ATOM 2471 O O . GLY B 1 74 ? -71.730 45.213 -34.853 1.00 17.00 73 GLY B O 1
ATOM 2472 N N . ALA B 1 75 ? -70.571 47.165 -34.908 1.00 16.74 74 ALA B N 1
ATOM 2473 C CA . ALA B 1 75 ? -71.208 47.769 -33.735 1.00 19.04 74 ALA B CA 1
ATOM 2474 C C . ALA B 1 75 ? -72.519 48.434 -34.156 1.00 17.45 74 ALA B C 1
ATOM 2475 O O . ALA B 1 75 ? -72.648 49.656 -34.233 1.00 17.03 74 ALA B O 1
ATOM 2477 N N . PHE B 1 76 ? -73.504 47.591 -34.439 1.00 13.95 75 PHE B N 1
ATOM 2478 C CA . PHE B 1 76 ? -74.823 48.057 -34.876 1.00 15.59 75 PHE B CA 1
ATOM 2479 C C . PHE B 1 76 ? -75.867 47.330 -34.031 1.00 17.19 75 PHE B C 1
ATOM 2480 O O . PHE B 1 76 ? -76.503 46.394 -34.509 1.00 16.00 75 PHE B O 1
ATOM 2488 N N . THR B 1 77 ? -76.020 47.779 -32.778 1.00 14.46 76 THR B N 1
ATOM 2489 C CA . THR B 1 77 ? -76.934 47.125 -31.844 1.00 13.85 76 THR B CA 1
ATOM 2490 C C . THR B 1 77 ? -78.321 47.049 -32.458 1.00 15.88 76 THR B C 1
ATOM 2491 O O . THR B 1 77 ? -78.832 48.045 -32.987 1.00 15.65 76 THR B O 1
ATOM 2495 N N . GLY B 1 78 ? -78.910 45.847 -32.442 1.00 15.81 77 GLY B N 1
ATOM 2496 C CA . GLY B 1 78 ? -80.278 45.658 -32.904 1.00 15.36 77 GLY B CA 1
ATOM 2497 C C . GLY B 1 78 ? -80.416 45.223 -34.351 1.00 16.99 77 GLY B C 1
ATOM 2498 O O . GLY B 1 78 ? -81.546 44.932 -34.788 1.00 17.01 77 GLY B O 1
ATOM 2499 N N . GLU B 1 79 ? -79.306 45.153 -35.095 1.00 15.52 78 GLU B N 1
ATOM 2500 C CA . GLU B 1 79 ? -79.278 44.795 -36.509 1.00 14.91 78 GLU B CA 1
ATOM 2501 C C . GLU B 1 79 ? -78.829 43.355 -36.757 1.00 16.34 78 GLU B C 1
ATOM 2502 O O . GLU B 1 79 ? -78.038 42.788 -36.002 1.00 18.17 78 GLU B O 1
ATOM 2508 N N . ILE B 1 80 ? -79.293 42.807 -37.878 1.00 17.64 79 ILE B N 1
ATOM 2509 C CA . ILE B 1 80 ? -78.867 41.518 -38.420 1.00 18.79 79 ILE B CA 1
ATOM 2510 C C . ILE B 1 80 ? -78.095 41.766 -39.715 1.00 18.59 79 ILE B C 1
ATOM 2511 O O . ILE B 1 80 ? -78.547 42.536 -40.568 1.00 17.74 79 ILE B O 1
ATOM 2516 N N . SER B 1 81 ? -76.974 41.073 -39.901 1.00 17.06 80 SER B N 1
ATOM 2517 C CA . SER B 1 81 ? -76.203 41.240 -41.124 1.00 18.07 80 SER B CA 1
ATOM 2518 C C . SER B 1 81 ? -76.497 40.159 -42.161 1.00 18.74 80 SER B C 1
ATOM 2519 O O . SER B 1 81 ? -76.927 39.044 -41.849 1.00 17.58 80 SER B O 1
ATOM 2522 N N . ALA B 1 82 ? -76.194 40.503 -43.414 1.00 19.47 81 ALA B N 1
ATOM 2523 C CA . ALA B 1 82 ? -76.259 39.522 -44.487 1.00 22.72 81 ALA B CA 1
ATOM 2524 C C . ALA B 1 82 ? -75.329 38.342 -44.238 1.00 20.10 81 ALA B C 1
ATOM 2525 O O . ALA B 1 82 ? -75.646 37.215 -44.628 1.00 22.13 81 ALA B O 1
ATOM 2527 N N . GLU B 1 83 ? -74.172 38.554 -43.602 1.00 23.81 82 GLU B N 1
ATOM 2528 C CA . GLU B 1 83 ? -73.326 37.378 -43.390 1.00 21.44 82 GLU B CA 1
ATOM 2529 C C . GLU B 1 83 ? -73.899 36.446 -42.334 1.00 26.69 82 GLU B C 1
ATOM 2530 O O . GLU B 1 83 ? -73.625 35.247 -42.392 1.00 24.27 82 GLU B O 1
ATOM 2536 N N . MET B 1 84 ? -74.732 36.947 -41.408 1.00 22.99 83 MET B N 1
ATOM 2537 C CA . MET B 1 84 ? -75.420 36.040 -40.495 1.00 19.58 83 MET B CA 1
ATOM 2538 C C . MET B 1 84 ? -76.445 35.206 -41.244 1.00 20.53 83 MET B C 1
ATOM 2539 O O . MET B 1 84 ? -76.572 33.993 -41.012 1.00 25.00 83 MET B O 1
ATOM 2544 N N . LEU B 1 85 ? -77.190 35.838 -42.145 1.00 22.48 84 LEU B N 1
ATOM 2545 C CA . LEU B 1 85 ? -78.131 35.080 -42.958 1.00 23.88 84 LEU B CA 1
ATOM 2546 C C . LEU B 1 85 ? -77.409 33.967 -43.717 1.00 22.48 84 LEU B C 1
ATOM 2547 O O . LEU B 1 85 ? -77.902 32.836 -43.796 1.00 27.48 84 LEU B O 1
ATOM 2552 N N . LYS B 1 86 ? -76.214 34.259 -44.232 1.00 22.83 85 LYS B N 1
ATOM 2553 C CA . LYS B 1 86 ? -75.420 33.248 -44.930 1.00 25.05 85 LYS B CA 1
ATOM 2554 C C . LYS B 1 86 ? -74.956 32.160 -43.969 1.00 28.78 85 LYS B C 1
ATOM 2555 O O . LYS B 1 86 ? -75.059 30.968 -44.281 1.00 28.36 85 LYS B O 1
ATOM 2561 N N . ASP B 1 87 ? -74.483 32.553 -42.780 1.00 27.80 86 ASP B N 1
ATOM 2562 C CA . ASP B 1 87 ? -74.057 31.583 -41.777 1.00 27.92 86 ASP B CA 1
ATOM 2563 C C . ASP B 1 87 ? -75.174 30.618 -41.421 1.00 29.33 86 ASP B C 1
ATOM 2564 O O . ASP B 1 87 ? -74.943 29.408 -41.263 1.00 28.97 86 ASP B O 1
ATOM 2569 N N . LEU B 1 88 ? -76.388 31.129 -41.272 1.00 25.68 87 LEU B N 1
ATOM 2570 C CA . LEU B 1 88 ? -77.500 30.317 -40.805 1.00 31.02 87 LEU B CA 1
ATOM 2571 C C . LEU B 1 88 ? -78.204 29.574 -41.932 1.00 30.85 87 LEU B C 1
ATOM 2572 O O . LEU B 1 88 ? -79.110 28.777 -41.661 1.00 35.65 87 LEU B O 1
ATOM 2577 N N . GLY B 1 89 ? -77.813 29.827 -43.175 1.00 27.67 88 GLY B N 1
ATOM 2578 C CA . GLY B 1 89 ? -78.409 29.165 -44.316 1.00 35.28 88 GLY B CA 1
ATOM 2579 C C . GLY B 1 89 ? -79.755 29.694 -44.751 1.00 38.41 88 GLY B C 1
ATOM 2580 O O . GLY B 1 89 ? -80.528 28.944 -45.361 1.00 32.86 88 GLY B O 1
ATOM 2581 N N . VAL B 1 90 ? -80.064 30.956 -44.448 1.00 32.37 89 VAL B N 1
ATOM 2582 C CA . VAL B 1 90 ? -81.265 31.643 -44.934 1.00 28.66 89 VAL B CA 1
ATOM 2583 C C . VAL B 1 90 ? -81.018 32.078 -46.371 1.00 30.62 89 VAL B C 1
ATOM 2584 O O . VAL B 1 90 ? -80.057 32.826 -46.636 1.00 27.53 89 VAL B O 1
ATOM 2588 N N . PRO B 1 91 ? -81.839 31.645 -47.325 1.00 24.63 90 PRO B N 1
ATOM 2589 C CA . PRO B 1 91 ? -81.515 31.923 -48.732 1.00 22.93 90 PRO B CA 1
ATOM 2590 C C . PRO B 1 91 ? -81.983 33.284 -49.239 1.00 24.75 90 PRO B C 1
ATOM 2591 O O . PRO B 1 91 ? -81.400 33.818 -50.184 1.00 21.88 90 PRO B O 1
ATOM 2595 N N . TRP B 1 92 ? -83.002 33.869 -48.602 1.00 22.55 91 TRP B N 1
ATOM 2596 C CA . TRP B 1 92 ? -83.702 35.035 -49.122 1.00 20.43 91 TRP B CA 1
ATOM 2597 C C . TRP B 1 92 ? -83.761 36.158 -48.089 1.00 18.50 91 TRP B C 1
ATOM 2598 O O . TRP B 1 92 ? -83.750 35.918 -46.880 1.00 19.54 91 TRP B O 1
ATOM 2609 N N . VAL B 1 93 ? -83.852 37.391 -48.579 1.00 20.79 92 VAL B N 1
ATOM 2610 C CA . VAL B 1 93 ? -84.084 38.561 -47.737 1.00 23.08 92 VAL B CA 1
ATOM 2611 C C . VAL B 1 93 ? -84.980 39.536 -48.491 1.00 20.08 92 VAL B C 1
ATOM 2612 O O . VAL B 1 93 ? -84.825 39.733 -49.699 1.00 19.42 92 VAL B O 1
ATOM 2616 N N . ILE B 1 94 ? -85.941 40.117 -47.777 1.00 18.10 93 I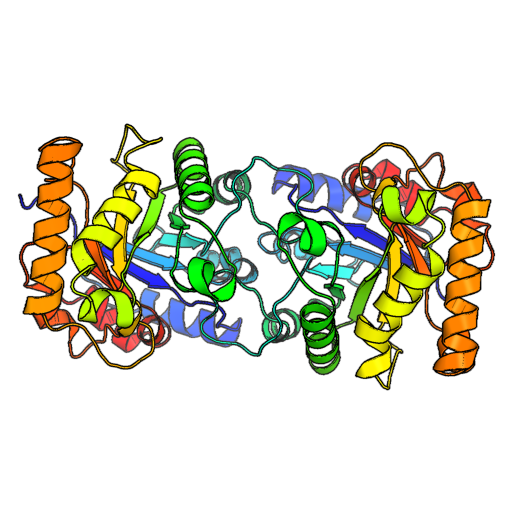LE B N 1
ATOM 2617 C CA . ILE B 1 94 ? -86.762 41.202 -48.294 1.00 19.09 93 ILE B CA 1
ATOM 2618 C C . ILE B 1 94 ? -86.044 42.518 -48.007 1.00 18.75 93 ILE B C 1
ATOM 2619 O O . ILE B 1 94 ? -85.613 42.756 -46.874 1.00 17.07 93 ILE B O 1
ATOM 2624 N N . LEU B 1 95 ? -85.924 43.386 -49.019 1.00 15.18 94 LEU B N 1
ATOM 2625 C CA . LEU B 1 95 ? -85.238 44.662 -48.839 1.00 16.74 94 LEU B CA 1
ATOM 2626 C C . LEU B 1 95 ? -86.064 45.798 -49.407 1.00 19.17 94 LEU B C 1
ATOM 2627 O O . LEU B 1 95 ? -86.698 45.655 -50.459 1.00 17.10 94 LEU B O 1
ATOM 2632 N N . GLY B 1 96 ? -86.055 46.923 -48.694 1.00 19.02 95 GLY B N 1
ATOM 2633 C CA . GLY B 1 96 ? -86.744 48.109 -49.164 1.00 17.65 95 GLY B CA 1
ATOM 2634 C C . GLY B 1 96 ? -88.243 48.090 -48.967 1.00 19.01 95 GLY B C 1
ATOM 2635 O O . GLY B 1 96 ? -88.941 48.846 -49.643 1.00 17.64 95 GLY B O 1
ATOM 2636 N N . HIS B 1 97 ? -88.771 47.214 -48.100 1.00 17.49 96 HIS B N 1
ATOM 2637 C CA . HIS B 1 97 ? -90.222 47.158 -47.892 1.00 17.52 96 HIS B CA 1
ATOM 2638 C C . HIS B 1 97 ? -90.770 48.539 -47.533 1.00 19.39 96 HIS B C 1
ATOM 2639 O O . HIS B 1 97 ? -90.110 49.330 -46.849 1.00 17.00 96 HIS B O 1
ATOM 2646 N N . SER B 1 98 ? -91.978 48.841 -48.032 1.00 21.17 97 SER B N 1
ATOM 2647 C CA . SER B 1 98 ? -92.554 50.170 -47.831 1.00 20.89 97 SER B CA 1
ATOM 2648 C C . SER B 1 98 ? -92.537 50.587 -46.362 1.00 19.87 97 SER B C 1
ATOM 2649 O O . SER B 1 98 ? -92.289 51.755 -46.041 1.00 21.19 97 SER B O 1
ATOM 2652 N N . GLU B 1 99 ? -92.839 49.651 -45.458 1.00 18.82 98 GLU B N 1
ATOM 2653 C CA . GLU B 1 99 ? -92.868 49.991 -44.038 1.00 19.25 98 GLU B CA 1
ATOM 2654 C C . GLU B 1 99 ? -91.489 50.446 -43.550 1.00 16.83 98 GLU B C 1
ATOM 2655 O O . GLU B 1 99 ? -91.391 51.388 -42.756 1.00 20.60 98 GLU B O 1
ATOM 2661 N N . ARG B 1 100 ? -90.407 49.835 -44.052 1.00 17.16 99 ARG B N 1
ATOM 2662 C CA . ARG B 1 100 ? -89.069 50.315 -43.688 1.00 18.57 99 ARG B CA 1
ATOM 2663 C C . ARG B 1 100 ? -88.822 51.721 -44.236 1.00 18.48 99 ARG B C 1
ATOM 2664 O O . ARG B 1 100 ? -88.148 52.546 -43.602 1.00 19.56 99 ARG B O 1
ATOM 2672 N N . ARG B 1 101 ? -89.333 51.995 -45.430 1.00 17.53 100 ARG B N 1
ATOM 2673 C CA . ARG B 1 101 ? -89.138 53.303 -46.046 1.00 21.23 100 ARG B CA 1
ATOM 2674 C C . ARG B 1 101 ? -89.916 54.380 -45.306 1.00 19.75 100 ARG B C 1
ATOM 2675 O O . ARG B 1 101 ? -89.384 55.457 -45.039 1.00 23.42 100 ARG B O 1
ATOM 2683 N N . THR B 1 102 ? -91.185 54.112 -44.991 1.00 21.77 101 THR B N 1
ATOM 2684 C CA . THR B 1 102 ? -92.076 55.141 -44.464 1.00 21.96 101 THR B CA 1
ATOM 2685 C C . THR B 1 102 ? -92.006 55.253 -42.948 1.00 24.90 101 THR B C 1
ATOM 2686 O O . THR B 1 102 ? -92.070 56.363 -42.413 1.00 29.79 101 THR B O 1
ATOM 2690 N N . ILE B 1 103 ? -91.921 54.128 -42.239 1.00 23.65 102 ILE B N 1
ATOM 2691 C CA . ILE B 1 103 ? -91.903 54.158 -40.774 1.00 23.67 102 ILE B CA 1
ATOM 2692 C C . ILE B 1 103 ? -90.485 54.308 -40.237 1.00 23.67 102 ILE B C 1
ATOM 2693 O O . ILE B 1 103 ? -90.259 54.974 -39.222 1.00 24.91 102 ILE B O 1
ATOM 2698 N N . PHE B 1 104 ? -89.503 53.693 -40.885 1.00 20.12 103 PHE B N 1
ATOM 2699 C CA . PHE B 1 104 ? -88.146 53.703 -40.372 1.00 19.55 103 PHE B CA 1
ATOM 2700 C C . PHE B 1 104 ? -87.191 54.529 -41.226 1.00 26.34 103 PHE B C 1
ATOM 2701 O O . PHE B 1 104 ? -85.980 54.482 -40.997 1.00 29.08 103 PHE B O 1
ATOM 2709 N N . GLY B 1 105 ? -87.708 55.311 -42.178 1.00 23.78 104 GLY B N 1
ATOM 2710 C CA . GLY B 1 105 ? -86.888 56.279 -42.900 1.00 20.54 104 GLY B CA 1
ATOM 2711 C C . GLY B 1 105 ? -85.798 55.718 -43.788 1.00 23.05 104 GLY B C 1
ATOM 2712 O O . GLY B 1 105 ? -84.848 56.440 -44.099 1.00 22.91 104 GLY B O 1
ATOM 2713 N N . GLU B 1 106 ? -85.896 54.455 -44.208 1.00 20.41 105 GLU B N 1
ATOM 2714 C CA . GLU B 1 106 ? -84.855 53.857 -45.039 1.00 18.55 105 GLU B CA 1
ATOM 2715 C C . GLU B 1 106 ? -84.897 54.469 -46.440 1.00 21.99 105 GLU B C 1
ATOM 2716 O O . GLU B 1 106 ? -85.959 54.549 -47.066 1.00 20.76 105 GLU B O 1
ATOM 2722 N N . SER B 1 107 ? -83.749 54.924 -46.920 1.00 24.86 106 SER B N 1
ATOM 2723 C CA . SER B 1 107 ? -83.697 55.699 -48.153 1.00 25.19 106 SER B CA 1
ATOM 2724 C C . SER B 1 107 ? -83.324 54.828 -49.346 1.00 22.54 106 SER B C 1
ATOM 2725 O O . SER B 1 107 ? -82.798 53.724 -49.207 1.00 23.56 106 SER B O 1
ATOM 2728 N N . ASP B 1 108 ? -83.586 55.364 -50.543 1.00 28.13 107 ASP B N 1
ATOM 2729 C CA . ASP B 1 108 ? -83.133 54.716 -51.770 1.00 31.23 107 ASP B CA 1
ATOM 2730 C C . ASP B 1 108 ? -81.661 54.332 -51.685 1.00 26.49 107 ASP B C 1
ATOM 2731 O O . ASP B 1 108 ? -81.283 53.217 -52.065 1.00 26.22 107 ASP B O 1
ATOM 2736 N N . GLU B 1 109 ? -80.825 55.237 -51.171 1.00 24.35 108 GLU B N 1
ATOM 2737 C CA . GLU B 1 109 ? -79.382 54.998 -51.099 1.00 28.48 108 GLU B CA 1
ATOM 2738 C C . GLU B 1 109 ? -79.049 53.865 -50.140 1.00 28.81 108 GLU B C 1
ATOM 2739 O O . GLU B 1 109 ? -78.196 53.022 -50.440 1.00 22.70 108 GLU B O 1
ATOM 2745 N N . LEU B 1 110 ? -79.659 53.876 -48.949 1.00 25.31 109 LEU B N 1
ATOM 2746 C CA . LEU B 1 110 ? -79.445 52.797 -47.996 1.00 25.51 109 LEU B CA 1
ATOM 2747 C C . LEU B 1 110 ? -79.871 51.459 -48.594 1.00 24.70 109 LEU B C 1
ATOM 2748 O O . LEU B 1 110 ? -79.123 50.477 -48.544 1.00 20.51 109 LEU B O 1
ATOM 2753 N N . ILE B 1 111 ? -81.060 51.413 -49.195 1.00 19.99 110 ILE B N 1
ATOM 2754 C CA . ILE B 1 111 ? -81.556 50.151 -49.741 1.00 20.36 110 ILE B CA 1
ATOM 2755 C C . ILE B 1 111 ? -80.626 49.628 -50.840 1.00 22.76 110 ILE B C 1
ATOM 2756 O O . ILE B 1 111 ? -80.320 48.432 -50.896 1.00 21.71 110 ILE B O 1
ATOM 2761 N N . ALA B 1 112 ? -80.096 50.519 -51.681 1.00 25.08 111 ALA B N 1
ATOM 2762 C CA . ALA B 1 112 ? -79.196 50.061 -52.738 1.00 27.02 111 ALA B CA 1
ATOM 2763 C C . ALA B 1 112 ? -77.945 49.413 -52.150 1.00 25.54 111 ALA B C 1
ATOM 2764 O O . ALA B 1 112 ? -77.441 48.413 -52.681 1.00 23.46 111 ALA B O 1
ATOM 2766 N N . GLU B 1 113 ? -77.425 49.969 -51.052 1.00 23.30 112 GLU B N 1
ATOM 2767 C CA . GLU B 1 113 ? -76.257 49.358 -50.434 1.00 24.76 112 GLU B CA 1
ATOM 2768 C C . GLU B 1 113 ? -76.614 48.012 -49.816 1.00 23.59 112 GLU B C 1
ATOM 2769 O O . GLU B 1 113 ? -75.835 47.054 -49.905 1.00 22.17 112 GLU B O 1
ATOM 2775 N N . LYS B 1 114 ? -77.802 47.915 -49.196 1.00 20.67 113 LYS B N 1
ATOM 2776 C CA . LYS B 1 114 ? -78.262 46.629 -48.673 1.00 21.45 113 LYS B CA 1
ATOM 2777 C C . LYS B 1 114 ? -78.372 45.592 -49.784 1.00 20.17 113 LYS B C 1
ATOM 2778 O O . LYS B 1 114 ? -77.942 44.443 -49.621 1.00 20.73 113 LYS B O 1
ATOM 2784 N N . VAL B 1 115 ? -78.955 45.978 -50.924 1.00 19.69 114 VAL B N 1
ATOM 2785 C CA . VAL B 1 115 ? -79.144 45.022 -52.011 1.00 18.42 114 VAL B CA 1
ATOM 2786 C C . VAL B 1 115 ? -77.794 44.489 -52.492 1.00 20.45 114 VAL B C 1
ATOM 2787 O O . VAL B 1 115 ? -77.611 43.278 -52.651 1.00 20.62 114 VAL B O 1
ATOM 2791 N N . LYS B 1 116 ? -76.833 45.388 -52.725 1.00 21.53 115 LYS B N 1
ATOM 2792 C CA . LYS B 1 116 ? -75.525 44.952 -53.218 1.00 23.53 115 LYS B CA 1
ATOM 2793 C C . LYS B 1 116 ? -74.835 44.041 -52.216 1.00 25.47 115 LYS B C 1
ATOM 2794 O O . LYS B 1 116 ? -74.291 42.993 -52.585 1.00 25.83 115 LYS B O 1
ATOM 2800 N N . TYR B 1 117 ? -74.846 44.423 -50.932 1.00 23.54 116 TYR B N 1
ATOM 2801 C CA . TYR B 1 117 ? -74.150 43.604 -49.950 1.00 21.11 116 TYR B CA 1
ATOM 2802 C C . TYR B 1 117 ? -74.827 42.243 -49.802 1.00 25.56 116 TYR B C 1
ATOM 2803 O O . TYR B 1 117 ? -74.146 41.209 -49.732 1.00 21.93 116 TYR B O 1
ATOM 2812 N N . ALA B 1 118 ? -76.168 42.212 -49.812 1.00 20.65 117 ALA B N 1
ATOM 2813 C CA . ALA B 1 118 ? -76.868 40.933 -49.700 1.00 24.43 117 ALA B CA 1
ATOM 2814 C C . ALA B 1 118 ? -76.523 40.012 -50.866 1.00 23.56 117 ALA B C 1
ATOM 2815 O O . ALA B 1 118 ? -76.219 38.832 -50.666 1.00 26.16 117 ALA B O 1
ATOM 2817 N N . LEU B 1 119 ? -76.574 40.537 -52.093 1.00 22.25 118 LEU B N 1
ATOM 2818 C CA . LEU B 1 119 ? -76.182 39.747 -53.258 1.00 26.16 118 LEU B CA 1
ATOM 2819 C C . LEU B 1 119 ? -74.720 39.309 -53.169 1.00 27.53 118 LEU B C 1
ATOM 2820 O O . LEU B 1 119 ? -74.391 38.160 -53.486 1.00 25.00 118 LEU B O 1
ATOM 2825 N N . ASP B 1 120 ? -73.833 40.200 -52.712 1.00 26.05 119 ASP B N 1
ATOM 2826 C CA . ASP B 1 120 ? -72.428 39.823 -52.554 1.00 30.88 119 ASP B CA 1
ATOM 2827 C C . ASP B 1 120 ? -72.269 38.642 -51.595 1.00 31.43 119 ASP B C 1
ATOM 2828 O O . ASP B 1 120 ? -71.374 37.806 -51.780 1.00 32.32 119 ASP B O 1
ATOM 2833 N N . GLN B 1 121 ? -73.150 38.520 -50.602 1.00 24.66 120 GLN B N 1
ATOM 2834 C CA . GLN B 1 121 ? -73.119 37.416 -49.656 1.00 23.16 120 GLN B CA 1
ATOM 2835 C C . GLN B 1 121 ? -73.870 36.167 -50.135 1.00 27.69 120 GLN B C 1
ATOM 2836 O O . GLN B 1 121 ? -74.088 35.243 -49.339 1.00 29.35 120 GLN B O 1
ATOM 2842 N N . GLY B 1 122 ? -74.276 36.112 -51.402 1.00 27.18 121 GLY B N 1
ATOM 2843 C CA . GLY B 1 122 ? -74.915 34.918 -51.918 1.00 28.03 121 GLY B CA 1
ATOM 2844 C C . GLY B 1 122 ? -76.387 34.803 -51.591 1.00 27.62 121 GLY B C 1
ATOM 2845 O O . GLY B 1 122 ? -76.986 33.740 -51.820 1.00 28.97 121 GLY B O 1
ATOM 2846 N N . LEU B 1 123 ? -76.984 35.852 -51.041 1.00 28.47 122 LEU B N 1
ATOM 2847 C CA . LEU B 1 123 ? -78.418 35.855 -50.780 1.00 25.31 122 LEU B CA 1
ATOM 2848 C C . LEU B 1 123 ? -79.206 36.161 -52.049 1.00 24.61 122 LEU B C 1
ATOM 2849 O O . LEU B 1 123 ? -78.708 36.765 -53.007 1.00 25.20 122 LEU B O 1
ATOM 2854 N N . LYS B 1 124 ? -80.466 35.747 -52.031 1.00 25.77 123 LYS B N 1
ATOM 2855 C CA . LYS B 1 124 ? -81.443 36.141 -53.027 1.00 23.22 123 LYS B CA 1
ATOM 2856 C C . LYS B 1 124 ? -82.306 37.239 -52.415 1.00 21.03 123 LYS B C 1
ATOM 2857 O O . LYS B 1 124 ? -82.613 37.192 -51.223 1.00 20.26 123 LYS B O 1
ATOM 2863 N N . VAL B 1 125 ? -82.672 38.233 -53.221 1.00 21.74 124 VAL B N 1
ATOM 2864 C CA . VAL B 1 125 ? -83.247 39.486 -52.737 1.00 19.10 124 VAL B CA 1
ATOM 2865 C C . VAL B 1 125 ? -84.620 39.720 -53.365 1.00 21.73 124 VAL B C 1
ATOM 2866 O O . VAL B 1 125 ? -84.758 39.765 -54.595 1.00 20.75 124 VAL B O 1
ATOM 2870 N N . ILE B 1 126 ? -85.622 39.913 -52.518 1.00 19.84 125 ILE B N 1
ATOM 2871 C CA . ILE B 1 126 ? -86.900 40.478 -52.941 1.00 18.49 125 ILE B CA 1
ATOM 2872 C C . ILE B 1 126 ? -86.802 41.980 -52.708 1.00 22.72 125 ILE B C 1
ATOM 2873 O O . ILE B 1 126 ? -86.844 42.439 -51.560 1.00 24.01 125 ILE B O 1
ATOM 2878 N N . ALA B 1 127 ? -86.665 42.746 -53.787 1.00 18.83 126 ALA B N 1
ATOM 2879 C CA . ALA B 1 127 ? -86.441 44.186 -53.707 1.00 20.27 126 ALA B CA 1
ATOM 2880 C C . ALA B 1 127 ? -87.760 44.910 -53.980 1.00 21.62 126 ALA B C 1
ATOM 2881 O O . ALA B 1 127 ? -88.345 44.762 -55.056 1.00 20.51 126 ALA B O 1
ATOM 2883 N N . CYS B 1 128 ? -88.232 45.670 -52.992 1.00 23.22 127 CYS B N 1
ATOM 2884 C CA . CYS B 1 128 ? -89.588 46.205 -52.970 1.00 20.26 127 CYS B CA 1
ATOM 2885 C C . CYS B 1 128 ? -89.603 47.658 -53.423 1.00 21.73 127 CYS B C 1
ATOM 2886 O O . CYS B 1 128 ? -88.809 48.477 -52.950 1.00 20.48 127 CYS B O 1
ATOM 2889 N N . ILE B 1 129 ? -90.552 47.988 -54.300 1.00 22.44 128 ILE B N 1
ATOM 2890 C CA . ILE B 1 129 ? -90.766 49.353 -54.767 1.00 18.95 128 ILE B CA 1
ATOM 2891 C C . ILE B 1 129 ? -92.272 49.595 -54.799 1.00 20.44 128 ILE B C 1
ATOM 2892 O O . ILE B 1 129 ? -93.071 48.660 -54.788 1.00 23.22 128 ILE B O 1
ATOM 2897 N N . GLY B 1 130 ? -92.651 50.867 -54.847 1.00 21.74 129 GLY B N 1
ATOM 2898 C CA . GLY B 1 130 ? -94.059 51.219 -54.871 1.00 23.42 129 GLY B CA 1
ATOM 2899 C C . GLY B 1 130 ? -94.296 52.699 -54.641 1.00 26.06 129 GLY B C 1
ATOM 2900 O O . GLY B 1 130 ? -93.576 53.329 -53.864 1.00 24.90 129 GLY B O 1
ATOM 2901 N N . GLU B 1 131 ? -95.311 53.263 -55.299 1.00 29.52 130 GLU B N 1
ATOM 2902 C CA . GLU B 1 131 ? -95.640 54.677 -55.187 1.00 26.12 130 GLU B CA 1
ATOM 2903 C C . GLU B 1 131 ? -96.762 54.877 -54.170 1.00 30.49 130 GLU B C 1
ATOM 2904 O O . GLU B 1 131 ? -97.577 53.979 -53.929 1.00 29.73 130 GLU B O 1
ATOM 2910 N N . THR B 1 132 ? -96.801 56.068 -53.581 1.00 25.62 131 THR B N 1
ATOM 2911 C CA . THR B 1 132 ? -97.836 56.405 -52.614 1.00 32.27 131 THR B CA 1
ATOM 2912 C C . THR B 1 132 ? -99.138 56.794 -53.317 1.00 37.57 131 THR B C 1
ATOM 2913 O O . THR B 1 132 ? -99.190 57.004 -54.531 1.00 32.65 131 THR B O 1
ATOM 2917 N N . LEU B 1 133 ? -100.209 56.883 -52.532 1.00 34.64 132 LEU B N 1
ATOM 2918 C CA . LEU B 1 133 ? -101.464 57.347 -53.103 1.00 36.67 132 LEU B CA 1
ATOM 2919 C C . LEU B 1 133 ? -101.308 58.745 -53.700 1.00 39.83 132 LEU B C 1
ATOM 2920 O O . LEU B 1 133 ? -101.763 59.007 -54.821 1.00 39.45 132 LEU B O 1
ATOM 2925 N N . GLU B 1 134 ? -100.631 59.646 -52.975 1.00 37.77 133 GLU B N 1
ATOM 2926 C CA . GLU B 1 134 ? -100.420 61.006 -53.471 1.00 38.88 133 GLU B CA 1
ATOM 2927 C C . GLU B 1 134 ? -99.608 61.012 -54.762 1.00 44.75 133 GLU B C 1
ATOM 2928 O O . GLU B 1 134 ? -99.915 61.767 -55.694 1.00 42.55 133 GLU B O 1
ATOM 2930 N N . GLU B 1 135 ? -98.566 60.179 -54.834 1.00 38.06 134 GLU B N 1
ATOM 2931 C CA . GLU B 1 135 ? -97.746 60.116 -56.040 1.00 39.65 134 GLU B CA 1
ATOM 2932 C C . GLU B 1 135 ? -98.556 59.632 -57.242 1.00 40.07 134 GLU B C 1
ATOM 2933 O O . GLU B 1 135 ? -98.355 60.107 -58.369 1.00 42.96 134 GLU B O 1
ATOM 2939 N N . ARG B 1 136 ? -99.484 58.694 -57.028 1.00 37.47 135 ARG B N 1
ATOM 2940 C CA . ARG B 1 136 ? -100.281 58.210 -58.148 1.00 40.33 135 ARG B CA 1
ATOM 2941 C C . ARG B 1 136 ? -101.286 59.265 -58.615 1.00 46.17 135 ARG B C 1
ATOM 2942 O O . ARG B 1 136 ? -101.497 59.437 -59.822 1.00 45.74 135 ARG B O 1
ATOM 2950 N N . GLU B 1 137 ? -101.914 59.990 -57.684 1.00 43.03 136 GLU B N 1
ATOM 2951 C CA . GLU B 1 137 ? -102.875 60.998 -58.115 1.00 46.96 136 GLU B CA 1
ATOM 2952 C C . GLU B 1 137 ? -102.198 62.240 -58.667 1.00 45.48 136 GLU B C 1
ATOM 2953 O O . GLU B 1 137 ? -102.836 62.996 -59.406 1.00 56.45 136 GLU B O 1
ATOM 2959 N N . ALA B 1 138 ? -100.922 62.460 -58.347 1.00 46.79 137 ALA B N 1
ATOM 2960 C CA . ALA B 1 138 ? -100.122 63.457 -59.047 1.00 49.13 137 ALA B CA 1
ATOM 2961 C C . ALA B 1 138 ? -99.578 62.937 -60.374 1.00 47.91 137 ALA B C 1
ATOM 2962 O O . ALA B 1 138 ? -98.820 63.653 -61.037 1.00 49.78 137 ALA B O 1
ATOM 2964 N N . GLY B 1 139 ? -99.934 61.709 -60.764 1.00 47.58 138 GLY B N 1
ATOM 2965 C CA . GLY B 1 139 ? -99.514 61.131 -62.028 1.00 45.50 138 GLY B CA 1
ATOM 2966 C C . GLY B 1 139 ? -98.066 60.702 -62.099 1.00 45.37 138 GLY B C 1
ATOM 2967 O O . GLY B 1 139 ? -97.526 60.576 -63.200 1.00 45.20 138 GLY B O 1
ATOM 2968 N N . LYS B 1 140 ? -97.426 60.440 -60.957 1.00 43.80 139 LYS B N 1
ATOM 2969 C CA . LYS B 1 140 ? -95.988 60.209 -60.901 1.00 38.24 139 LYS B CA 1
ATOM 2970 C C . LYS B 1 140 ? -95.620 58.746 -60.697 1.00 40.53 139 LYS B C 1
ATOM 2971 O O . LYS B 1 140 ? -94.456 58.456 -60.392 1.00 37.60 139 LYS B O 1
ATOM 2977 N N . THR B 1 141 ? -96.576 57.822 -60.860 1.00 37.41 140 THR B N 1
ATOM 2978 C CA . THR B 1 141 ? -96.340 56.417 -60.523 1.00 33.78 140 THR B CA 1
ATOM 2979 C C . THR B 1 141 ? -95.085 55.878 -61.194 1.00 39.07 140 THR B C 1
ATOM 2980 O O . THR B 1 141 ? -94.196 55.325 -60.534 1.00 32.99 140 THR B O 1
ATOM 2984 N N . MET B 1 142 ? -94.999 56.028 -62.518 1.00 38.45 141 MET B N 1
ATOM 2985 C CA . MET B 1 142 ? -93.880 55.443 -63.246 1.00 36.97 141 MET B CA 1
ATOM 2986 C C . MET B 1 142 ? -92.586 56.201 -63.000 1.00 31.07 141 MET B C 1
ATOM 2987 O O . MET B 1 142 ? -91.516 55.586 -62.953 1.00 34.22 141 MET B O 1
ATOM 2992 N N . GLU B 1 143 ? -92.665 57.524 -62.826 1.00 34.92 142 GLU B N 1
ATOM 2993 C CA . GLU B 1 143 ? -91.495 58.301 -62.422 1.00 37.90 142 GLU B CA 1
ATOM 2994 C C . GLU B 1 143 ? -90.925 57.793 -61.097 1.00 38.24 142 GLU B C 1
ATOM 2995 O O . GLU B 1 143 ? -89.705 57.650 -60.945 1.00 31.94 142 GLU B O 1
ATOM 3001 N N . VAL B 1 144 ? -91.798 57.507 -60.128 1.00 38.18 143 VAL B N 1
ATOM 3002 C CA . VAL B 1 144 ? -91.335 57.042 -58.821 1.00 33.43 143 VAL B CA 1
ATOM 3003 C C . VAL B 1 144 ? -90.725 55.645 -58.928 1.00 30.08 143 VAL B C 1
ATOM 3004 O O . VAL B 1 144 ? -89.577 55.423 -58.532 1.00 31.83 143 VAL B O 1
ATOM 3008 N N . VAL B 1 145 ? -91.481 54.679 -59.467 1.00 34.61 144 VAL B N 1
ATOM 3009 C CA . VAL B 1 145 ? -90.996 53.297 -59.438 1.00 30.03 144 VAL B CA 1
ATOM 3010 C C . VAL B 1 145 ? -89.751 53.124 -60.302 1.00 32.69 144 VAL B C 1
ATOM 3011 O O . VAL B 1 145 ? -88.895 52.285 -59.992 1.00 32.94 144 VAL B O 1
ATOM 3015 N N . ALA B 1 146 ? -89.611 53.921 -61.374 1.00 37.18 145 ALA B N 1
ATOM 3016 C CA . ALA B 1 146 ? -88.410 53.853 -62.208 1.00 35.74 145 ALA B CA 1
ATOM 3017 C C . ALA B 1 146 ? -87.196 54.415 -61.484 1.00 29.08 145 ALA B C 1
ATOM 3018 O O . ALA B 1 146 ? -86.115 53.830 -61.547 1.00 33.76 145 ALA B O 1
ATOM 3020 N N . ARG B 1 147 ? -87.347 55.548 -60.794 1.00 36.58 146 ARG B N 1
ATOM 3021 C CA . ARG B 1 147 ? -86.263 56.033 -59.939 1.00 32.18 146 ARG B CA 1
ATOM 3022 C C . ARG B 1 147 ? -85.919 55.023 -58.844 1.00 37.92 146 ARG B C 1
ATOM 3023 O O . ARG B 1 147 ? -84.736 54.753 -58.586 1.00 32.52 146 ARG B O 1
ATOM 3031 N N . GLN B 1 148 ? -86.940 54.460 -58.175 1.00 32.58 147 GLN B N 1
ATOM 3032 C CA . GLN B 1 148 ? -86.663 53.509 -57.101 1.00 32.35 147 GLN B CA 1
ATOM 3033 C C . GLN B 1 148 ? -85.895 52.300 -57.624 1.00 30.30 147 GLN B C 1
ATOM 3034 O O . GLN B 1 148 ? -84.927 51.850 -56.997 1.00 30.28 147 GLN B O 1
ATOM 3040 N N . ILE B 1 149 ? -86.282 51.779 -58.788 1.00 26.33 148 ILE B N 1
ATOM 3041 C CA . ILE B 1 149 ? -85.538 50.651 -59.331 1.00 26.89 148 ILE B CA 1
ATOM 3042 C C . ILE B 1 149 ? -84.147 51.085 -59.803 1.00 26.99 148 ILE B C 1
ATOM 3043 O O . ILE B 1 149 ? -83.184 50.321 -59.694 1.00 26.32 148 ILE B O 1
ATOM 3048 N N . LEU B 1 150 ? -84.005 52.313 -60.301 1.00 29.58 149 LEU B N 1
ATOM 3049 C CA . LEU B 1 150 ? -82.699 52.744 -60.803 1.00 38.65 149 LEU B CA 1
ATOM 3050 C C . LEU B 1 150 ? -81.689 52.888 -59.664 1.00 39.00 149 LEU B C 1
ATOM 3051 O O . LEU B 1 150 ? -80.542 52.438 -59.770 1.00 36.03 149 LEU B O 1
ATOM 3056 N N . LYS B 1 151 ? -82.101 53.492 -58.552 1.00 36.52 150 LYS B N 1
ATOM 3057 C CA . LYS B 1 151 ? -81.194 53.585 -57.415 1.00 43.29 150 LYS B CA 1
ATOM 3058 C C . LYS B 1 151 ? -80.983 52.223 -56.742 1.00 42.56 150 LYS B C 1
ATOM 3059 O O . LYS B 1 151 ? -79.838 51.814 -56.514 1.00 42.72 150 LYS B O 1
ATOM 3065 N N . ALA B 1 152 ? -82.071 51.482 -56.455 1.00 39.55 151 ALA B N 1
ATOM 3066 C CA . ALA B 1 152 ? -81.974 50.305 -55.580 1.00 36.62 151 ALA B CA 1
ATOM 3067 C C . ALA B 1 152 ? -81.178 49.151 -56.195 1.00 45.96 151 ALA B C 1
ATOM 3068 O O . ALA B 1 152 ? -80.563 48.369 -55.455 1.00 42.43 151 ALA B O 1
ATOM 3070 N N . ILE B 1 153 ? -81.196 48.985 -57.520 1.00 38.69 152 ILE B N 1
ATOM 3071 C CA . ILE B 1 153 ? -80.513 47.829 -58.096 1.00 33.74 152 ILE B CA 1
ATOM 3072 C C . ILE B 1 153 ? -79.677 48.246 -59.297 1.00 48.07 152 ILE B C 1
ATOM 3073 O O . ILE B 1 153 ? -78.493 47.902 -59.387 1.00 48.02 152 ILE B O 1
ATOM 3078 N N . ALA B 1 154 ? -80.288 48.989 -60.227 1.00 39.59 153 ALA B N 1
ATOM 3079 C CA . ALA B 1 154 ? -79.651 49.231 -61.519 1.00 50.31 153 ALA B CA 1
ATOM 3080 C C . ALA B 1 154 ? -78.276 49.887 -61.374 1.00 53.23 153 ALA B C 1
ATOM 3081 O O . ALA B 1 154 ? -77.396 49.667 -62.217 1.00 51.97 153 ALA B O 1
ATOM 3083 N N . ASP B 1 155 ? -78.070 50.678 -60.313 1.00 50.15 154 ASP B N 1
ATOM 3084 C CA . ASP B 1 155 ? -76.788 51.332 -60.051 1.00 54.11 154 ASP B CA 1
ATOM 3085 C C . ASP B 1 155 ? -75.696 50.339 -59.675 1.00 55.80 154 ASP B C 1
ATOM 3086 O O . ASP B 1 155 ? -74.781 50.074 -60.468 1.00 60.46 154 ASP B O 1
ATOM 3091 N N . LYS B 1 156 ? -75.777 49.793 -58.461 1.00 48.39 155 LYS B N 1
ATOM 3092 C CA . LYS B 1 156 ? -74.654 49.029 -57.935 1.00 50.25 155 LYS B CA 1
ATOM 3093 C C . LYS B 1 156 ? -74.625 47.580 -58.415 1.00 50.93 155 LYS B C 1
ATOM 3094 O O . LYS B 1 156 ? -73.637 46.886 -58.155 1.00 54.52 155 LYS B O 1
ATOM 3100 N N . ILE B 1 157 ? -75.661 47.104 -59.105 1.00 45.19 156 ILE B N 1
ATOM 3101 C CA . ILE B 1 157 ? -75.825 45.683 -59.398 1.00 46.49 156 ILE B CA 1
ATOM 3102 C C . ILE B 1 157 ? -75.586 45.444 -60.880 1.00 46.50 156 ILE B C 1
ATOM 3103 O O . ILE B 1 157 ? -76.043 46.220 -61.728 1.00 46.95 156 ILE B O 1
ATOM 3108 N N . LYS B 1 158 ? -74.872 44.362 -61.188 1.00 44.97 157 LYS B N 1
ATOM 3109 C CA . LYS B 1 158 ? -74.653 43.937 -62.561 1.00 45.48 157 LYS B CA 1
ATOM 3110 C C . LYS B 1 158 ? -75.252 42.574 -62.864 1.00 44.41 157 LYS B C 1
ATOM 3111 O O . LYS B 1 158 ? -75.751 42.365 -63.972 1.00 48.14 157 LYS B O 1
ATOM 3117 N N . ASP B 1 159 ? -75.239 41.651 -61.913 1.00 41.35 158 ASP B N 1
ATOM 3118 C CA . ASP B 1 159 ? -75.930 40.380 -62.047 1.00 39.64 158 ASP B CA 1
ATOM 3119 C C . ASP B 1 159 ? -77.298 40.493 -61.378 1.00 40.60 158 ASP B C 1
ATOM 3120 O O . ASP B 1 159 ? -77.383 40.664 -60.155 1.00 35.79 158 ASP B O 1
ATOM 3125 N N . TRP B 1 160 ? -78.361 40.393 -62.180 1.00 36.52 159 TRP B N 1
ATOM 3126 C CA . TRP B 1 160 ? -79.732 40.378 -61.675 1.00 34.97 159 TRP B CA 1
ATOM 3127 C C . TRP B 1 160 ? -80.272 38.970 -61.449 1.00 33.32 159 TRP B C 1
ATOM 3128 O O . TRP B 1 160 ? -81.451 38.829 -61.106 1.00 33.99 159 TRP B O 1
ATOM 3139 N N . SER B 1 161 ? -79.443 37.929 -61.605 1.00 33.01 160 SER B N 1
ATOM 3140 C CA . SER B 1 161 ? -79.959 36.556 -61.583 1.00 31.63 160 SER B CA 1
ATOM 3141 C C . SER B 1 161 ? -80.749 36.249 -60.318 1.00 35.64 160 SER B C 1
ATOM 3142 O O . SER B 1 161 ? -81.731 35.492 -60.359 1.00 31.33 160 SER B O 1
ATOM 3145 N N . ASN B 1 162 ? -80.333 36.812 -59.180 1.00 31.04 161 ASN B N 1
ATOM 3146 C CA . ASN B 1 162 ? -80.930 36.470 -57.895 1.00 29.14 161 ASN B CA 1
ATOM 3147 C C . ASN B 1 162 ? -81.781 37.607 -57.329 1.00 30.88 161 ASN B C 1
ATOM 3148 O O . ASN B 1 162 ? -81.953 37.695 -56.101 1.00 26.10 161 ASN B O 1
ATOM 3153 N N . VAL B 1 163 ? -82.314 38.477 -58.194 1.00 26.02 162 VAL B N 1
ATOM 3154 C CA . VAL B 1 163 ? -83.187 39.579 -57.796 1.00 23.28 162 VAL B CA 1
ATOM 3155 C C . VAL B 1 163 ? -84.615 39.265 -58.226 1.00 29.72 162 VAL B C 1
ATOM 3156 O O . VAL B 1 163 ? -84.852 38.890 -59.380 1.00 23.94 162 VAL B O 1
ATOM 3160 N N . VAL B 1 164 ? -85.561 39.423 -57.299 1.00 22.33 163 VAL B N 1
ATOM 3161 C CA . VAL B 1 164 ? -86.992 39.454 -57.602 1.00 21.93 163 VAL B CA 1
ATOM 3162 C C . VAL B 1 164 ? -87.475 40.850 -57.231 1.00 25.87 163 VAL B C 1
ATOM 3163 O O . VAL B 1 164 ? -87.198 41.328 -56.122 1.00 23.77 163 VAL B O 1
ATOM 3167 N N . ILE B 1 165 ? -88.116 41.533 -58.183 1.00 22.14 164 ILE B N 1
ATOM 3168 C CA . ILE B 1 165 ? -88.681 42.863 -57.957 1.00 22.09 164 ILE B CA 1
ATOM 3169 C C . ILE B 1 165 ? -90.118 42.717 -57.464 1.00 22.95 164 ILE B C 1
ATOM 3170 O O . ILE B 1 165 ? -90.941 42.068 -58.118 1.00 22.08 164 ILE B O 1
ATOM 3175 N N . ALA B 1 166 ? -90.439 43.359 -56.343 1.00 20.65 165 ALA B N 1
ATOM 3176 C CA . ALA B 1 166 ? -91.802 43.332 -55.815 1.00 23.22 165 ALA B CA 1
ATOM 3177 C C . ALA B 1 166 ? -92.402 44.721 -55.947 1.00 21.89 165 ALA B C 1
ATOM 3178 O O . ALA B 1 166 ? -91.927 45.666 -55.304 1.00 19.27 165 ALA B O 1
ATOM 3180 N N . TYR B 1 167 ? -93.452 44.847 -56.770 1.00 19.50 166 TYR B N 1
ATOM 3181 C CA . TYR B 1 167 ? -94.173 46.113 -56.879 1.00 24.06 166 TYR B CA 1
ATOM 3182 C C . TYR B 1 167 ? -95.366 46.057 -55.925 1.00 22.19 166 TYR B C 1
ATOM 3183 O O . TYR B 1 167 ? -96.263 45.215 -56.081 1.00 21.37 166 TYR B O 1
ATOM 3192 N N . GLU B 1 168 ? -95.347 46.927 -54.918 1.00 22.27 167 GLU B N 1
ATOM 3193 C CA . GLU B 1 168 ? -96.396 47.005 -53.900 1.00 24.70 167 GLU B CA 1
ATOM 3194 C C . GLU B 1 168 ? -96.785 48.467 -53.749 1.00 21.41 167 GLU B C 1
ATOM 3195 O O . GLU B 1 168 ? -96.179 49.194 -52.956 1.00 23.69 167 GLU B O 1
ATOM 3201 N N . PRO B 1 169 ? -97.789 48.933 -54.486 1.00 22.94 168 PRO B N 1
ATOM 3202 C CA . PRO B 1 169 ? -98.256 50.312 -54.291 1.00 24.26 168 PRO B CA 1
ATOM 3203 C C . PRO B 1 169 ? -98.658 50.515 -52.833 1.00 26.41 168 PRO B C 1
ATOM 3204 O O . PRO B 1 169 ? -99.343 49.674 -52.243 1.00 25.27 168 PRO B O 1
ATOM 3208 N N . VAL B 1 170 ? -98.203 51.625 -52.248 1.00 24.47 169 VAL B N 1
ATOM 3209 C CA . VAL B 1 170 ? -98.399 51.844 -50.812 1.00 30.79 169 VAL B CA 1
ATOM 3210 C C . VAL B 1 170 ? -99.887 51.823 -50.454 1.00 31.09 169 VAL B C 1
ATOM 3211 O O . VAL B 1 170 ? -100.291 51.303 -49.399 1.00 24.80 169 VAL B O 1
ATOM 3215 N N . TRP B 1 171 ? -100.722 52.385 -51.330 1.00 28.94 170 TRP B N 1
ATOM 3216 C CA . TRP B 1 171 ? -102.151 52.486 -51.084 1.00 27.21 170 TRP B CA 1
ATOM 3217 C C . TRP B 1 171 ? -102.847 51.128 -51.106 1.00 28.68 170 TRP B C 1
ATOM 3218 O O . TRP B 1 171 ? -104.011 51.042 -50.704 1.00 30.20 170 TRP B O 1
ATOM 3229 N N . ALA B 1 172 ? -102.163 50.066 -51.533 1.00 22.51 171 ALA B N 1
ATOM 3230 C CA . ALA B 1 172 ? -102.723 48.719 -51.496 1.00 25.00 171 ALA B CA 1
ATOM 3231 C C . ALA B 1 172 ? -102.262 47.888 -50.303 1.00 22.33 171 ALA B C 1
ATOM 3232 O O . ALA B 1 172 ? -102.822 46.806 -50.068 1.00 22.52 171 ALA B O 1
ATOM 3234 N N . ILE B 1 173 ? -101.244 48.331 -49.572 1.00 23.69 172 ILE B N 1
ATOM 3235 C CA . ILE B 1 173 ? -100.668 47.505 -48.513 1.00 24.21 172 ILE B CA 1
ATOM 3236 C C . ILE B 1 173 ? -101.549 47.628 -47.277 1.00 25.90 172 ILE B C 1
ATOM 3237 O O . ILE B 1 173 ? -101.635 48.703 -46.671 1.00 25.24 172 ILE B O 1
ATOM 3242 N N . GLY B 1 174 ? -102.192 46.522 -46.901 1.00 23.74 173 GLY B N 1
ATOM 3243 C CA . GLY B 1 174 ? -102.947 46.447 -45.662 1.00 24.59 173 GLY B CA 1
ATOM 3244 C C . GLY B 1 174 ? -104.274 47.174 -45.686 1.00 27.77 173 GLY B C 1
ATOM 3245 O O . GLY B 1 174 ? -104.981 47.185 -44.678 1.00 26.16 173 GLY B O 1
ATOM 3246 N N . THR B 1 175 ? -104.640 47.770 -46.818 1.00 28.92 174 THR B N 1
ATOM 3247 C CA . THR B 1 175 ? -105.807 48.638 -46.903 1.00 27.70 174 THR B CA 1
ATOM 3248 C C . THR B 1 175 ? -107.062 47.912 -47.373 1.00 29.51 174 THR B C 1
ATOM 3249 O O . THR B 1 175 ? -108.161 48.451 -47.221 1.00 33.10 174 THR B O 1
ATOM 3253 N N . GLY B 1 176 ? -106.930 46.715 -47.935 1.00 25.67 175 GLY B N 1
ATOM 3254 C CA . GLY B 1 176 ? -108.052 46.081 -48.589 1.00 33.71 175 GLY B CA 1
ATOM 3255 C C . GLY B 1 176 ? -108.358 46.622 -49.966 1.00 37.72 175 GLY B C 1
ATOM 3256 O O . GLY B 1 176 ? -109.379 46.237 -50.550 1.00 38.64 175 GLY B O 1
ATOM 3257 N N . LYS B 1 177 ? -107.519 47.511 -50.498 1.00 26.71 176 LYS B N 1
ATOM 3258 C CA . LYS B 1 177 ? -107.718 48.112 -51.817 1.00 26.28 176 LYS B CA 1
ATOM 3259 C C . LYS B 1 177 ? -106.694 47.508 -52.778 1.00 25.59 176 LYS B C 1
ATOM 3260 O O . LYS B 1 177 ? -105.689 48.128 -53.111 1.00 29.64 176 LYS B O 1
ATOM 3266 N N . VAL B 1 178 ? -106.959 46.277 -53.222 1.00 26.48 177 VAL B N 1
ATOM 3267 C CA . VAL B 1 178 ? -106.075 45.603 -54.173 1.00 30.25 177 VAL B CA 1
ATOM 3268 C C . VAL B 1 178 ? -106.062 46.358 -55.496 1.00 29.84 177 VAL B C 1
ATOM 3269 O O . VAL B 1 178 ? -107.074 46.922 -55.932 1.00 31.51 177 VAL B O 1
ATOM 3273 N N . ALA B 1 179 ? -104.904 46.378 -56.146 1.00 29.95 178 ALA B N 1
ATOM 3274 C CA . ALA B 1 179 ? -104.850 46.866 -57.519 1.00 28.40 178 ALA B CA 1
ATOM 3275 C C . ALA B 1 179 ? -105.637 45.941 -58.437 1.00 26.73 178 ALA B C 1
ATOM 3276 O O . ALA B 1 179 ? -105.629 44.719 -58.276 1.00 27.23 178 ALA B O 1
ATOM 3278 N N . THR B 1 180 ? -106.322 46.531 -59.420 1.00 33.30 179 THR B N 1
ATOM 3279 C CA . THR B 1 180 ? -107.018 45.708 -60.395 1.00 32.32 179 THR B CA 1
ATOM 3280 C C . THR B 1 180 ? -105.999 44.977 -61.263 1.00 36.91 179 THR B C 1
ATOM 3281 O O . THR B 1 180 ? -104.848 45.411 -61.370 1.00 29.94 179 THR B O 1
ATOM 3285 N N . PRO B 1 181 ? -106.397 43.862 -61.890 1.00 33.10 180 PRO B N 1
ATOM 3286 C CA . PRO B 1 181 ? -105.476 43.195 -62.827 1.00 36.95 180 PRO B CA 1
ATOM 3287 C C . PRO B 1 181 ? -104.923 44.146 -63.881 1.00 37.05 180 PRO B C 1
ATOM 3288 O O . PRO B 1 181 ? -103.728 44.074 -64.203 1.00 36.67 180 PRO B O 1
ATOM 3292 N N . GLU B 1 182 ? -105.753 45.076 -64.374 1.00 39.72 181 GLU B N 1
ATOM 3293 C CA . GLU B 1 182 ? -105.306 46.084 -65.337 1.00 38.49 181 GLU B CA 1
ATOM 3294 C C . GLU B 1 182 ? -104.297 47.035 -64.712 1.00 37.38 181 GLU B C 1
ATOM 3295 O O . GLU B 1 182 ? -103.260 47.346 -65.315 1.00 36.32 181 GLU B O 1
ATOM 3301 N N . GLN B 1 183 ? -104.603 47.541 -63.514 1.00 33.08 182 GLN B N 1
ATOM 3302 C CA . GLN B 1 183 ? -103.710 48.486 -62.852 1.00 36.02 182 GLN B CA 1
ATOM 3303 C C . GLN B 1 183 ? -102.326 47.879 -62.650 1.00 31.50 182 GLN B C 1
ATOM 3304 O O . GLN B 1 183 ? -101.307 48.514 -62.940 1.00 29.76 182 GLN B O 1
ATOM 3310 N N . ALA B 1 184 ? -102.280 46.643 -62.141 1.00 30.98 183 ALA B N 1
ATOM 3311 C CA . ALA B 1 184 ? -101.005 46.011 -61.828 1.00 29.61 183 ALA B CA 1
ATOM 3312 C C . ALA B 1 184 ? -100.231 45.681 -63.096 1.00 32.09 183 ALA B C 1
ATOM 3313 O O . ALA B 1 184 ? -99.015 45.898 -63.159 1.00 26.31 183 ALA B O 1
ATOM 3315 N N . GLN B 1 185 ? -100.924 45.147 -64.109 1.00 29.20 184 GLN B N 1
ATOM 3316 C CA . GLN B 1 185 ? -100.264 44.753 -65.348 1.00 29.64 184 GLN B CA 1
ATOM 3317 C C . GLN B 1 185 ? -99.640 45.951 -66.038 1.00 28.77 184 GLN B C 1
ATOM 3318 O O . GLN B 1 185 ? -98.550 45.840 -66.606 1.00 30.20 184 GLN B O 1
ATOM 3324 N N . GLU B 1 186 ? -100.311 47.102 -65.983 1.00 26.62 185 GLU B N 1
ATOM 3325 C CA . GLU B 1 186 ? -99.787 48.322 -66.591 1.00 28.84 185 GLU B CA 1
ATOM 3326 C C . GLU B 1 186 ? -98.428 48.719 -66.005 1.00 29.70 185 GLU B C 1
ATOM 3327 O O . GLU B 1 186 ? -97.495 49.068 -66.742 1.00 27.01 185 GLU B O 1
ATOM 3333 N N . VAL B 1 187 ? -98.300 48.700 -64.676 1.00 29.20 186 VAL B N 1
ATOM 3334 C CA . VAL B 1 187 ? -97.016 49.051 -64.067 1.00 25.98 186 VAL B CA 1
ATOM 3335 C C . VAL B 1 187 ? -95.978 47.976 -64.347 1.00 22.83 186 VAL B C 1
ATOM 3336 O O . VAL B 1 187 ? -94.821 48.287 -64.645 1.00 27.80 186 VAL B O 1
ATOM 3340 N N . HIS B 1 188 ? -96.354 46.698 -64.208 1.00 27.44 187 HIS B N 1
ATOM 3341 C CA . HIS B 1 188 ? -95.388 45.618 -64.410 1.00 28.10 187 HIS B CA 1
ATOM 3342 C C . HIS B 1 188 ? -94.825 45.644 -65.829 1.00 30.81 187 HIS B C 1
ATOM 3343 O O . HIS B 1 188 ? -93.610 45.502 -66.040 1.00 29.43 187 HIS B O 1
ATOM 3350 N N . ALA B 1 189 ? -95.702 45.822 -66.825 1.00 29.24 188 ALA B N 1
ATOM 3351 C CA . ALA B 1 189 ? -95.226 45.896 -68.202 1.00 29.92 188 ALA B CA 1
ATOM 3352 C C . ALA B 1 189 ? -94.329 47.121 -68.414 1.00 31.50 188 ALA B C 1
ATOM 3353 O O . ALA B 1 189 ? -93.309 47.043 -69.112 1.00 34.13 188 ALA B O 1
ATOM 3355 N N . ALA B 1 190 ? -94.663 48.251 -67.791 1.00 27.25 189 ALA B N 1
ATOM 3356 C CA . ALA B 1 190 ? -93.813 49.431 -67.920 1.00 27.40 189 ALA B CA 1
ATOM 3357 C C . ALA B 1 190 ? -92.476 49.253 -67.192 1.00 29.78 189 ALA B C 1
ATOM 3358 O O . ALA B 1 190 ? -91.433 49.717 -67.673 1.00 30.06 189 ALA B O 1
ATOM 3360 N N . LEU B 1 191 ? -92.481 48.598 -66.026 1.00 27.61 190 LEU B N 1
ATOM 3361 C CA . LEU B 1 191 ? -91.220 48.255 -65.368 1.00 29.21 190 LEU B CA 1
ATOM 3362 C C . LEU B 1 191 ? -90.370 47.324 -66.230 1.00 27.80 190 LEU B C 1
ATOM 3363 O O . LEU B 1 191 ? -89.148 47.494 -66.315 1.00 30.24 190 LEU B O 1
ATOM 3368 N N . ARG B 1 192 ? -90.989 46.302 -66.843 1.00 29.87 191 ARG B N 1
ATOM 3369 C CA . ARG B 1 192 ? -90.224 45.369 -67.673 1.00 29.66 191 ARG B CA 1
ATOM 3370 C C . ARG B 1 192 ? -89.622 46.074 -68.888 1.00 32.87 191 ARG B C 1
ATOM 3371 O O . ARG B 1 192 ? -88.485 45.780 -69.284 1.00 30.32 191 ARG B O 1
ATOM 3379 N N . LYS B 1 193 ? -90.365 47.018 -69.477 1.00 27.94 192 LYS B N 1
ATOM 3380 C CA . LYS B 1 193 ? -89.822 47.865 -70.538 1.00 35.84 192 LYS B CA 1
ATOM 3381 C C . LYS B 1 193 ? -88.649 48.713 -70.047 1.00 37.34 192 LYS B C 1
ATOM 3382 O O . LYS B 1 193 ? -87.645 48.874 -70.760 1.00 32.65 192 LYS B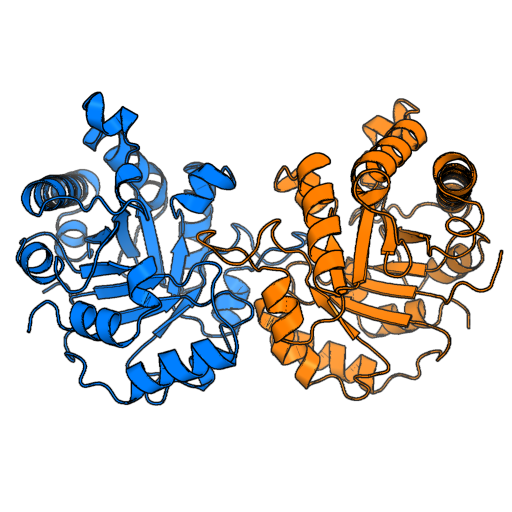 O 1
ATOM 3388 N N . TRP B 1 194 ? -88.772 49.299 -68.850 1.00 33.95 193 TRP B N 1
ATOM 3389 C CA . TRP B 1 194 ? -87.646 50.032 -68.272 1.00 35.39 193 TRP B CA 1
ATOM 3390 C C . TRP B 1 194 ? -86.403 49.151 -68.206 1.00 30.84 193 TRP B C 1
ATOM 3391 O O . TRP B 1 194 ? -85.318 49.560 -68.629 1.00 35.50 193 TRP B O 1
ATOM 3402 N N . LEU B 1 195 ? -86.545 47.933 -67.683 1.00 25.48 194 LEU B N 1
ATOM 3403 C CA . LEU B 1 195 ? -85.407 47.020 -67.614 1.00 26.69 194 LEU B CA 1
ATOM 3404 C C . LEU B 1 195 ? -84.836 46.734 -68.998 1.00 32.81 194 LEU B C 1
ATOM 3405 O O . LEU B 1 195 ? -83.612 46.678 -69.171 1.00 30.04 194 LEU B O 1
ATOM 3410 N N . LYS B 1 196 ? -85.711 46.529 -69.993 1.00 30.57 195 LYS B N 1
ATOM 3411 C CA . LYS B 1 196 ? -85.247 46.256 -71.352 1.00 34.65 195 LYS B CA 1
ATOM 3412 C C . LYS B 1 196 ? -84.391 47.397 -71.887 1.00 28.99 195 LYS B C 1
ATOM 3413 O O . LYS B 1 196 ? -83.342 47.163 -72.493 1.00 31.87 195 LYS B O 1
ATOM 3419 N N . GLU B 1 197 ? -84.814 48.638 -71.669 1.00 30.22 196 GLU B N 1
ATOM 3420 C CA . GLU B 1 197 ? -84.135 49.773 -72.272 1.00 36.22 196 GLU B CA 1
ATOM 3421 C C . GLU B 1 197 ? -82.960 50.262 -71.449 1.00 39.14 196 GLU B C 1
ATOM 3422 O O . GLU B 1 197 ? -82.035 50.861 -72.003 1.00 40.63 196 GLU B O 1
ATOM 3428 N N . ASN B 1 198 ? -82.969 50.018 -70.141 1.00 35.22 197 ASN B N 1
ATOM 3429 C CA . ASN B 1 198 ? -81.974 50.594 -69.253 1.00 37.26 197 ASN B CA 1
ATOM 3430 C C . ASN B 1 198 ? -80.988 49.583 -68.691 1.00 33.84 197 ASN B C 1
ATOM 3431 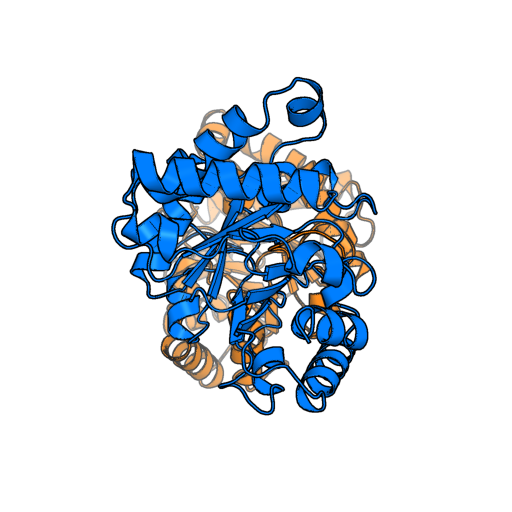O O . ASN B 1 198 ? -79.976 49.992 -68.110 1.00 35.69 197 ASN B O 1
ATOM 3436 N N . VAL B 1 199 ? -81.254 48.290 -68.839 1.00 27.49 198 VAL B N 1
ATOM 3437 C CA . VAL B 1 199 ? -80.329 47.247 -68.417 1.00 33.74 198 VAL B CA 1
ATOM 3438 C C . VAL B 1 199 ? -80.018 46.369 -69.624 1.00 37.59 198 VAL B C 1
ATOM 3439 O O . VAL B 1 199 ? -78.995 46.559 -70.295 1.00 42.05 198 VAL B O 1
ATOM 3443 N N . SER B 1 200 ? -80.902 45.431 -69.924 1.00 35.09 199 SER B N 1
ATOM 3444 C CA . SER B 1 200 ? -80.755 44.544 -71.076 1.00 37.71 199 SER B CA 1
ATOM 3445 C C . SER B 1 200 ? -82.059 43.806 -71.353 1.00 36.28 199 SER B C 1
ATOM 3446 O O . SER B 1 200 ? -82.856 43.572 -70.429 1.00 34.44 199 SER B O 1
ATOM 3449 N N . PRO B 1 201 ? -82.322 43.440 -72.611 1.00 35.06 200 PRO B N 1
ATOM 3450 C CA . PRO B 1 201 ? -83.467 42.560 -72.888 1.00 32.54 200 PRO B CA 1
ATOM 3451 C C . PRO B 1 201 ? -83.405 41.247 -72.131 1.00 35.19 200 PRO B C 1
ATOM 3452 O O . PRO B 1 201 ? -84.449 40.730 -71.722 1.00 36.79 200 PRO B O 1
ATOM 3456 N N . GLU B 1 202 ? -82.207 40.700 -71.919 1.00 34.28 201 GLU B N 1
ATOM 3457 C CA A GLU B 1 202 ? -82.086 39.457 -71.163 0.62 33.94 201 GLU B CA 1
ATOM 3458 C CA B GLU B 1 202 ? -82.086 39.456 -71.162 0.38 33.97 201 GLU B CA 1
ATOM 3459 C C . GLU B 1 202 ? -82.582 39.638 -69.733 1.00 32.15 201 GLU B C 1
ATOM 3460 O O . GLU B 1 202 ? -83.322 38.800 -69.209 1.00 35.07 201 GLU B O 1
ATOM 3471 N N . VAL B 1 203 ? -82.177 40.731 -69.082 1.00 33.55 202 VAL B N 1
ATOM 3472 C CA . VAL B 1 203 ? -82.598 40.956 -67.704 1.00 30.60 202 VAL B CA 1
ATOM 3473 C C . VAL B 1 203 ? -84.108 41.179 -67.642 1.00 31.12 202 VAL B C 1
ATOM 3474 O O . VAL B 1 203 ? -84.794 40.654 -66.754 1.00 28.61 202 VAL B O 1
ATOM 3478 N N . ALA B 1 204 ? -84.650 41.945 -68.595 1.00 26.63 203 ALA B N 1
ATOM 3479 C CA . ALA B 1 204 ? -86.091 42.196 -68.619 1.00 30.05 203 ALA B CA 1
ATOM 3480 C C . ALA B 1 204 ? -86.875 40.901 -68.798 1.00 32.70 203 ALA B C 1
ATOM 3481 O O . ALA B 1 204 ? -87.894 40.686 -68.127 1.00 33.34 203 ALA B O 1
ATOM 3483 N N . GLU B 1 205 ? -86.399 40.009 -69.675 1.00 35.89 204 GLU B N 1
ATOM 3484 C CA . GLU B 1 205 ? -87.138 38.786 -69.966 1.00 34.14 204 GLU B CA 1
ATOM 3485 C C . GLU B 1 205 ? -87.080 37.783 -68.820 1.00 32.92 204 GLU B C 1
ATOM 3486 O O . GLU B 1 205 ? -88.005 36.986 -68.658 1.00 31.21 204 GLU B O 1
ATOM 3492 N N . SER B 1 206 ? -85.998 37.794 -68.057 1.00 32.37 205 SER B N 1
ATOM 3493 C CA . SER B 1 206 ? -85.819 36.763 -67.008 1.00 31.96 205 SER B CA 1
ATOM 3494 C C . SER B 1 206 ? -86.145 37.224 -65.581 1.00 31.05 205 SER B C 1
ATOM 3495 O O . SER B 1 206 ? -86.295 36.377 -64.767 1.00 30.12 205 SER B O 1
ATOM 3498 N N . THR B 1 207 ? -86.256 38.513 -65.316 1.00 26.69 206 THR B N 1
ATOM 3499 C CA . THR B 1 207 ? -86.448 38.969 -63.923 1.00 26.00 206 THR B CA 1
ATOM 3500 C C . THR B 1 207 ? -87.918 38.8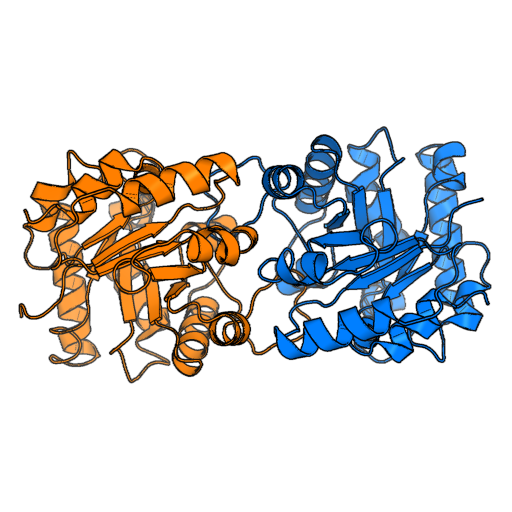88 -63.528 1.00 26.94 206 THR B C 1
ATOM 3501 O O . THR B 1 207 ? -88.721 39.464 -64.221 1.00 29.17 206 THR B O 1
ATOM 3505 N N . ARG B 1 208 ? -88.222 38.204 -62.434 1.00 25.94 207 ARG B N 1
ATOM 3506 C CA . ARG B 1 208 ? -89.622 38.131 -61.949 1.00 28.36 207 ARG B CA 1
ATOM 3507 C C . ARG B 1 208 ? -90.029 39.472 -61.348 1.00 29.36 207 ARG B C 1
ATOM 3508 O O . ARG B 1 208 ? -89.281 40.019 -60.550 1.00 25.05 207 ARG B O 1
ATOM 3516 N N . ILE B 1 209 ? -91.195 39.950 -61.745 1.00 22.83 208 ILE B N 1
ATOM 3517 C CA . ILE B 1 209 ? -91.780 41.155 -61.122 1.00 24.70 208 ILE B CA 1
ATOM 3518 C C . ILE B 1 209 ? -93.077 40.673 -60.496 1.00 28.37 208 ILE B C 1
ATOM 3519 O O . ILE B 1 209 ? -93.944 40.265 -61.218 1.00 25.52 208 ILE B O 1
ATOM 3524 N N . ILE B 1 210 ? -93.127 40.723 -59.176 1.00 25.83 209 ILE B N 1
ATOM 3525 C CA . ILE B 1 210 ? -94.302 40.224 -58.435 1.00 21.89 209 ILE B CA 1
ATOM 3526 C C . ILE B 1 210 ? -95.111 41.406 -57.907 1.00 25.05 209 ILE B C 1
ATOM 3527 O O . ILE B 1 210 ? -94.572 42.483 -57.740 1.00 23.42 209 ILE B O 1
ATOM 3532 N N . TYR B 1 211 ? -96.401 41.161 -57.736 1.00 27.74 210 TYR B N 1
ATOM 3533 C CA . TYR B 1 211 ? -97.311 42.183 -57.240 1.00 26.15 210 TYR B CA 1
ATOM 3534 C C . TYR B 1 211 ? -97.631 41.943 -55.768 1.00 21.91 210 TYR B C 1
ATOM 3535 O O . TYR B 1 211 ? -97.889 40.808 -55.350 1.00 22.01 210 TYR B O 1
ATOM 3544 N N . GLY B 1 212 ? -97.654 43.023 -54.996 1.00 23.40 211 GLY B N 1
ATOM 3545 C CA . GLY B 1 212 ? -98.040 42.952 -53.598 1.00 25.43 211 GLY B CA 1
ATOM 3546 C C . GLY B 1 212 ? -99.000 44.062 -53.223 1.00 24.02 211 GLY B C 1
ATOM 3547 O O . GLY B 1 212 ? -98.965 45.162 -53.780 1.00 25.04 211 GLY B O 1
ATOM 3548 N N . GLY B 1 213 ? -99.866 43.757 -52.248 1.00 25.02 212 GLY B N 1
ATOM 3549 C CA . GLY B 1 213 ? -100.806 44.740 -51.741 1.00 22.63 212 GLY B CA 1
ATOM 3550 C C . GLY B 1 213 ? -102.238 44.229 -51.752 1.00 27.69 212 GLY B C 1
ATOM 3551 O O . GLY B 1 213 ? -102.939 44.363 -52.766 1.00 28.27 212 GLY B O 1
ATOM 3552 N N . SER B 1 214 ? -102.652 43.602 -50.640 1.00 22.52 213 SER B N 1
ATOM 3553 C CA . SER B 1 214 ? -104.018 43.070 -50.434 1.00 30.06 213 SER B CA 1
ATOM 3554 C C . SER B 1 214 ? -104.328 41.850 -51.308 1.00 27.22 213 SER B C 1
ATOM 3555 O O . SER B 1 214 ? -105.490 41.569 -51.610 1.00 27.26 213 SER B O 1
ATOM 3558 N N . VAL B 1 215 ? -103.302 41.093 -51.699 1.00 26.70 214 VAL B N 1
ATOM 3559 C CA . VAL B 1 215 ? -103.516 39.857 -52.446 1.00 23.79 214 VAL B CA 1
ATOM 3560 C C . VAL B 1 215 ? -104.232 38.859 -51.544 1.00 34.51 214 VAL B C 1
ATOM 3561 O O . VAL B 1 215 ? -103.900 38.732 -50.358 1.00 25.44 214 VAL B O 1
ATOM 3565 N N . ASN B 1 216 ? -105.244 38.170 -52.087 1.00 28.33 215 ASN B N 1
ATOM 3566 C CA . ASN B 1 216 ? -105.947 37.152 -51.312 1.00 31.60 215 ASN B CA 1
ATOM 3567 C C . ASN B 1 216 ? -106.434 36.043 -52.246 1.00 37.45 215 ASN B C 1
ATOM 3568 O O . ASN B 1 216 ? -106.316 36.132 -53.478 1.00 28.35 215 ASN B O 1
ATOM 3573 N N . ALA B 1 217 ? -106.989 34.985 -51.637 1.00 36.65 216 ALA B N 1
ATOM 3574 C CA . ALA B 1 217 ? -107.410 33.817 -52.407 1.00 39.50 216 ALA B CA 1
ATOM 3575 C C . ALA B 1 217 ? -108.407 34.187 -53.499 1.00 37.42 216 ALA B C 1
ATOM 3576 O O . ALA B 1 217 ? -108.384 33.595 -54.585 1.00 37.02 216 ALA B O 1
ATOM 3578 N N . ALA B 1 218 ? -109.257 35.184 -53.248 1.00 33.48 217 ALA B N 1
ATOM 3579 C CA . ALA B 1 218 ? -110.290 35.542 -54.211 1.00 41.10 217 ALA B CA 1
ATOM 3580 C C . ALA B 1 218 ? -109.773 36.401 -55.362 1.00 42.64 217 ALA B C 1
ATOM 3581 O O . ALA B 1 218 ? -110.335 36.340 -56.460 1.00 42.98 217 ALA B O 1
ATOM 3583 N N . ASN B 1 219 ? -108.737 37.219 -55.167 1.00 33.07 218 ASN B N 1
ATOM 3584 C CA . ASN B 1 219 ? -108.316 38.094 -56.260 1.00 33.80 218 ASN B CA 1
ATOM 3585 C C . ASN B 1 219 ? -107.044 37.617 -56.956 1.00 34.02 218 ASN B C 1
ATOM 3586 O O . ASN B 1 219 ? -106.628 38.233 -57.946 1.00 34.71 218 ASN B O 1
ATOM 3591 N N . CYS B 1 220 ? -106.441 36.518 -56.489 1.00 34.84 219 CYS B N 1
ATOM 3592 C CA . CYS B 1 220 ? -105.132 36.141 -57.006 1.00 37.95 219 CYS B CA 1
ATOM 3593 C C . CYS B 1 220 ? -105.207 35.510 -58.392 1.00 35.94 219 CYS B C 1
ATOM 3594 O O . CYS B 1 220 ? -104.277 35.684 -59.184 1.00 30.24 219 CYS B O 1
ATOM 3597 N N . LYS B 1 221 ? -106.285 34.781 -58.714 1.00 33.77 220 LYS B N 1
ATOM 3598 C CA . LYS B 1 221 ? -106.299 34.075 -59.996 1.00 37.47 220 LYS B CA 1
ATOM 3599 C C . LYS B 1 221 ? -106.384 35.050 -61.165 1.00 32.29 220 LYS B C 1
ATOM 3600 O O . LYS B 1 221 ? -105.726 34.846 -62.193 1.00 38.49 220 LYS B O 1
ATOM 3606 N N . GLU B 1 222 ? -107.148 36.138 -61.019 1.00 34.98 221 GLU B N 1
ATOM 3607 C CA . GLU B 1 222 ? -107.229 37.102 -62.111 1.00 35.63 221 GLU B CA 1
ATOM 3608 C C . GLU B 1 222 ? -105.938 37.888 -62.262 1.00 41.29 221 GLU B C 1
ATOM 3609 O O . GLU B 1 222 ? -105.583 38.291 -63.382 1.00 37.89 221 GLU B O 1
ATOM 3615 N N . LEU B 1 223 ? -105.234 38.135 -61.153 1.00 34.12 222 LEU B N 1
ATOM 3616 C CA . LEU B 1 223 ? -103.957 38.830 -61.254 1.00 29.39 222 LEU B CA 1
ATOM 3617 C C . LEU B 1 223 ? -102.898 37.920 -61.864 1.00 29.23 222 LEU B C 1
ATOM 3618 O O . LEU B 1 223 ? -102.120 38.354 -62.721 1.00 27.83 222 LEU B O 1
ATOM 3623 N N . ALA B 1 224 ? -102.877 36.651 -61.461 1.00 28.19 223 ALA B N 1
ATOM 3624 C CA . ALA B 1 224 ? -101.865 35.723 -61.947 1.00 32.79 223 ALA B CA 1
ATOM 3625 C C . ALA B 1 224 ? -101.965 35.470 -63.448 1.00 37.64 223 ALA B C 1
ATOM 3626 O O . ALA B 1 224 ? -101.005 34.967 -64.042 1.00 37.34 223 ALA B O 1
ATOM 3628 N N . LYS B 1 225 ? -103.102 35.790 -64.074 1.00 40.73 224 LYS B N 1
ATOM 3629 C CA . LYS B 1 225 ? -103.243 35.619 -65.520 1.00 38.27 224 LYS B CA 1
ATOM 3630 C C . LYS B 1 225 ? -102.538 36.712 -66.314 1.00 40.69 224 LYS B C 1
ATOM 3631 O O . LYS B 1 225 ? -102.233 36.508 -67.495 1.00 39.40 224 LYS B O 1
ATOM 3637 N N . GLN B 1 226 ? -102.265 37.852 -65.697 1.00 38.12 225 GLN B N 1
ATOM 3638 C CA . GLN B 1 226 ? -101.661 38.963 -66.421 1.00 36.23 225 GLN B CA 1
ATOM 3639 C C . GLN B 1 226 ? -100.252 38.610 -66.906 1.00 40.67 225 GLN B C 1
ATOM 3640 O O . GLN B 1 226 ? -99.472 37.987 -66.172 1.00 38.12 225 GLN B O 1
ATOM 3646 N N . PRO B 1 227 ? -99.886 39.023 -68.124 1.00 37.64 226 PRO B N 1
ATOM 3647 C CA . PRO B 1 227 ? -98.642 38.516 -68.737 1.00 41.81 226 PRO B CA 1
ATOM 3648 C C . PRO B 1 227 ? -97.372 38.930 -68.010 1.00 37.94 226 PRO B C 1
ATOM 3649 O O . PRO B 1 227 ? -96.393 38.176 -68.027 1.00 38.56 226 PRO B O 1
ATOM 3653 N N . ASP B 1 228 ? -97.340 40.103 -67.390 1.00 30.73 227 ASP B N 1
ATOM 3654 C CA . ASP B 1 228 ? -96.110 40.597 -66.785 1.00 36.21 227 ASP B CA 1
ATOM 3655 C C . ASP B 1 228 ? -96.102 40.507 -65.260 1.00 32.99 227 ASP B C 1
ATOM 3656 O O . ASP B 1 228 ? -95.170 41.016 -64.629 1.00 29.73 227 ASP B O 1
ATOM 3661 N N . ILE B 1 229 ? -97.093 39.846 -64.666 1.00 32.94 228 ILE B N 1
ATOM 3662 C CA . ILE B 1 229 ? -97.141 39.585 -63.229 1.00 24.83 228 ILE B CA 1
ATOM 3663 C C . ILE B 1 229 ? -96.630 38.164 -63.011 1.00 32.09 228 ILE B C 1
ATOM 3664 O O . ILE B 1 229 ? -97.256 37.193 -63.455 1.00 30.79 228 ILE B O 1
ATOM 3669 N N . ASP B 1 230 ? -95.486 38.032 -62.332 1.00 24.93 229 ASP B N 1
ATOM 3670 C CA . ASP B 1 230 ? -94.856 36.735 -62.120 1.00 26.29 229 ASP B CA 1
ATOM 3671 C C . ASP B 1 230 ? -95.121 36.149 -60.741 1.00 26.47 229 ASP B C 1
ATOM 3672 O O . ASP B 1 230 ? -94.467 35.172 -60.363 1.00 32.94 229 ASP B O 1
ATOM 3677 N N . GLY B 1 231 ? -96.059 36.700 -59.989 1.00 28.54 230 GLY B N 1
ATOM 3678 C CA . GLY B 1 231 ? -96.381 36.154 -58.684 1.00 24.44 230 GLY B CA 1
ATOM 3679 C C . GLY B 1 231 ? -96.725 37.255 -57.702 1.00 22.33 230 GLY B C 1
ATOM 3680 O O . GLY B 1 231 ? -97.064 38.365 -58.095 1.00 22.98 230 GLY B O 1
ATOM 3681 N N . PHE B 1 232 ? -96.624 36.920 -56.409 1.00 25.80 231 PHE B N 1
ATOM 3682 C CA . PHE B 1 232 ? -97.137 37.789 -55.358 1.00 24.16 231 PHE B CA 1
ATOM 3683 C C . PHE B 1 232 ? -96.220 37.837 -54.142 1.00 20.68 231 PHE B C 1
ATOM 3684 O O . PHE B 1 232 ? -95.568 36.853 -53.787 1.00 24.43 231 PHE B O 1
ATOM 3692 N N . LEU B 1 233 ? -96.217 38.995 -53.488 1.00 20.92 232 LEU B N 1
ATOM 3693 C CA . LEU B 1 233 ? -95.705 39.161 -52.131 1.00 21.06 232 LEU B CA 1
ATOM 3694 C C . LEU B 1 233 ? -96.929 39.413 -51.264 1.00 21.61 232 LEU B C 1
ATOM 3695 O O . LEU B 1 233 ? -97.620 40.414 -51.452 1.00 23.86 232 LEU B O 1
ATOM 3700 N N . VAL B 1 234 ? -97.203 38.499 -50.338 1.00 20.08 233 VAL B N 1
ATOM 3701 C CA . VAL B 1 234 ? -98.477 38.437 -49.625 1.00 21.49 233 VAL B CA 1
ATOM 3702 C C . VAL B 1 234 ? -98.244 38.760 -48.159 1.00 26.22 233 VAL B C 1
ATOM 3703 O O . VAL B 1 234 ? -97.419 38.111 -47.500 1.00 26.57 233 VAL B O 1
ATOM 3707 N N . GLY B 1 235 ? -98.989 39.737 -47.645 1.00 23.64 234 GLY B N 1
ATOM 3708 C CA . GLY B 1 235 ? -98.839 40.154 -46.266 1.00 23.94 234 GLY B CA 1
ATOM 3709 C C . GLY B 1 235 ? -99.886 39.514 -45.383 1.00 23.47 234 GLY B C 1
ATOM 3710 O O . GLY B 1 235 ? -99.711 38.363 -44.952 1.00 25.80 234 GLY B O 1
ATOM 3711 N N . GLY B 1 236 ? -100.985 40.237 -45.133 1.00 23.90 235 GLY B N 1
ATOM 3712 C CA . GLY B 1 236 ? -102.013 39.734 -44.225 1.00 22.71 235 GLY B CA 1
ATOM 3713 C C . GLY B 1 236 ? -102.457 38.324 -44.564 1.00 25.65 235 GLY B C 1
ATOM 3714 O O . GLY B 1 236 ? -102.553 37.451 -43.693 1.00 25.65 235 GLY B O 1
ATOM 3715 N N . ALA B 1 237 ? -102.701 38.064 -45.844 1.00 23.22 236 ALA B N 1
ATOM 3716 C CA . ALA B 1 237 ? -103.189 36.745 -46.219 1.00 24.27 236 ALA B CA 1
ATOM 3717 C C . ALA B 1 237 ? -102.154 35.637 -46.029 1.00 27.17 236 ALA B C 1
ATOM 3718 O O . ALA B 1 237 ? -102.529 34.462 -46.076 1.00 24.06 236 ALA B O 1
ATOM 3720 N N . SER B 1 238 ? -100.864 35.953 -45.802 1.00 25.01 237 SER B N 1
ATOM 3721 C CA . SER B 1 238 ? -99.922 34.860 -45.569 1.00 23.21 237 SER B CA 1
ATOM 3722 C C . SER B 1 238 ? -99.995 34.291 -44.149 1.00 22.19 237 SER B C 1
ATOM 3723 O O . SER B 1 238 ? -99.449 33.205 -43.902 1.00 26.54 237 SER B O 1
ATOM 3726 N N . LEU B 1 239 ? -100.640 34.979 -43.210 1.00 22.00 238 LEU B N 1
ATOM 3727 C CA . LEU B 1 239 ? -100.817 34.403 -41.884 1.00 21.07 238 LEU B CA 1
ATOM 3728 C C . LEU B 1 239 ? -101.976 33.416 -41.832 1.00 30.37 238 LEU B C 1
ATOM 3729 O O . LEU B 1 239 ? -102.139 32.740 -40.816 1.00 29.66 238 LEU B O 1
ATOM 3734 N N . LYS B 1 240 ? -102.777 33.332 -42.897 1.00 29.11 239 LYS B N 1
ATOM 3735 C CA . LYS B 1 240 ? -103.933 32.431 -43.007 1.00 31.92 239 LYS B CA 1
ATOM 3736 C C . LYS B 1 240 ? -103.524 31.287 -43.933 1.00 29.35 239 LYS B C 1
ATOM 3737 O O . LYS B 1 240 ? -103.662 31.381 -45.153 1.00 31.49 239 LYS B O 1
ATOM 3743 N N . ALA B 1 241 ? -103.007 30.210 -43.346 1.00 29.69 240 ALA B N 1
ATOM 3744 C CA . ALA B 1 241 ? -102.436 29.126 -44.144 1.00 33.29 240 ALA B CA 1
ATOM 3745 C C . ALA B 1 241 ? -103.329 28.617 -45.276 1.00 32.91 240 ALA B C 1
ATOM 3746 O O . ALA B 1 241 ? -102.798 28.384 -46.376 1.00 33.70 240 ALA B O 1
ATOM 3748 N N . PRO B 1 242 ? -104.643 28.410 -45.102 1.00 38.03 241 PRO B N 1
ATOM 3749 C CA . PRO B 1 242 ? -105.445 27.969 -46.262 1.00 39.82 241 PRO B CA 1
ATOM 3750 C C . PRO B 1 242 ? -105.460 28.975 -47.406 1.00 36.87 241 PRO B C 1
ATOM 3751 O O . PRO B 1 242 ? -105.330 28.583 -48.577 1.00 36.54 241 PRO B O 1
ATOM 3755 N N . GLU B 1 243 ? -105.588 30.267 -47.106 1.00 34.54 242 GLU B N 1
ATOM 3756 C CA . GLU B 1 243 ? -105.603 31.254 -48.179 1.00 36.09 242 GLU B CA 1
ATOM 3757 C C . GLU B 1 243 ? -104.243 31.351 -48.860 1.00 34.79 242 GLU B C 1
ATOM 3758 O O . GLU B 1 243 ? -104.164 31.505 -50.085 1.00 31.61 242 GLU B O 1
ATOM 3764 N N . PHE B 1 244 ? -103.159 31.268 -48.080 1.00 34.81 243 PHE B N 1
ATOM 3765 C CA . PHE B 1 244 ? -101.823 31.284 -48.668 1.00 29.62 243 PHE B CA 1
ATOM 3766 C C . PHE B 1 244 ? -101.615 30.077 -49.578 1.00 33.61 243 PHE B C 1
ATOM 3767 O O . PHE B 1 244 ? -100.941 30.187 -50.609 1.00 30.04 243 PHE B O 1
ATOM 3775 N N . VAL B 1 245 ? -102.209 28.927 -49.225 1.00 35.49 244 VAL B N 1
ATOM 3776 C CA . VAL B 1 245 ? -102.177 27.747 -50.097 1.00 32.04 244 VAL B CA 1
ATOM 3777 C C . VAL B 1 245 ? -102.829 28.054 -51.440 1.00 32.69 244 VAL B C 1
ATOM 3778 O O . VAL B 1 245 ? -102.289 27.723 -52.507 1.00 31.22 244 VAL B O 1
ATOM 3782 N N . ASP B 1 246 ? -104.007 28.679 -51.407 1.00 36.63 245 ASP B N 1
ATOM 3783 C CA . ASP B 1 246 ? -104.709 28.997 -52.648 1.00 37.82 245 ASP B CA 1
ATOM 3784 C C . ASP B 1 246 ? -103.892 29.954 -53.516 1.00 41.43 245 ASP B C 1
ATOM 3785 O O . ASP B 1 246 ? -103.849 29.811 -54.748 1.00 36.83 245 ASP B O 1
ATOM 3790 N N . ILE B 1 247 ? -103.233 30.939 -52.893 1.00 32.59 246 ILE B N 1
ATOM 3791 C CA . ILE B 1 247 ? -102.430 31.884 -53.665 1.00 34.82 246 ILE B CA 1
ATOM 3792 C C . ILE B 1 247 ? -101.242 31.177 -54.308 1.00 27.50 246 ILE B C 1
ATOM 3793 O O . ILE B 1 247 ? -100.915 31.417 -55.475 1.00 32.89 246 ILE B O 1
ATOM 3798 N N . ILE B 1 248 ? -100.601 30.268 -53.573 1.00 26.91 247 ILE B N 1
ATOM 3799 C CA . ILE B 1 248 ? -99.547 29.442 -54.159 1.00 26.94 247 ILE B CA 1
ATOM 3800 C C . ILE B 1 248 ? -100.064 28.701 -55.389 1.00 36.34 247 ILE B C 1
ATOM 3801 O O . ILE B 1 248 ? -99.333 28.499 -56.368 1.00 33.88 247 ILE B O 1
ATOM 3806 N N . ASN B 1 249 ? -101.339 28.298 -55.359 1.00 30.19 248 ASN B N 1
ATOM 3807 C CA . ASN B 1 249 ? -101.994 27.567 -56.439 1.00 37.18 248 ASN B CA 1
ATOM 3808 C C . ASN B 1 249 ? -102.791 28.473 -57.388 1.00 42.36 248 ASN B C 1
ATOM 3809 O O . ASN B 1 249 ? -103.682 27.986 -58.098 1.00 43.45 248 ASN B O 1
ATOM 3814 N N . ALA B 1 250 ? -102.479 29.772 -57.435 1.00 32.24 249 ALA B N 1
ATOM 3815 C CA . ALA B 1 250 ? -103.289 30.692 -58.230 1.00 38.23 249 ALA B CA 1
ATOM 3816 C C . ALA B 1 250 ? -103.259 30.378 -59.723 1.00 38.61 249 ALA B C 1
ATOM 3817 O O . ALA B 1 250 ? -104.149 30.826 -60.452 1.00 44.20 249 ALA B O 1
ATOM 3819 N N . ARG B 1 251 ? -102.257 29.648 -60.206 1.00 40.86 250 ARG B N 1
ATOM 3820 C CA . ARG B 1 251 ? -102.191 29.310 -61.619 1.00 41.67 250 ARG B CA 1
ATOM 3821 C C . ARG B 1 251 ? -102.762 27.933 -61.915 1.00 51.01 250 ARG B C 1
ATOM 3822 O O . ARG B 1 251 ? -102.758 27.510 -63.076 1.00 49.30 250 ARG B O 1
ATOM 3830 N N . GLN B 1 252 ? -103.234 27.223 -60.897 1.00 49.71 251 GLN B N 1
ATOM 3831 C CA . GLN B 1 252 ? -103.955 25.973 -61.102 1.00 54.09 251 GLN B CA 1
ATOM 3832 C C . GLN B 1 252 ? -105.433 26.304 -61.336 1.00 57.57 251 GLN B C 1
ATOM 3833 O O . GLN B 1 252 ? -105.818 27.486 -61.362 1.00 58.67 251 GLN B O 1
#

Secondary structure (DSSP, 8-state):
-PPEEEEEE--B---HHHHHHHHHHHHHS---TTEEEEEE--GGGHHHHHHH-S-TTTEEEEES---SSSSBS-TT---HHHHHHTT--EEEES-HHHHHTT---HHHHHHHHHHHHHTT-EEEEEE---HHHHHTT-HHHHHHHHHIIIIITT-S--TTEEEEE--GGGSSSS-PPPHHHHHHHHHHHHHHHHHHT-HHHHHH--EEEESS--TTTHHHHHTSTT--EEEESGGGGSHHHHHHHHTTT-/---PPEEEEEE--B---HHHHHHHHHHHHHS---TTEEEEEE--GGGHHHHHHH-SSTTTEEEEES---SSSSBS-TT---HHHHHHHT--EEEES-HHHHHTS---HHHHHHHHHHHHHTT-EEEEEE---HHHHHTT-HHHHHHHHHIIIIIIT-S--TTEEEEE--GGGSSSS-PPPHHHHHHHHHHHHHHHHHHT-HHHHHH--EEEESS--TTTHHHHHTSTT--EEEESGGGGSHHHHHHHHTTT-